Protein AF-A0A932D4S7-F1 (afdb_monomer)

pLDDT: mean 74.41, std 21.92, range [25.03, 98.81]

Structure (mmCIF, N/CA/C/O backbone):
data_AF-A0A932D4S7-F1
#
_entry.id   AF-A0A932D4S7-F1
#
loop_
_atom_site.group_PDB
_atom_site.id
_atom_site.type_symbol
_atom_site.label_atom_id
_atom_site.label_alt_id
_atom_site.label_comp_id
_atom_site.label_asym_id
_atom_site.label_entity_id
_atom_site.label_seq_id
_atom_site.pdbx_PDB_ins_code
_atom_site.Cartn_x
_atom_site.Cartn_y
_atom_site.Cartn_z
_atom_site.occupancy
_atom_site.B_iso_or_equiv
_atom_site.auth_seq_id
_atom_site.auth_comp_id
_atom_site.auth_asym_id
_atom_site.auth_atom_id
_atom_site.pdbx_PDB_model_num
ATOM 1 N N . MET A 1 1 ? 63.034 -17.482 -55.186 1.00 31.41 1 MET A N 1
ATOM 2 C CA . MET A 1 1 ? 62.840 -16.724 -53.932 1.00 31.41 1 MET A CA 1
ATOM 3 C C . MET A 1 1 ? 61.401 -16.245 -53.966 1.00 31.41 1 MET A C 1
ATOM 5 O O . MET A 1 1 ? 61.007 -15.674 -54.972 1.00 31.41 1 MET A O 1
ATOM 9 N N . LEU A 1 2 ? 60.611 -16.732 -53.014 1.00 25.03 2 LEU A N 1
ATOM 10 C CA . LEU A 1 2 ? 59.185 -17.045 -53.155 1.00 25.03 2 LEU A CA 1
ATOM 11 C C . LEU A 1 2 ? 58.248 -15.819 -53.177 1.00 25.03 2 LEU A C 1
ATOM 13 O O . LEU A 1 2 ? 58.635 -14.766 -52.670 1.00 25.03 2 LEU A O 1
ATOM 17 N N . PRO A 1 3 ? 57.036 -15.971 -53.749 1.00 30.98 3 PRO A N 1
ATOM 18 C CA . PRO A 1 3 ? 56.127 -14.896 -54.118 1.00 30.98 3 PRO A CA 1
ATOM 19 C C . PRO A 1 3 ? 54.985 -14.673 -53.111 1.00 30.98 3 PRO A C 1
ATOM 21 O O . PRO A 1 3 ? 54.693 -15.506 -52.255 1.00 30.98 3 PRO A O 1
ATOM 24 N N . HIS A 1 4 ? 54.346 -13.516 -53.276 1.00 30.75 4 HIS A N 1
ATOM 25 C CA . HIS A 1 4 ? 52.975 -13.208 -52.873 1.00 30.75 4 HIS A CA 1
ATOM 26 C C . HIS A 1 4 ? 51.987 -14.185 -53.531 1.00 30.75 4 HIS A C 1
ATOM 28 O O . HIS A 1 4 ? 52.100 -14.370 -54.736 1.00 30.75 4 HIS A O 1
ATOM 34 N N . ASP A 1 5 ? 51.032 -14.736 -52.768 1.00 28.41 5 ASP A N 1
ATOM 35 C CA . ASP A 1 5 ? 49.674 -15.072 -53.234 1.00 28.41 5 ASP A CA 1
ATOM 36 C C . ASP A 1 5 ? 48.697 -15.343 -52.060 1.00 28.41 5 ASP A C 1
ATOM 38 O O . ASP A 1 5 ? 49.091 -15.668 -50.939 1.00 28.41 5 ASP A O 1
ATOM 42 N N . ASP A 1 6 ? 47.419 -15.128 -52.374 1.00 30.75 6 ASP A N 1
ATOM 43 C CA . ASP A 1 6 ? 46.173 -14.987 -51.600 1.00 30.75 6 ASP A CA 1
ATOM 44 C C . ASP A 1 6 ? 45.775 -16.028 -50.527 1.00 30.75 6 ASP A C 1
ATOM 46 O O . ASP A 1 6 ? 45.873 -17.234 -50.745 1.00 30.75 6 ASP A O 1
ATOM 50 N N . ILE A 1 7 ? 45.106 -15.559 -49.448 1.00 27.53 7 ILE A N 1
ATOM 51 C CA . ILE A 1 7 ? 44.083 -16.315 -48.675 1.00 27.53 7 ILE A CA 1
ATOM 52 C C . ILE A 1 7 ? 42.921 -15.361 -48.235 1.00 27.53 7 ILE A C 1
ATOM 54 O O . ILE A 1 7 ? 43.198 -14.289 -47.694 1.00 27.53 7 ILE A O 1
ATOM 58 N N . PRO A 1 8 ? 41.627 -15.720 -48.439 1.00 27.33 8 PRO A N 1
ATOM 59 C CA . PRO A 1 8 ? 40.438 -14.835 -48.387 1.00 27.33 8 PRO A CA 1
ATOM 60 C C . PRO A 1 8 ? 39.823 -14.629 -46.974 1.00 27.33 8 PRO A C 1
ATOM 62 O O . PRO A 1 8 ? 40.238 -15.291 -46.019 1.00 27.33 8 PRO A O 1
ATOM 65 N N . PRO A 1 9 ? 38.808 -13.741 -46.793 1.00 27.47 9 PRO A N 1
ATOM 66 C CA . PRO A 1 9 ? 38.241 -13.442 -45.475 1.00 27.47 9 PRO A CA 1
ATOM 67 C C . PRO A 1 9 ? 37.443 -14.628 -44.921 1.00 27.47 9 PRO A C 1
ATOM 69 O O . PRO A 1 9 ? 36.394 -14.995 -45.449 1.00 27.47 9 PRO A O 1
ATOM 72 N N . GLN A 1 10 ? 37.905 -15.208 -43.811 1.00 27.94 10 GLN A N 1
ATOM 73 C CA . GLN A 1 10 ? 37.139 -16.225 -43.095 1.00 27.94 10 GLN A CA 1
ATOM 74 C C . GLN A 1 10 ? 35.879 -15.614 -42.466 1.00 27.94 10 GLN A C 1
ATOM 76 O O . GLN A 1 10 ? 35.918 -14.832 -41.513 1.00 27.94 10 GLN A O 1
ATOM 81 N N . SER A 1 11 ? 34.738 -16.030 -43.009 1.00 27.39 11 SER A N 1
ATOM 82 C CA . SER A 1 11 ? 33.407 -15.911 -42.435 1.00 27.39 11 SER A CA 1
ATOM 83 C C . SER A 1 11 ? 33.340 -16.597 -41.068 1.00 27.39 11 SER A C 1
ATOM 85 O O . SER A 1 11 ? 33.401 -17.823 -40.970 1.00 27.39 11 SER A O 1
ATOM 87 N N . TRP A 1 12 ? 33.139 -15.821 -40.004 1.00 25.47 12 TRP A N 1
ATOM 88 C CA . TRP A 1 12 ? 32.785 -16.358 -38.691 1.00 25.47 12 TRP A CA 1
ATOM 89 C C . TRP A 1 12 ? 31.295 -16.717 -38.654 1.00 25.47 12 TRP A C 1
ATOM 91 O O . TRP A 1 12 ? 30.460 -15.957 -38.167 1.00 25.47 12 TRP A O 1
ATOM 101 N N . THR A 1 13 ? 30.949 -17.894 -39.172 1.00 32.94 13 THR A N 1
ATOM 102 C CA . THR A 1 13 ? 29.676 -18.565 -38.884 1.00 32.94 13 THR A CA 1
ATOM 103 C C . THR A 1 13 ? 29.869 -19.512 -37.701 1.00 32.94 13 THR A C 1
ATOM 105 O O . THR A 1 13 ? 30.415 -20.601 -37.850 1.00 32.94 13 THR A O 1
ATOM 108 N N . GLY A 1 14 ? 29.414 -19.100 -36.516 1.00 27.66 14 GLY A N 1
ATOM 109 C CA . GLY A 1 14 ? 29.343 -19.945 -35.323 1.00 27.66 14 GLY A CA 1
ATOM 110 C C . GLY A 1 14 ? 28.314 -19.401 -34.319 1.00 27.66 14 GLY A C 1
ATOM 111 O O . GLY A 1 14 ? 28.209 -18.181 -34.163 1.00 27.66 14 GLY A O 1
ATOM 112 N N . PRO A 1 15 ? 27.511 -20.258 -33.659 1.00 29.50 15 PRO A N 1
ATOM 113 C CA . PRO A 1 15 ? 26.421 -19.830 -32.788 1.00 29.50 15 PRO A CA 1
ATOM 114 C C . PRO A 1 15 ? 26.952 -19.093 -31.552 1.00 29.50 15 PRO A C 1
ATOM 116 O O . PRO A 1 15 ? 27.860 -19.548 -30.861 1.00 29.50 15 PRO A O 1
ATOM 119 N N . GLY A 1 16 ? 26.358 -17.931 -31.274 1.00 41.12 16 GLY A N 1
ATOM 120 C CA . GLY A 1 16 ? 26.782 -17.019 -30.219 1.00 41.12 16 GLY A CA 1
ATOM 121 C C . GLY A 1 16 ? 26.744 -17.629 -28.818 1.00 41.12 16 GLY A C 1
ATOM 122 O O . GLY A 1 16 ? 25.694 -17.711 -28.183 1.00 41.12 16 GLY A O 1
ATOM 123 N N . THR A 1 17 ? 27.920 -17.934 -28.279 1.00 27.91 17 THR A N 1
ATOM 124 C CA . THR A 1 17 ? 28.137 -18.169 -26.848 1.00 27.91 17 THR A CA 1
ATOM 125 C C . THR A 1 17 ? 28.702 -16.907 -26.199 1.00 27.91 17 THR A C 1
ATOM 127 O O . THR A 1 17 ? 29.906 -16.654 -26.202 1.00 27.91 17 THR A O 1
ATOM 130 N N . PHE A 1 18 ? 27.812 -16.090 -25.633 1.00 26.22 18 PHE A N 1
ATOM 131 C CA . PHE A 1 18 ? 28.165 -14.953 -24.778 1.00 26.22 18 PHE A CA 1
ATOM 132 C C . PHE A 1 18 ? 28.485 -15.443 -23.358 1.00 26.22 18 PHE A C 1
ATOM 134 O O . PHE A 1 18 ? 27.638 -16.054 -22.704 1.00 26.22 18 PHE A O 1
ATOM 141 N N . HIS A 1 19 ? 29.686 -15.151 -22.854 1.00 30.36 19 HIS A N 1
ATOM 142 C CA . HIS A 1 19 ? 30.109 -15.552 -21.509 1.00 30.36 19 HIS A CA 1
ATOM 143 C C . HIS A 1 19 ? 29.770 -14.467 -20.478 1.00 30.36 19 HIS A C 1
ATOM 145 O O . HIS A 1 19 ? 30.194 -13.322 -20.589 1.00 30.36 19 HIS A O 1
ATOM 151 N N . THR A 1 20 ? 29.038 -14.855 -19.431 1.00 44.84 20 THR A N 1
ATOM 152 C CA . THR A 1 20 ? 28.629 -14.085 -18.234 1.00 44.84 20 THR A CA 1
ATOM 153 C C . THR A 1 20 ? 29.792 -13.764 -17.286 1.00 44.84 20 THR A C 1
ATOM 155 O O . THR A 1 20 ? 29.670 -13.736 -16.065 1.00 44.84 20 THR A O 1
ATOM 158 N N . THR A 1 21 ? 30.980 -13.593 -17.834 1.00 52.31 21 THR A N 1
ATOM 159 C CA . THR A 1 21 ? 32.222 -13.359 -17.116 1.00 52.31 21 THR A CA 1
ATOM 160 C C . THR A 1 21 ? 33.041 -12.468 -18.024 1.00 52.31 21 THR A C 1
ATOM 162 O O . THR A 1 21 ? 33.204 -12.800 -19.197 1.00 52.31 21 THR A O 1
ATOM 165 N N . HIS A 1 22 ? 33.540 -11.344 -17.508 1.00 55.19 22 HIS A N 1
ATOM 166 C CA . HIS A 1 22 ? 34.449 -10.467 -18.244 1.00 55.19 22 HIS A CA 1
ATOM 167 C C . HIS A 1 22 ? 35.819 -11.146 -18.402 1.00 55.19 22 HIS A C 1
ATOM 169 O O . HIS A 1 22 ? 36.820 -10.664 -17.888 1.00 55.19 22 HIS A O 1
ATOM 175 N N . TRP A 1 23 ? 35.868 -12.283 -19.102 1.00 59.84 23 TRP A N 1
ATOM 176 C CA . TRP A 1 23 ? 37.103 -12.992 -19.423 1.00 59.84 23 TRP A CA 1
ATOM 177 C C . TRP A 1 23 ? 38.057 -12.087 -20.190 1.00 59.84 23 TRP A C 1
ATOM 179 O O . TRP A 1 23 ? 39.246 -12.192 -19.983 1.00 59.84 23 TRP A O 1
ATOM 189 N N . SER A 1 24 ? 37.556 -11.130 -20.974 1.00 56.16 24 SER A N 1
ATOM 190 C CA . SER A 1 24 ? 38.393 -10.098 -21.591 1.00 56.16 24 SER A CA 1
ATOM 191 C C . SER A 1 24 ? 39.151 -9.243 -20.567 1.00 56.16 24 SER A C 1
ATOM 193 O O . SER A 1 24 ? 40.283 -8.871 -20.824 1.00 56.16 24 SER A O 1
ATOM 195 N N . VAL A 1 25 ? 38.564 -8.958 -19.396 1.00 59.91 25 VAL A N 1
ATOM 196 C CA . VAL A 1 25 ? 39.231 -8.238 -18.294 1.00 59.91 25 VAL A CA 1
ATOM 197 C C . VAL A 1 25 ? 40.209 -9.165 -17.567 1.00 59.91 25 VAL A C 1
ATOM 199 O O . VAL A 1 25 ? 41.312 -8.746 -17.261 1.00 59.91 25 VAL A O 1
ATOM 202 N N . VAL A 1 26 ? 39.844 -10.436 -17.358 1.00 61.62 26 VAL A N 1
ATOM 203 C CA . VAL A 1 26 ? 40.710 -11.464 -16.738 1.00 61.62 26 VAL A CA 1
ATOM 204 C C . VAL A 1 26 ? 41.902 -11.849 -17.628 1.00 61.62 26 VAL A C 1
ATOM 206 O O . VAL A 1 26 ? 42.968 -12.195 -17.135 1.00 61.62 26 VAL A O 1
ATOM 209 N N . LEU A 1 27 ? 41.736 -11.811 -18.948 1.00 63.97 27 LEU A N 1
ATOM 210 C CA . LEU A 1 27 ? 42.799 -12.063 -19.919 1.00 63.97 27 LEU A CA 1
ATOM 211 C C . LEU A 1 27 ? 43.685 -10.821 -20.069 1.00 63.97 27 LEU A C 1
ATOM 213 O O . LEU A 1 27 ? 44.900 -10.956 -20.067 1.00 63.97 27 LEU A O 1
ATOM 217 N N . ALA A 1 28 ? 43.100 -9.616 -20.060 1.00 61.81 28 ALA A N 1
ATOM 218 C CA . ALA A 1 28 ? 43.853 -8.359 -20.049 1.00 61.81 28 ALA A CA 1
ATOM 219 C C . ALA A 1 28 ? 44.699 -8.158 -18.776 1.00 61.81 28 ALA A C 1
ATOM 221 O O . ALA A 1 28 ? 45.647 -7.385 -18.804 1.00 61.81 28 ALA A O 1
ATOM 222 N N . THR A 1 29 ? 44.395 -8.846 -17.666 1.00 58.59 29 THR A N 1
ATOM 223 C CA . THR A 1 29 ? 45.276 -8.870 -16.481 1.00 58.59 29 THR A CA 1
ATOM 224 C C . THR A 1 29 ? 46.514 -9.764 -16.644 1.00 58.59 29 THR A C 1
ATOM 226 O O . THR A 1 29 ? 47.378 -9.721 -15.777 1.00 58.59 29 THR A O 1
ATOM 229 N N . ARG A 1 30 ? 46.609 -10.572 -17.716 1.00 62.47 30 ARG A N 1
ATOM 230 C CA . ARG A 1 30 ? 47.747 -11.481 -17.994 1.00 62.47 30 ARG A CA 1
ATOM 231 C C . ARG A 1 30 ? 48.775 -10.913 -18.961 1.00 62.47 30 ARG A C 1
ATOM 233 O O . ARG A 1 30 ? 49.903 -11.390 -19.012 1.00 62.47 30 ARG A O 1
ATOM 240 N N . GLU A 1 31 ? 48.380 -9.922 -19.749 1.00 57.47 31 GLU A N 1
ATOM 241 C CA . GLU A 1 31 ? 49.269 -9.205 -20.658 1.00 57.47 31 GLU A CA 1
ATOM 242 C C . GLU A 1 31 ? 50.105 -8.236 -19.809 1.00 57.47 31 GLU A C 1
ATOM 244 O O . GLU A 1 31 ? 49.689 -7.120 -19.502 1.00 57.47 31 GLU A O 1
ATOM 249 N N . GLY A 1 32 ? 51.232 -8.733 -19.293 1.00 50.78 32 GLY A N 1
ATOM 250 C CA . GLY A 1 32 ? 52.077 -8.015 -18.344 1.00 50.78 32 GLY A CA 1
ATOM 251 C C . GLY A 1 32 ? 52.624 -6.691 -18.888 1.00 50.78 32 GLY A C 1
ATOM 252 O O . GLY A 1 32 ? 52.994 -6.591 -20.054 1.00 50.78 32 GLY A O 1
ATOM 253 N N . GLY A 1 33 ? 52.722 -5.694 -18.002 1.00 53.34 33 GLY A N 1
ATOM 254 C CA . GLY A 1 33 ? 53.578 -4.517 -18.195 1.00 53.34 33 GLY A CA 1
ATOM 255 C C . GLY A 1 33 ? 52.922 -3.215 -18.660 1.00 53.34 33 GLY A C 1
ATOM 256 O O . GLY A 1 33 ? 53.657 -2.274 -18.933 1.00 53.34 33 GLY A O 1
ATOM 257 N N . ASP A 1 34 ? 51.590 -3.108 -18.727 1.00 57.66 34 ASP A N 1
ATOM 258 C CA . ASP A 1 34 ? 50.945 -1.897 -19.262 1.00 57.66 34 ASP A CA 1
ATOM 259 C C . ASP A 1 34 ? 49.805 -1.348 -18.380 1.00 57.66 34 ASP A C 1
ATOM 261 O O . ASP A 1 34 ? 49.125 -2.080 -17.653 1.00 57.66 34 ASP A O 1
ATOM 265 N N . VAL A 1 35 ? 49.540 -0.039 -18.483 1.00 54.50 35 VAL A N 1
ATOM 266 C CA . VAL A 1 35 ? 48.491 0.719 -17.755 1.00 54.50 35 VAL A CA 1
ATOM 267 C C . VAL A 1 35 ? 47.107 0.059 -17.887 1.00 54.50 35 VAL A C 1
ATOM 269 O O . VAL A 1 35 ? 46.236 0.179 -17.018 1.00 54.50 35 VAL A O 1
ATOM 272 N N . ARG A 1 36 ? 46.897 -0.682 -18.979 1.00 54.00 36 ARG A N 1
ATOM 273 C CA . ARG A 1 36 ? 45.682 -1.447 -19.268 1.00 54.00 36 ARG A CA 1
ATOM 274 C C . ARG A 1 36 ? 45.486 -2.645 -18.324 1.00 54.00 36 ARG A C 1
ATOM 276 O O . ARG A 1 36 ? 44.351 -2.867 -17.896 1.00 54.00 36 ARG A O 1
ATOM 283 N N . ALA A 1 37 ? 46.551 -3.354 -17.947 1.00 57.28 37 ALA A N 1
ATOM 284 C CA . ALA A 1 37 ? 46.490 -4.474 -17.007 1.00 57.28 37 ALA A CA 1
ATOM 285 C C . ALA A 1 37 ? 46.152 -3.989 -15.588 1.00 57.28 37 ALA A C 1
ATOM 287 O O . ALA A 1 37 ? 45.266 -4.548 -14.942 1.00 57.28 37 ALA A O 1
ATOM 288 N N . ALA A 1 38 ? 46.750 -2.876 -15.147 1.00 55.00 38 ALA A N 1
ATOM 289 C CA . ALA A 1 38 ? 46.461 -2.259 -13.848 1.00 55.00 38 ALA A CA 1
ATOM 290 C C . ALA A 1 38 ? 44.996 -1.787 -13.724 1.00 55.00 38 ALA A C 1
ATOM 292 O O . ALA A 1 38 ? 44.334 -2.036 -12.716 1.00 55.00 38 ALA A O 1
ATOM 293 N N . ARG A 1 39 ? 44.433 -1.180 -14.779 1.00 58.72 39 ARG A N 1
ATOM 294 C CA . ARG A 1 39 ? 43.009 -0.781 -14.815 1.00 58.72 39 ARG A CA 1
ATOM 295 C C . ARG A 1 39 ? 42.054 -1.977 -14.847 1.00 58.72 39 ARG A C 1
ATOM 297 O O . ARG A 1 39 ? 40.985 -1.942 -14.228 1.00 58.72 39 ARG A O 1
ATOM 304 N N . ALA A 1 40 ? 42.415 -3.035 -15.574 1.00 60.16 40 ALA A N 1
ATOM 305 C CA . ALA A 1 40 ? 41.655 -4.283 -15.590 1.00 60.16 40 ALA A CA 1
ATOM 306 C C . ALA A 1 40 ? 41.641 -4.943 -14.198 1.00 60.16 40 ALA A C 1
ATOM 308 O O . ALA A 1 40 ? 40.597 -5.431 -13.755 1.00 60.16 40 ALA A O 1
ATOM 309 N N . LEU A 1 41 ? 42.763 -4.856 -13.480 1.00 62.75 41 LEU A N 1
ATOM 310 C CA . LEU A 1 41 ? 42.941 -5.349 -12.118 1.00 62.75 41 LEU A CA 1
ATOM 311 C C . LEU A 1 41 ? 42.076 -4.600 -11.106 1.00 62.75 41 LEU A C 1
ATOM 313 O O . LEU A 1 41 ? 41.302 -5.211 -10.372 1.00 62.75 41 LEU A O 1
ATOM 317 N N . GLU A 1 42 ? 42.140 -3.269 -11.118 1.00 63.41 42 GLU A N 1
ATOM 318 C CA . GLU A 1 42 ? 41.335 -2.420 -10.240 1.00 63.41 42 GLU A CA 1
ATOM 319 C C . GLU A 1 42 ? 39.834 -2.682 -10.446 1.00 63.41 42 GLU A C 1
ATOM 321 O O . GLU A 1 42 ? 39.058 -2.811 -9.495 1.00 63.41 42 GLU A O 1
ATOM 326 N N . THR A 1 43 ? 39.427 -2.852 -11.706 1.00 62.25 43 THR A N 1
ATOM 327 C CA . THR A 1 43 ? 38.049 -3.197 -12.070 1.00 62.25 43 THR A CA 1
ATOM 328 C C . THR A 1 43 ? 37.625 -4.547 -11.485 1.00 62.25 43 THR A C 1
ATOM 330 O O . THR A 1 43 ? 36.467 -4.708 -11.086 1.00 62.25 43 THR A O 1
ATOM 333 N N . LEU A 1 44 ? 38.539 -5.518 -11.426 1.00 67.75 44 LEU A N 1
ATOM 334 C CA . LEU A 1 44 ? 38.300 -6.843 -10.862 1.00 67.75 44 LEU A CA 1
ATOM 335 C C . LEU A 1 44 ? 38.194 -6.773 -9.332 1.00 67.75 44 LEU A C 1
ATOM 337 O O . LEU A 1 44 ? 37.193 -7.233 -8.781 1.00 67.75 44 LEU A O 1
ATOM 341 N N . CYS A 1 45 ? 39.132 -6.106 -8.657 1.00 67.75 45 CYS A N 1
ATOM 342 C CA . CYS A 1 45 ? 39.092 -5.898 -7.207 1.00 67.75 45 CYS A CA 1
ATOM 343 C C . CYS A 1 45 ? 37.792 -5.209 -6.778 1.00 67.75 45 CYS A C 1
ATOM 345 O O . CYS A 1 45 ? 37.050 -5.738 -5.953 1.00 67.75 45 CYS A O 1
ATOM 347 N N . ARG A 1 46 ? 37.428 -4.086 -7.413 1.00 66.44 46 ARG A N 1
ATOM 348 C CA . ARG A 1 46 ? 36.186 -3.355 -7.097 1.00 66.44 46 ARG A CA 1
ATOM 349 C C . ARG A 1 46 ? 34.924 -4.175 -7.370 1.00 66.44 46 ARG A C 1
ATOM 351 O O . ARG A 1 46 ? 33.924 -4.031 -6.670 1.00 66.44 46 ARG A O 1
ATOM 358 N N . ALA A 1 47 ? 34.944 -5.024 -8.397 1.00 65.38 47 ALA A N 1
ATOM 359 C CA . ALA A 1 47 ? 33.804 -5.862 -8.753 1.00 65.38 47 ALA A CA 1
ATOM 360 C C . ALA A 1 47 ? 33.547 -6.991 -7.749 1.00 65.38 47 ALA A C 1
ATOM 362 O O . ALA A 1 47 ? 32.385 -7.346 -7.541 1.00 65.38 47 ALA A O 1
ATOM 363 N N . TYR A 1 48 ? 34.608 -7.566 -7.177 1.00 72.94 48 TYR 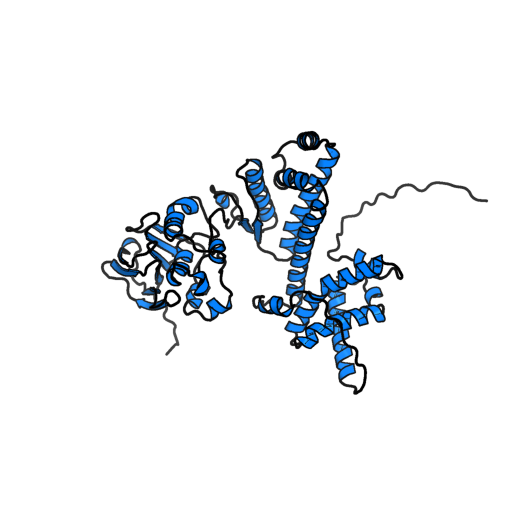A N 1
ATOM 364 C CA . TYR A 1 48 ? 34.526 -8.791 -6.383 1.00 72.94 48 TYR A CA 1
ATOM 365 C C . TYR A 1 48 ? 34.790 -8.591 -4.889 1.00 72.94 48 TYR A C 1
ATOM 367 O O . TYR A 1 48 ? 34.421 -9.469 -4.118 1.00 72.94 48 TYR A O 1
ATOM 375 N N . TRP A 1 49 ? 35.311 -7.441 -4.453 1.00 80.38 49 TRP A N 1
ATOM 376 C CA . TRP A 1 49 ? 35.588 -7.179 -3.038 1.00 80.38 49 TRP A CA 1
ATOM 377 C C . TRP A 1 49 ? 34.351 -7.340 -2.142 1.00 80.38 49 TRP A C 1
ATOM 379 O O . TRP A 1 49 ? 34.356 -8.182 -1.250 1.00 80.38 49 TRP A O 1
ATOM 389 N N . TYR A 1 50 ? 33.251 -6.627 -2.420 1.00 73.12 50 TYR A N 1
ATOM 390 C CA . TYR A 1 50 ? 32.047 -6.712 -1.577 1.00 73.12 50 TYR A CA 1
ATOM 391 C C . TYR A 1 50 ? 31.386 -8.106 -1.584 1.00 73.12 50 TYR A C 1
ATOM 393 O O . TYR A 1 50 ? 31.019 -8.599 -0.517 1.00 73.12 50 TYR A O 1
ATOM 401 N N . PRO A 1 51 ? 31.246 -8.794 -2.738 1.00 75.56 51 PRO A N 1
ATOM 402 C CA . PRO A 1 51 ? 30.793 -10.182 -2.751 1.00 75.56 51 PRO A CA 1
ATOM 403 C C . PRO A 1 51 ? 31.632 -11.138 -1.887 1.00 75.56 51 PRO A C 1
ATOM 405 O O . PRO A 1 51 ? 31.048 -12.001 -1.235 1.00 75.56 51 PRO A O 1
ATOM 408 N N . LEU A 1 52 ? 32.963 -10.984 -1.855 1.00 77.62 52 LEU A N 1
ATOM 409 C CA . LEU A 1 52 ? 33.852 -11.801 -1.017 1.00 77.62 52 LEU A CA 1
ATOM 410 C C . LEU A 1 52 ? 33.762 -11.401 0.467 1.00 77.62 52 LEU A C 1
ATOM 412 O O . LEU A 1 52 ? 33.623 -12.278 1.315 1.00 77.62 52 LEU A O 1
ATOM 416 N N . TYR A 1 53 ? 33.731 -10.100 0.776 1.00 78.88 53 TYR A N 1
ATOM 417 C CA . TYR A 1 53 ? 33.485 -9.567 2.126 1.00 78.88 53 TYR A CA 1
ATOM 418 C C . TYR A 1 53 ? 32.199 -10.148 2.730 1.00 78.88 53 TYR A C 1
ATOM 420 O O . TYR A 1 53 ? 32.184 -10.701 3.828 1.00 78.88 53 TYR A O 1
ATOM 428 N N . ALA A 1 54 ? 31.101 -10.093 1.978 1.00 68.12 54 ALA A N 1
ATOM 429 C CA . ALA A 1 54 ? 29.807 -10.548 2.460 1.00 68.12 54 ALA A CA 1
ATOM 430 C C . ALA A 1 54 ? 29.673 -12.085 2.498 1.00 68.12 54 ALA A C 1
ATOM 432 O O . ALA A 1 54 ? 28.807 -12.595 3.209 1.00 68.12 54 ALA A O 1
ATOM 433 N N . TYR A 1 55 ? 30.502 -12.820 1.745 1.00 78.06 55 TYR A N 1
ATOM 434 C CA . TYR A 1 55 ? 30.671 -14.268 1.904 1.00 78.06 55 TYR A CA 1
ATOM 435 C C . TYR A 1 55 ? 31.364 -14.577 3.240 1.00 78.06 55 TYR A C 1
ATOM 437 O O . TYR A 1 55 ? 30.827 -15.334 4.043 1.00 78.06 55 TYR A O 1
ATOM 445 N N . LEU A 1 56 ? 32.487 -13.913 3.531 1.00 78.19 56 LEU A N 1
ATOM 446 C CA . LEU A 1 56 ? 33.243 -14.086 4.776 1.00 78.19 56 LEU A CA 1
ATOM 447 C C . LEU A 1 56 ? 32.406 -13.767 6.022 1.00 78.19 56 LEU A C 1
ATOM 449 O O . LEU A 1 56 ? 32.378 -14.559 6.961 1.00 78.19 56 LEU A O 1
ATOM 453 N N . ARG A 1 57 ? 31.638 -12.670 6.011 1.00 80.12 57 ARG A N 1
ATOM 454 C CA . ARG A 1 57 ? 30.732 -12.327 7.124 1.00 80.12 57 ARG A CA 1
ATOM 455 C C . ARG A 1 57 ? 29.673 -13.391 7.406 1.00 80.12 57 ARG A C 1
ATOM 457 O O . ARG A 1 57 ? 29.266 -13.548 8.552 1.00 80.12 57 ARG A O 1
ATOM 464 N N . ARG A 1 58 ? 29.239 -14.131 6.383 1.00 70.12 58 ARG A N 1
ATOM 465 C CA . ARG A 1 58 ? 28.278 -15.236 6.530 1.00 70.12 58 ARG A CA 1
ATOM 466 C C . ARG A 1 58 ? 28.924 -16.550 6.959 1.00 70.12 58 ARG A C 1
ATOM 468 O O . ARG A 1 58 ? 28.269 -17.334 7.628 1.00 70.12 58 ARG A O 1
ATOM 475 N N . GLU A 1 59 ? 30.196 -16.755 6.637 1.00 72.56 59 GLU A N 1
ATOM 476 C CA . GLU A 1 59 ? 31.003 -17.891 7.110 1.00 72.56 59 GLU A CA 1
ATOM 477 C C . GLU A 1 59 ? 31.495 -17.712 8.562 1.00 72.56 59 GLU A C 1
ATOM 479 O O . GLU A 1 59 ? 32.280 -18.520 9.054 1.00 72.56 59 GLU A O 1
ATOM 484 N N . GLY A 1 60 ? 31.047 -16.653 9.248 1.00 71.44 60 GLY A N 1
ATOM 485 C CA . GLY A 1 60 ? 31.330 -16.401 10.663 1.00 71.44 60 GLY A CA 1
ATOM 486 C C . GLY A 1 60 ? 32.597 -15.591 10.939 1.00 71.44 60 GLY A C 1
ATOM 487 O O . GLY A 1 60 ? 33.019 -15.520 12.089 1.00 71.44 60 GLY A O 1
ATOM 488 N N . TRP A 1 61 ? 33.209 -14.976 9.923 1.00 74.44 61 TRP A N 1
ATOM 489 C CA . TRP A 1 61 ? 34.391 -14.135 10.123 1.00 74.44 61 TRP A CA 1
ATOM 490 C C . TRP A 1 61 ? 34.040 -12.799 10.780 1.00 74.44 61 TRP A C 1
ATOM 492 O O . TRP A 1 61 ? 32.980 -12.216 10.515 1.00 74.44 61 TRP A O 1
ATOM 502 N N . SER A 1 62 ? 34.957 -12.316 11.624 1.00 69.19 62 SER A N 1
ATOM 503 C CA . SER A 1 62 ? 34.837 -11.017 12.280 1.00 69.19 62 SER A CA 1
ATOM 504 C C . SER A 1 62 ? 34.850 -9.884 11.247 1.00 69.19 62 SER A C 1
ATOM 506 O O . SER A 1 62 ? 35.265 -10.062 10.101 1.00 69.19 62 SER A O 1
ATOM 508 N N . GLU A 1 63 ? 34.349 -8.710 11.624 1.00 63.22 63 GLU A N 1
ATOM 509 C CA . GLU A 1 63 ? 34.345 -7.554 10.728 1.00 63.22 63 GLU A CA 1
ATOM 510 C C . GLU A 1 63 ? 35.747 -7.152 10.250 1.00 63.22 63 GLU A C 1
ATOM 512 O O . GLU A 1 63 ? 35.898 -7.022 9.032 1.00 63.22 63 GLU A O 1
ATOM 517 N N . PRO A 1 64 ? 36.757 -7.010 11.133 1.00 64.00 64 PRO A N 1
ATOM 518 C CA . PRO A 1 64 ? 38.112 -6.684 10.698 1.00 64.00 64 PRO A CA 1
ATOM 519 C C . PRO A 1 64 ? 38.682 -7.740 9.746 1.00 64.00 64 PRO A C 1
ATOM 521 O O . PRO A 1 64 ? 39.173 -7.392 8.675 1.00 64.00 64 PRO A O 1
ATOM 524 N N . ASP A 1 65 ? 38.511 -9.029 10.057 1.00 70.44 65 ASP A N 1
ATOM 525 C CA . ASP A 1 65 ? 39.041 -10.110 9.215 1.00 70.44 65 ASP A CA 1
ATOM 526 C C . ASP A 1 65 ? 38.346 -10.165 7.852 1.00 70.44 65 ASP A C 1
ATOM 528 O O . ASP A 1 65 ? 38.971 -10.404 6.822 1.00 70.44 65 ASP A O 1
ATOM 532 N N . ALA A 1 66 ? 37.030 -9.943 7.815 1.00 75.56 66 ALA A N 1
ATOM 533 C CA . ALA A 1 66 ? 36.273 -9.948 6.571 1.00 75.56 66 ALA A CA 1
ATOM 534 C C . ALA A 1 66 ? 36.608 -8.747 5.678 1.00 75.56 66 ALA A C 1
ATOM 536 O O . ALA A 1 66 ? 36.432 -8.851 4.462 1.00 75.56 66 ALA A O 1
ATOM 537 N N . GLN A 1 67 ? 37.067 -7.630 6.256 1.00 73.31 67 GLN A N 1
ATOM 538 C CA . GLN A 1 67 ? 37.627 -6.514 5.497 1.00 73.31 67 GLN A CA 1
ATOM 539 C C . GLN A 1 67 ? 39.007 -6.882 4.948 1.00 73.31 67 GLN A C 1
ATOM 541 O O . GLN A 1 67 ? 39.181 -6.750 3.740 1.00 73.31 67 GLN A O 1
ATOM 546 N N . ASP A 1 68 ? 39.901 -7.408 5.792 1.00 71.06 68 ASP A N 1
ATOM 547 C CA . ASP A 1 68 ? 41.321 -7.655 5.493 1.00 71.06 68 ASP A CA 1
ATOM 548 C C . ASP A 1 68 ? 41.567 -8.829 4.525 1.00 71.06 68 ASP A C 1
ATOM 550 O O . ASP A 1 68 ? 42.282 -8.729 3.521 1.00 71.06 68 ASP A O 1
ATOM 554 N N . LEU A 1 69 ? 40.895 -9.959 4.756 1.00 75.62 69 LEU A N 1
ATOM 555 C CA . LEU A 1 69 ? 41.118 -11.197 4.005 1.00 75.62 69 LEU A CA 1
ATOM 556 C C . LEU A 1 69 ? 40.909 -11.060 2.490 1.00 75.62 69 LEU A C 1
ATOM 558 O O . LEU A 1 69 ? 41.721 -11.615 1.749 1.00 75.62 69 LEU A O 1
ATOM 562 N N . PRO A 1 70 ? 39.883 -10.351 1.972 1.00 77.88 70 PRO A N 1
ATOM 563 C CA . PRO A 1 70 ? 39.771 -10.077 0.546 1.00 77.88 70 PRO A CA 1
ATOM 564 C C . PRO A 1 70 ? 40.954 -9.285 -0.014 1.00 77.88 70 PRO A C 1
ATOM 566 O O . PRO A 1 70 ? 41.366 -9.563 -1.137 1.00 77.88 70 PRO A O 1
ATOM 569 N N . GLN A 1 71 ? 41.510 -8.320 0.728 1.00 71.75 71 GLN A N 1
ATOM 570 C CA . GLN A 1 71 ? 42.659 -7.539 0.256 1.00 71.75 71 GLN A CA 1
ATOM 571 C C . GLN A 1 71 ? 43.920 -8.401 0.192 1.00 71.75 71 GLN A C 1
ATOM 573 O O . GLN A 1 71 ? 44.560 -8.453 -0.861 1.00 71.75 71 GLN A O 1
ATOM 578 N N . GLY A 1 72 ? 44.211 -9.158 1.254 1.00 70.12 72 GLY A N 1
ATOM 579 C CA . GLY A 1 72 ? 45.314 -10.122 1.260 1.00 70.12 72 GLY A CA 1
ATOM 580 C C . GLY A 1 72 ? 45.142 -11.219 0.203 1.00 70.12 72 GLY A C 1
ATOM 581 O O . GLY A 1 72 ? 46.097 -11.594 -0.475 1.00 70.12 72 GLY A O 1
ATOM 582 N N . PHE A 1 73 ? 43.910 -11.685 -0.015 1.00 79.88 73 PHE A N 1
ATOM 583 C CA . PHE A 1 73 ? 43.588 -12.645 -1.069 1.00 79.88 73 PHE A CA 1
ATOM 584 C C . PHE A 1 73 ? 43.900 -12.090 -2.458 1.00 79.88 73 PHE A C 1
ATOM 586 O O . PHE A 1 73 ? 44.526 -12.786 -3.254 1.00 79.88 73 PHE A O 1
ATOM 593 N N . PHE A 1 74 ? 43.490 -10.853 -2.759 1.00 73.38 74 PHE A N 1
ATOM 594 C CA . PHE A 1 74 ? 43.810 -10.231 -4.043 1.00 73.38 74 PHE A CA 1
ATOM 595 C C . PHE A 1 74 ? 45.320 -10.054 -4.213 1.00 73.38 74 PHE A C 1
ATOM 597 O O . PHE A 1 74 ? 45.838 -10.430 -5.259 1.00 73.38 74 PHE A O 1
ATOM 604 N N . ALA A 1 75 ? 46.036 -9.593 -3.183 1.00 68.06 75 ALA A N 1
ATOM 605 C CA . ALA A 1 75 ? 47.495 -9.484 -3.219 1.00 68.06 75 ALA A CA 1
ATOM 606 C C . ALA A 1 75 ? 48.170 -10.837 -3.517 1.00 68.06 75 ALA A C 1
ATOM 608 O O . ALA A 1 75 ? 48.973 -10.934 -4.443 1.00 68.06 75 ALA A O 1
ATOM 609 N N . HIS A 1 76 ? 47.764 -11.905 -2.825 1.00 68.94 76 HIS A N 1
ATOM 610 C CA . HIS A 1 76 ? 48.270 -13.265 -3.042 1.00 68.94 76 HIS A CA 1
ATOM 611 C C . HIS A 1 76 ? 47.938 -13.814 -4.438 1.00 68.94 76 HIS A C 1
ATOM 613 O O . HIS A 1 76 ? 48.750 -14.489 -5.076 1.00 68.94 76 HIS A O 1
ATOM 619 N N . LEU A 1 77 ? 46.737 -13.517 -4.941 1.00 70.44 77 LEU A N 1
ATOM 620 C CA . LEU A 1 77 ? 46.311 -13.890 -6.287 1.00 70.44 77 LEU A CA 1
ATOM 621 C C . LEU A 1 77 ? 47.242 -13.284 -7.353 1.00 70.44 77 LEU A C 1
ATOM 623 O O . LEU A 1 77 ? 47.480 -13.929 -8.380 1.00 70.44 77 LEU A O 1
ATOM 627 N N . PHE A 1 78 ? 47.754 -12.074 -7.097 1.00 67.12 78 PHE A N 1
ATOM 628 C CA . PHE A 1 78 ? 48.666 -11.340 -7.976 1.00 67.12 78 PHE A CA 1
ATOM 629 C C . PHE A 1 78 ? 50.107 -11.813 -7.839 1.00 67.12 78 PHE A C 1
ATOM 631 O O . PHE A 1 78 ? 50.714 -12.164 -8.844 1.00 67.12 78 PHE A O 1
ATOM 638 N N . GLU A 1 79 ? 50.620 -11.887 -6.612 1.00 65.75 79 GLU A N 1
ATOM 639 C CA . GLU A 1 79 ? 52.005 -12.270 -6.321 1.00 65.75 79 GLU A CA 1
ATOM 640 C C . GLU A 1 79 ? 52.354 -13.655 -6.881 1.00 65.75 79 GLU A C 1
ATOM 642 O O . GLU A 1 79 ? 53.444 -13.873 -7.401 1.00 65.75 79 GLU A O 1
ATOM 647 N N . HIS A 1 80 ? 51.404 -14.592 -6.845 1.00 68.50 80 HIS A N 1
ATOM 648 C CA . HIS A 1 80 ? 51.621 -15.953 -7.337 1.00 68.50 80 HIS A CA 1
ATOM 649 C C . HIS A 1 80 ? 51.077 -16.210 -8.743 1.00 68.50 80 HIS A C 1
ATOM 651 O O . HIS A 1 80 ? 50.951 -17.374 -9.131 1.00 68.50 80 HIS A O 1
ATOM 657 N N . HIS A 1 81 ? 50.703 -15.163 -9.490 1.00 67.25 81 HIS A N 1
ATOM 658 C CA . HIS A 1 81 ? 50.151 -15.292 -10.844 1.00 67.25 81 HIS A CA 1
ATOM 659 C C . HIS A 1 81 ? 49.005 -16.319 -10.927 1.00 67.25 81 HIS A C 1
ATOM 661 O O . HIS A 1 81 ? 48.805 -17.021 -11.919 1.00 67.25 81 HIS A O 1
ATOM 667 N N . THR A 1 82 ? 48.214 -16.436 -9.854 1.00 66.31 82 THR A N 1
ATOM 668 C CA . THR A 1 82 ? 47.188 -17.484 -9.729 1.00 66.31 82 THR A CA 1
ATOM 669 C C . THR A 1 82 ? 46.109 -17.312 -10.800 1.00 66.31 82 THR A C 1
ATOM 671 O O . THR A 1 82 ? 45.524 -18.291 -11.268 1.00 66.31 82 THR A O 1
ATOM 674 N N . LEU A 1 83 ? 45.901 -16.071 -11.253 1.00 67.00 83 LEU A N 1
ATOM 675 C CA . LEU A 1 83 ? 45.027 -15.723 -12.370 1.00 67.00 83 LEU A CA 1
ATOM 676 C C . LEU A 1 83 ? 45.385 -16.431 -13.678 1.00 67.00 83 LEU A C 1
ATOM 678 O O . LEU A 1 83 ? 44.468 -16.671 -14.461 1.00 67.00 83 LEU A O 1
ATOM 682 N N . ASP A 1 84 ? 46.639 -16.821 -13.908 1.00 66.62 84 ASP A N 1
ATOM 683 C CA . ASP A 1 84 ? 47.064 -17.502 -15.141 1.00 66.62 84 ASP A CA 1
ATOM 684 C C . ASP A 1 84 ? 46.490 -18.917 -15.239 1.00 66.62 84 ASP A C 1
ATOM 686 O O . ASP A 1 84 ? 46.227 -19.428 -16.327 1.00 66.62 84 ASP A O 1
ATOM 690 N N . ARG A 1 85 ? 46.173 -19.521 -14.088 1.00 64.12 85 ARG A N 1
ATOM 691 C CA . ARG A 1 85 ? 45.564 -20.855 -13.990 1.00 64.12 85 ARG A CA 1
ATOM 692 C C . ARG A 1 85 ? 44.057 -20.856 -14.263 1.00 64.12 85 ARG A C 1
ATOM 694 O O . ARG A 1 85 ? 43.468 -21.930 -14.413 1.00 64.12 85 ARG A O 1
ATOM 701 N N . ALA A 1 86 ? 43.414 -19.686 -14.317 1.00 63.12 86 ALA A N 1
ATOM 702 C CA . ALA A 1 86 ? 41.977 -19.576 -14.553 1.00 63.12 86 ALA A CA 1
ATOM 703 C C . ALA A 1 86 ? 41.645 -19.847 -16.030 1.00 63.12 86 ALA A C 1
ATOM 705 O O . ALA A 1 86 ? 41.821 -18.992 -16.884 1.00 63.12 86 ALA A O 1
ATOM 706 N N . ALA A 1 87 ? 41.136 -21.018 -16.380 1.00 62.16 87 ALA A N 1
ATOM 707 C CA . ALA A 1 87 ? 40.847 -21.331 -17.781 1.00 62.16 87 ALA A CA 1
ATOM 708 C C . ALA A 1 87 ? 39.344 -21.216 -18.071 1.00 62.16 87 ALA A C 1
ATOM 710 O O . ALA A 1 87 ? 38.524 -21.634 -17.249 1.00 62.16 87 ALA A O 1
ATOM 711 N N . ARG A 1 88 ? 38.964 -20.654 -19.226 1.00 54.88 88 ARG A N 1
ATOM 712 C CA . ARG A 1 88 ? 37.547 -20.457 -19.602 1.00 54.88 88 ARG A CA 1
ATOM 713 C C . ARG A 1 88 ? 36.826 -21.792 -19.784 1.00 54.88 88 ARG A C 1
ATOM 715 O O . ARG A 1 88 ? 35.636 -21.892 -19.496 1.00 54.88 88 ARG A O 1
ATOM 722 N N . GLU A 1 89 ? 37.568 -22.808 -20.195 1.00 56.84 89 GLU A N 1
ATOM 723 C CA . GLU A 1 89 ? 37.176 -24.206 -20.335 1.00 56.84 89 GLU A CA 1
ATOM 724 C C . GLU A 1 89 ? 37.026 -24.943 -18.991 1.00 56.84 89 GLU A C 1
ATOM 726 O O . GLU A 1 89 ? 36.314 -25.939 -18.924 1.00 56.84 89 GLU A O 1
ATOM 731 N N . LYS A 1 90 ? 37.617 -24.434 -17.897 1.00 54.28 90 LYS A N 1
ATOM 732 C CA . LYS A 1 90 ? 37.545 -25.043 -16.551 1.00 54.28 90 LYS A CA 1
ATOM 733 C C . LYS A 1 90 ? 36.364 -24.548 -15.704 1.00 54.28 90 LYS A C 1
ATOM 735 O O . LYS A 1 90 ? 36.202 -24.980 -14.566 1.00 54.28 90 LYS A O 1
ATOM 740 N N . GLY A 1 91 ? 35.528 -23.650 -16.235 1.00 61.47 91 GLY A N 1
ATOM 741 C CA . GLY A 1 91 ? 34.297 -23.189 -15.585 1.00 61.47 91 GLY A CA 1
ATOM 742 C C . GLY A 1 91 ? 34.160 -21.667 -15.500 1.00 61.47 91 GLY A C 1
ATOM 743 O O . GLY A 1 91 ? 34.805 -20.905 -16.215 1.00 61.47 91 GLY A O 1
ATOM 744 N N . ARG A 1 92 ? 33.257 -21.187 -14.634 1.00 66.88 92 ARG A N 1
ATOM 745 C CA . ARG A 1 92 ? 33.007 -19.744 -14.455 1.00 66.88 92 ARG A CA 1
ATOM 746 C C . ARG A 1 92 ? 34.115 -19.132 -13.587 1.00 66.88 92 ARG A C 1
ATOM 748 O O . ARG A 1 92 ? 34.393 -19.649 -12.511 1.00 66.88 92 ARG A O 1
ATOM 755 N N . PHE A 1 93 ? 34.678 -17.985 -13.980 1.00 70.88 93 PHE A N 1
ATOM 756 C CA . PHE A 1 93 ? 35.764 -17.320 -13.230 1.00 70.88 93 PHE A CA 1
ATOM 757 C C . PHE A 1 93 ? 35.413 -17.022 -11.766 1.00 70.88 93 PHE A C 1
ATOM 759 O O . PHE A 1 93 ? 36.264 -17.070 -10.895 1.00 70.88 93 PHE A O 1
ATOM 766 N N . ARG A 1 94 ? 34.143 -16.758 -11.469 1.00 64.88 94 ARG A N 1
ATOM 767 C CA . ARG A 1 94 ? 33.663 -16.584 -10.091 1.00 64.88 94 ARG A CA 1
ATOM 768 C C . ARG A 1 94 ? 33.751 -17.850 -9.236 1.00 64.88 94 ARG A C 1
ATOM 770 O O . ARG A 1 94 ? 34.041 -17.755 -8.053 1.00 64.88 94 ARG A O 1
ATOM 777 N N . SER A 1 95 ? 33.522 -19.020 -9.833 1.00 66.25 95 SER A N 1
ATOM 778 C CA . SER A 1 95 ? 33.683 -20.309 -9.159 1.00 66.25 95 SER A CA 1
ATOM 779 C C . SER A 1 95 ? 35.160 -20.562 -8.883 1.00 66.25 95 SER A C 1
ATOM 781 O O . SER A 1 95 ? 35.506 -21.005 -7.796 1.00 66.25 95 SER A O 1
ATOM 783 N N . PHE A 1 96 ? 36.024 -20.184 -9.830 1.00 75.25 96 PHE A N 1
ATOM 784 C CA . PHE A 1 96 ? 37.468 -20.151 -9.626 1.00 75.25 96 PHE A CA 1
ATOM 785 C C . PHE A 1 96 ? 37.852 -19.196 -8.486 1.00 75.25 96 PHE A C 1
ATOM 787 O O . PHE A 1 96 ? 38.516 -19.623 -7.558 1.00 75.25 96 PHE A O 1
ATOM 794 N N . LEU A 1 97 ? 37.365 -17.951 -8.487 1.00 75.69 97 LEU A N 1
ATOM 795 C CA . LEU A 1 97 ? 37.693 -16.948 -7.471 1.00 75.69 97 LEU A CA 1
ATOM 796 C C . LEU A 1 97 ? 37.257 -17.382 -6.065 1.00 75.69 97 LEU A C 1
ATOM 798 O O . LEU A 1 97 ? 38.020 -17.237 -5.117 1.00 75.69 97 LEU A O 1
ATOM 802 N N . LEU A 1 98 ? 36.052 -17.945 -5.929 1.00 73.94 98 LEU A N 1
ATOM 803 C CA . LEU A 1 98 ? 35.551 -18.436 -4.647 1.00 73.94 98 LEU A CA 1
ATOM 804 C C . LEU A 1 98 ? 36.306 -19.686 -4.178 1.00 73.94 98 LEU A C 1
ATOM 806 O O . LEU A 1 98 ? 36.626 -19.795 -2.997 1.00 73.94 98 LEU A O 1
ATOM 810 N N . ALA A 1 99 ? 36.627 -20.613 -5.086 1.00 74.94 99 ALA A N 1
ATOM 811 C CA . ALA A 1 99 ? 37.469 -21.761 -4.765 1.00 74.94 99 ALA A CA 1
ATOM 812 C C . ALA A 1 99 ? 38.871 -21.305 -4.333 1.00 74.94 99 ALA A C 1
ATOM 814 O O . ALA A 1 99 ? 39.351 -21.723 -3.285 1.00 74.94 99 ALA A O 1
ATOM 815 N N . SER A 1 100 ? 39.494 -20.391 -5.078 1.00 78.44 100 SER A N 1
ATOM 816 C CA . SER A 1 100 ? 40.787 -19.792 -4.745 1.00 78.44 100 SER A CA 1
ATOM 817 C C . SER A 1 100 ? 40.755 -19.056 -3.408 1.00 78.44 100 SER A C 1
ATOM 819 O O . SER A 1 100 ? 41.703 -19.193 -2.645 1.00 78.44 100 SER A O 1
ATOM 821 N N . LEU A 1 101 ? 39.672 -18.340 -3.082 1.00 79.94 101 LEU A N 1
ATOM 822 C CA . LEU A 1 101 ? 39.507 -17.706 -1.773 1.00 79.94 101 LEU A CA 1
ATOM 823 C C . LEU A 1 101 ? 39.430 -18.761 -0.659 1.00 79.94 101 LEU A C 1
ATOM 825 O O . LEU A 1 101 ? 40.117 -18.631 0.348 1.00 79.94 101 LEU A O 1
ATOM 829 N N . LYS A 1 102 ? 38.646 -19.832 -0.841 1.00 77.81 102 LYS A N 1
ATOM 830 C CA . LYS A 1 102 ? 38.569 -20.945 0.124 1.00 77.81 102 LYS A CA 1
ATOM 831 C C . LYS A 1 102 ? 39.937 -21.598 0.346 1.00 77.81 102 LYS A C 1
ATOM 833 O O . LYS A 1 102 ? 40.315 -21.840 1.490 1.00 77.81 102 LYS A O 1
ATOM 838 N N . TYR A 1 103 ? 40.698 -21.824 -0.726 1.00 77.25 103 TYR A N 1
ATOM 839 C CA . TYR A 1 103 ? 42.069 -22.337 -0.645 1.00 77.25 103 TYR A CA 1
ATOM 840 C C . TYR A 1 103 ? 43.019 -21.363 0.055 1.00 77.25 103 TYR A C 1
ATOM 842 O O . TYR A 1 103 ? 43.798 -21.779 0.908 1.00 77.25 103 TYR A O 1
ATOM 850 N N . TYR A 1 104 ? 42.934 -20.072 -0.262 1.00 79.44 104 TYR A N 1
ATOM 851 C CA . TYR A 1 104 ? 43.735 -19.028 0.370 1.00 79.44 104 TYR A CA 1
ATOM 852 C C . TYR A 1 104 ? 43.477 -18.956 1.878 1.00 79.44 104 TYR A C 1
ATOM 854 O O . TYR A 1 104 ? 44.415 -19.000 2.667 1.00 79.44 104 TYR A O 1
ATOM 862 N N . ILE A 1 105 ? 42.208 -18.950 2.289 1.00 77.38 105 ILE A N 1
ATOM 863 C CA . ILE A 1 105 ? 41.800 -18.957 3.698 1.00 77.38 105 ILE A CA 1
ATOM 864 C C . ILE A 1 105 ? 42.305 -20.213 4.417 1.00 77.38 105 ILE A C 1
ATOM 866 O O . ILE A 1 105 ? 42.826 -20.123 5.528 1.00 77.38 105 ILE A O 1
ATOM 870 N N . ALA A 1 106 ? 42.178 -21.386 3.791 1.00 70.25 106 ALA A N 1
ATOM 871 C CA . ALA A 1 106 ? 42.700 -22.632 4.348 1.00 70.25 106 ALA A CA 1
ATOM 872 C C . ALA A 1 106 ? 44.232 -22.586 4.510 1.00 70.25 106 ALA A C 1
ATOM 874 O O . ALA A 1 106 ? 44.760 -23.042 5.524 1.00 70.25 106 ALA A O 1
ATOM 875 N N . SER A 1 107 ? 44.941 -21.977 3.553 1.00 65.44 107 SER A N 1
ATOM 876 C CA . SER A 1 107 ? 46.391 -21.772 3.619 1.00 65.44 107 SER A CA 1
ATOM 877 C C . SER A 1 107 ? 46.806 -20.747 4.678 1.00 65.44 107 SER A C 1
ATOM 879 O O . SER A 1 107 ? 47.865 -20.927 5.275 1.00 65.44 107 SER A O 1
ATOM 881 N N . GLN A 1 108 ? 46.021 -19.691 4.915 1.00 65.00 108 GLN A N 1
ATOM 882 C CA . GLN A 1 108 ? 46.309 -18.698 5.957 1.00 65.00 108 GLN A CA 1
ATOM 883 C C . GLN A 1 108 ? 46.087 -19.278 7.357 1.00 65.00 108 GLN A C 1
ATOM 885 O O . GLN A 1 108 ? 46.975 -19.189 8.197 1.00 65.00 108 GLN A O 1
ATOM 890 N N . ARG A 1 109 ? 45.006 -20.044 7.571 1.00 59.75 109 ARG A N 1
ATOM 891 C CA . ARG A 1 109 ? 44.776 -20.781 8.832 1.00 59.75 109 ARG A CA 1
ATOM 892 C C . ARG A 1 109 ? 45.915 -21.754 9.175 1.00 59.75 109 ARG A C 1
ATOM 894 O O . ARG A 1 109 ? 46.253 -21.917 10.343 1.00 59.75 109 ARG A O 1
ATOM 901 N N . ALA A 1 110 ? 46.537 -22.371 8.168 1.00 52.09 110 ALA A N 1
ATOM 902 C CA . ALA A 1 110 ? 47.700 -23.249 8.340 1.00 52.09 110 ALA A CA 1
ATOM 903 C C . ALA A 1 110 ? 49.034 -22.499 8.580 1.00 52.09 110 ALA A C 1
ATOM 905 O O . ALA A 1 110 ? 50.017 -23.117 9.007 1.00 52.09 110 ALA A O 1
ATOM 906 N N . ARG A 1 111 ? 49.087 -21.191 8.281 1.00 51.31 111 ARG A N 1
ATOM 907 C CA . ARG A 1 111 ? 50.224 -20.291 8.549 1.00 51.31 111 ARG A CA 1
ATOM 908 C C . ARG A 1 111 ? 50.094 -19.619 9.917 1.00 51.31 111 ARG A C 1
ATOM 910 O O . ARG A 1 111 ? 51.071 -19.624 10.654 1.00 51.31 111 ARG A O 1
ATOM 917 N N . ASP A 1 112 ? 48.896 -19.188 10.311 1.00 46.94 112 ASP A N 1
ATOM 918 C CA . ASP A 1 112 ? 48.621 -18.588 11.629 1.00 46.94 112 ASP A CA 1
ATOM 919 C C . ASP A 1 112 ? 48.837 -19.570 12.795 1.00 46.94 112 ASP A C 1
ATOM 921 O O . ASP A 1 112 ? 49.200 -19.175 13.902 1.00 46.94 112 ASP A O 1
ATOM 925 N N . GLN A 1 113 ? 48.694 -20.878 12.546 1.00 44.81 113 GLN A N 1
ATOM 926 C CA . GLN A 1 113 ? 49.016 -21.934 13.515 1.00 44.81 113 GLN A CA 1
ATOM 927 C C . GLN A 1 113 ? 50.530 -22.217 13.655 1.00 44.81 113 GLN A C 1
ATOM 929 O O . GLN A 1 113 ? 50.927 -23.025 14.495 1.00 44.81 113 GLN A O 1
ATOM 934 N N . ARG A 1 114 ? 51.401 -21.534 12.893 1.00 34.88 114 ARG A N 1
ATOM 935 C CA . ARG A 1 114 ? 52.870 -21.557 13.035 1.00 34.88 114 ARG A CA 1
ATOM 936 C C . ARG A 1 114 ? 53.381 -20.154 13.427 1.00 34.88 114 ARG A C 1
ATOM 938 O O . ARG A 1 114 ? 53.544 -19.290 12.580 1.00 34.88 114 ARG A O 1
ATOM 945 N N . GLN A 1 115 ? 53.635 -19.922 14.723 1.00 31.27 115 GLN A N 1
ATOM 946 C CA . GLN A 1 115 ? 54.251 -18.690 15.289 1.00 31.27 115 GLN A CA 1
ATOM 947 C C . GLN A 1 115 ? 55.563 -18.288 14.544 1.00 31.27 115 GLN A C 1
ATOM 949 O O . GLN A 1 115 ? 56.282 -19.192 14.136 1.00 31.27 115 GLN A O 1
ATOM 954 N N . LYS A 1 116 ? 56.040 -17.026 14.391 1.00 36.81 116 LYS A N 1
ATOM 955 C CA . LYS A 1 116 ? 55.792 -15.698 15.025 1.00 36.81 116 LYS A CA 1
ATOM 956 C C . LYS A 1 116 ? 56.592 -14.556 14.303 1.00 36.81 116 LYS A C 1
ATOM 958 O O . LYS A 1 116 ? 57.638 -14.850 13.741 1.00 36.81 116 LYS A O 1
ATOM 963 N N . ARG A 1 117 ? 56.206 -13.280 14.568 1.00 35.59 117 ARG A N 1
ATOM 964 C CA . ARG A 1 117 ? 56.959 -11.973 14.603 1.00 35.59 117 ARG A CA 1
ATOM 965 C C . ARG A 1 117 ? 57.193 -11.124 13.324 1.00 35.59 117 ARG A C 1
ATOM 967 O O . ARG A 1 117 ? 58.015 -11.465 12.491 1.00 35.59 117 ARG A O 1
ATOM 974 N N . GLY A 1 118 ? 56.661 -9.889 13.370 1.00 36.84 118 GLY A N 1
ATOM 975 C CA . GLY A 1 118 ? 57.277 -8.665 12.819 1.00 36.84 118 GLY A CA 1
ATOM 976 C C . GLY A 1 118 ? 56.765 -8.194 11.452 1.00 36.84 118 GLY A C 1
ATOM 977 O O . GLY A 1 118 ? 56.948 -8.884 10.461 1.00 36.84 118 GLY A O 1
ATOM 978 N N . GLY A 1 119 ? 56.192 -6.985 11.386 1.00 29.70 119 GLY A N 1
ATOM 979 C CA . GLY A 1 119 ? 55.890 -6.327 10.109 1.00 29.70 119 GLY A CA 1
ATOM 980 C C . GLY A 1 119 ? 54.838 -5.231 10.216 1.00 29.70 119 GLY A C 1
ATOM 981 O O . GLY A 1 119 ? 53.742 -5.380 9.694 1.00 29.70 119 GLY A O 1
ATOM 982 N N . GLY A 1 120 ? 55.153 -4.147 10.929 1.00 41.44 120 GLY A N 1
ATOM 983 C CA . GLY A 1 120 ? 54.309 -2.957 10.948 1.00 41.44 120 GLY A CA 1
ATOM 984 C C . GLY A 1 120 ? 54.326 -2.258 9.591 1.00 41.44 120 GLY A C 1
ATOM 985 O O . GLY A 1 120 ? 55.390 -1.856 9.129 1.00 41.44 120 GLY A O 1
ATOM 986 N N . GLN A 1 121 ? 53.151 -2.077 8.993 1.00 27.70 121 GLN A N 1
ATOM 987 C CA . GLN A 1 121 ? 52.886 -1.011 8.033 1.00 27.70 121 GLN A CA 1
ATOM 988 C C . GLN A 1 121 ? 51.501 -0.425 8.295 1.00 27.70 121 GLN A C 1
ATOM 990 O O . GLN A 1 121 ? 50.517 -1.145 8.446 1.00 27.70 121 GLN A O 1
ATOM 995 N N . THR A 1 122 ? 51.450 0.902 8.364 1.00 30.11 122 THR A N 1
ATOM 996 C CA . THR A 1 122 ? 50.221 1.684 8.472 1.00 30.11 122 THR A CA 1
ATOM 997 C C . THR A 1 122 ? 49.547 1.725 7.106 1.00 30.11 122 THR A C 1
ATOM 999 O O . THR A 1 122 ? 50.142 2.208 6.142 1.00 30.11 122 THR A O 1
ATOM 1002 N N . LEU A 1 123 ? 48.314 1.227 7.013 1.00 30.02 123 LEU A N 1
ATOM 1003 C CA . LEU A 1 123 ? 47.545 1.251 5.772 1.00 30.02 123 LEU A CA 1
ATOM 1004 C C . LEU A 1 123 ? 46.788 2.581 5.625 1.00 30.02 123 LEU A C 1
ATOM 1006 O O . LEU A 1 123 ? 46.107 3.028 6.547 1.00 30.02 123 LEU A O 1
ATOM 1010 N N . LEU A 1 124 ? 46.882 3.190 4.443 1.00 27.62 124 LEU A N 1
ATOM 1011 C CA . LEU A 1 124 ? 46.066 4.334 4.037 1.00 27.62 124 LEU A CA 1
ATOM 1012 C C . LEU A 1 124 ? 44.633 3.871 3.726 1.00 27.62 124 LEU A C 1
ATOM 1014 O O . LEU A 1 124 ? 44.417 3.047 2.836 1.00 27.62 124 LEU A O 1
ATOM 1018 N N . SER A 1 125 ? 43.668 4.425 4.462 1.00 34.09 125 SER A N 1
ATOM 1019 C CA . SER A 1 125 ? 42.229 4.249 4.243 1.00 34.09 125 SER A CA 1
ATOM 1020 C C . SER A 1 125 ? 41.798 4.930 2.941 1.00 34.09 125 SER A C 1
ATOM 1022 O O . SER A 1 125 ? 42.044 6.120 2.752 1.00 34.09 125 SER A O 1
ATOM 1024 N N . LEU A 1 126 ? 41.143 4.187 2.047 1.00 27.94 126 LEU A N 1
ATOM 1025 C CA . LEU A 1 126 ? 40.427 4.748 0.903 1.00 27.94 126 LEU A CA 1
ATOM 1026 C C . LEU A 1 126 ? 38.929 4.664 1.186 1.00 27.94 126 LEU A C 1
ATOM 1028 O O . LEU A 1 126 ? 38.346 3.578 1.164 1.00 27.94 126 LEU A O 1
ATOM 1032 N N . ASP A 1 127 ? 38.326 5.823 1.435 1.00 32.59 127 ASP A N 1
ATOM 1033 C CA . ASP A 1 127 ? 36.901 5.973 1.705 1.00 32.59 127 ASP A CA 1
ATOM 1034 C C . ASP A 1 127 ? 36.019 5.399 0.587 1.00 32.59 127 ASP A C 1
ATOM 1036 O O . ASP A 1 127 ? 36.075 5.788 -0.584 1.00 32.59 127 ASP A O 1
ATOM 1040 N N . ALA A 1 128 ? 35.129 4.502 1.000 1.00 33.72 128 ALA A N 1
ATOM 1041 C CA . ALA A 1 128 ? 33.831 4.233 0.403 1.00 33.72 128 ALA A CA 1
ATOM 1042 C C . ALA A 1 128 ? 32.922 3.730 1.536 1.00 33.72 128 ALA A C 1
ATOM 1044 O O . ALA A 1 128 ? 33.381 2.934 2.352 1.00 33.72 128 ALA A O 1
ATOM 1045 N N . MET A 1 129 ? 31.666 4.195 1.580 1.00 37.88 129 MET A N 1
ATOM 1046 C CA . MET A 1 129 ? 30.623 3.813 2.553 1.00 37.88 129 MET A CA 1
ATOM 1047 C C . MET A 1 129 ? 30.821 2.404 3.128 1.00 37.88 129 MET A C 1
ATOM 1049 O O . MET A 1 129 ? 30.929 1.436 2.362 1.00 37.88 129 MET A O 1
ATOM 1053 N N . SER A 1 130 ? 30.874 2.298 4.459 1.00 51.50 130 SER A N 1
ATOM 1054 C CA . SER A 1 130 ? 31.324 1.090 5.146 1.00 51.50 130 SER A CA 1
ATOM 1055 C C . SER A 1 130 ? 30.519 -0.130 4.673 1.00 51.50 130 SER A C 1
ATOM 1057 O O . SER A 1 130 ? 29.286 -0.149 4.680 1.00 51.50 130 SER A O 1
ATOM 1059 N N . GLY A 1 131 ? 31.202 -1.192 4.225 1.00 45.75 131 GLY A N 1
ATOM 1060 C CA . GLY A 1 131 ? 30.545 -2.445 3.813 1.00 45.75 131 GLY A CA 1
ATOM 1061 C C . GLY A 1 131 ? 29.613 -3.024 4.894 1.00 45.75 131 GLY A C 1
ATOM 1062 O O . GLY A 1 131 ? 28.694 -3.780 4.577 1.00 45.75 131 GLY A O 1
ATOM 1063 N N . GLN A 1 132 ? 29.830 -2.593 6.137 1.00 45.94 132 GLN A N 1
ATOM 1064 C CA . GLN A 1 132 ? 29.060 -2.834 7.346 1.00 45.94 132 GLN A CA 1
ATOM 1065 C C . GLN A 1 132 ? 27.648 -2.225 7.306 1.00 45.94 132 GLN A C 1
ATOM 1067 O O . GLN A 1 132 ? 26.679 -2.958 7.495 1.00 45.94 132 GLN A O 1
ATOM 1072 N N . GLU A 1 133 ? 27.493 -0.935 6.989 1.00 44.38 133 GLU A N 1
ATOM 1073 C CA . GLU A 1 133 ? 26.176 -0.279 6.851 1.00 44.38 133 GLU A CA 1
ATOM 1074 C C . GLU A 1 133 ? 25.308 -0.979 5.799 1.00 44.38 133 GLU A C 1
ATOM 1076 O O . GLU A 1 133 ? 24.110 -1.212 5.988 1.00 44.38 133 GLU A O 1
ATOM 1081 N N . ARG A 1 134 ? 25.943 -1.388 4.695 1.00 46.12 134 ARG A N 1
ATOM 1082 C CA . ARG A 1 134 ? 25.280 -2.122 3.616 1.00 46.12 134 ARG A CA 1
ATOM 1083 C C . ARG A 1 134 ? 24.923 -3.553 4.017 1.00 46.12 134 ARG A C 1
ATOM 1085 O O . ARG A 1 134 ? 23.891 -4.042 3.582 1.00 46.12 134 ARG A O 1
ATOM 1092 N N . TYR A 1 135 ? 25.754 -4.224 4.818 1.00 46.12 135 TYR A N 1
ATOM 1093 C CA . TYR A 1 135 ? 25.486 -5.580 5.309 1.00 46.12 135 TYR A CA 1
ATOM 1094 C C . TYR A 1 135 ? 24.346 -5.612 6.337 1.00 46.12 135 TYR A C 1
ATOM 1096 O O . TYR A 1 135 ? 23.476 -6.472 6.241 1.00 46.12 135 TYR A O 1
ATOM 1104 N N . HIS A 1 136 ? 24.311 -4.658 7.274 1.00 41.50 136 HIS A N 1
ATOM 1105 C CA . HIS A 1 136 ? 23.248 -4.557 8.289 1.00 41.50 136 HIS A CA 1
ATOM 1106 C C . HIS A 1 136 ? 21.886 -4.176 7.708 1.00 41.50 136 HIS A C 1
ATOM 1108 O O . HIS A 1 136 ? 20.858 -4.562 8.250 1.00 41.50 136 HIS A O 1
ATOM 1114 N N . SER A 1 137 ? 21.867 -3.473 6.575 1.00 36.09 137 SER A N 1
ATOM 1115 C CA . SER A 1 137 ? 20.627 -3.090 5.886 1.00 36.09 137 SER A CA 1
ATOM 1116 C C . SER A 1 137 ? 20.014 -4.218 5.040 1.00 36.09 137 SER A C 1
ATOM 1118 O O . SER A 1 137 ? 18.943 -4.038 4.458 1.00 36.09 137 SER A O 1
ATOM 1120 N N . GLU A 1 138 ? 20.683 -5.370 4.910 1.00 41.41 138 GLU A N 1
ATOM 1121 C CA . GLU A 1 138 ? 20.196 -6.478 4.087 1.00 41.41 138 GLU A CA 1
ATOM 1122 C C . GLU A 1 138 ? 19.314 -7.451 4.897 1.00 41.41 138 GLU A C 1
ATOM 1124 O O . GLU A 1 138 ? 19.731 -7.951 5.944 1.00 41.41 138 GLU A O 1
ATOM 1129 N N . PRO A 1 139 ? 18.109 -7.798 4.407 1.00 37.84 139 PRO A N 1
ATOM 1130 C CA . PRO A 1 139 ? 17.244 -8.758 5.085 1.00 37.84 139 PRO A CA 1
ATOM 1131 C C . PRO A 1 139 ? 17.887 -10.153 5.148 1.00 37.84 139 PRO A C 1
ATOM 1133 O O . PRO A 1 139 ? 18.596 -10.576 4.227 1.00 37.84 139 PRO A O 1
ATOM 1136 N N . ARG A 1 140 ? 17.608 -10.900 6.229 1.00 38.44 140 ARG A N 1
ATOM 1137 C CA . ARG A 1 140 ? 18.012 -12.311 6.356 1.00 38.44 140 ARG A CA 1
ATOM 1138 C C . ARG A 1 140 ? 17.465 -13.111 5.175 1.00 38.44 140 ARG A C 1
ATOM 1140 O O . ARG A 1 140 ? 16.294 -13.003 4.826 1.00 38.44 140 ARG A O 1
ATOM 1147 N N . ASP A 1 141 ? 18.334 -13.907 4.562 1.00 45.56 141 ASP A N 1
ATOM 1148 C CA . ASP A 1 141 ? 18.047 -14.589 3.304 1.00 45.56 141 ASP A CA 1
ATOM 1149 C C . ASP A 1 141 ? 18.500 -16.047 3.385 1.00 45.56 141 ASP A C 1
ATOM 1151 O O . ASP A 1 141 ? 19.688 -16.302 3.605 1.00 45.56 141 ASP A O 1
ATOM 1155 N N . GLU A 1 142 ? 17.546 -16.966 3.219 1.00 41.41 142 GLU A N 1
ATOM 1156 C CA . GLU A 1 142 ? 17.690 -18.424 3.381 1.00 41.41 142 GLU A CA 1
ATOM 1157 C C . GLU A 1 142 ? 18.437 -19.106 2.225 1.00 41.41 142 GLU A C 1
ATOM 1159 O O . GLU A 1 142 ? 18.706 -20.306 2.263 1.00 41.41 142 GLU A O 1
ATOM 1164 N N . ARG A 1 143 ? 18.777 -18.362 1.168 1.00 49.25 143 ARG A N 1
ATOM 1165 C CA . ARG A 1 143 ? 19.505 -18.913 0.022 1.00 49.25 143 ARG A CA 1
ATOM 1166 C C . ARG A 1 143 ? 20.962 -19.183 0.357 1.00 49.25 143 ARG A C 1
ATOM 1168 O O . ARG A 1 143 ? 21.575 -18.513 1.190 1.00 49.25 143 ARG A O 1
ATOM 1175 N N . THR A 1 144 ? 21.538 -20.142 -0.364 1.00 48.25 144 THR A N 1
ATOM 1176 C CA . THR A 1 144 ? 22.942 -20.508 -0.181 1.00 48.25 144 THR A CA 1
ATOM 1177 C C . THR A 1 144 ? 23.859 -19.314 -0.487 1.00 48.25 144 THR A C 1
ATOM 1179 O O . THR A 1 144 ? 23.516 -18.464 -1.322 1.00 48.25 144 THR A O 1
ATOM 1182 N N . PRO A 1 145 ? 25.044 -19.232 0.147 1.00 40.69 145 PRO A N 1
ATOM 1183 C CA . PRO A 1 145 ? 26.016 -18.169 -0.120 1.00 40.69 145 PRO A CA 1
ATOM 1184 C C . PRO A 1 145 ? 26.318 -17.982 -1.616 1.00 40.69 145 PRO A C 1
ATOM 1186 O O . PRO A 1 145 ? 26.414 -16.850 -2.093 1.00 40.69 145 PRO A O 1
ATOM 1189 N N . ASP A 1 146 ? 26.350 -19.079 -2.376 1.00 44.00 146 ASP A N 1
ATOM 1190 C CA . ASP A 1 146 ? 26.559 -19.069 -3.824 1.00 44.00 146 ASP A CA 1
ATOM 1191 C C . ASP A 1 146 ? 25.399 -18.395 -4.577 1.00 44.00 146 ASP A C 1
ATOM 1193 O O . ASP A 1 146 ? 25.621 -17.533 -5.422 1.00 44.00 146 ASP A O 1
ATOM 1197 N N . GLN A 1 147 ? 24.142 -18.703 -4.245 1.00 45.69 147 GLN A N 1
ATOM 1198 C CA . GLN A 1 147 ? 22.968 -18.074 -4.870 1.00 45.69 147 GLN A CA 1
ATOM 1199 C C . GLN A 1 147 ? 22.867 -16.572 -4.561 1.00 45.69 147 GLN A C 1
ATOM 1201 O O . GLN A 1 147 ? 22.369 -15.783 -5.370 1.00 45.69 147 GLN A O 1
ATOM 1206 N N . LEU A 1 148 ? 23.359 -16.152 -3.400 1.00 49.97 148 LEU A N 1
ATOM 1207 C CA . LEU A 1 148 ? 23.408 -14.745 -3.016 1.00 49.97 148 LEU A CA 1
ATOM 1208 C C . LEU A 1 148 ? 24.535 -13.991 -3.700 1.00 49.97 148 LEU A C 1
ATOM 1210 O O . LEU A 1 148 ? 24.340 -12.846 -4.113 1.00 49.97 148 LEU A O 1
ATOM 1214 N N . PHE A 1 149 ? 25.676 -14.646 -3.887 1.00 48.38 149 PHE A N 1
ATOM 1215 C CA . PHE A 1 149 ? 26.749 -14.147 -4.732 1.00 48.38 149 PHE A CA 1
ATOM 1216 C C . PHE A 1 149 ? 26.250 -13.916 -6.171 1.00 48.38 149 PHE A C 1
ATOM 1218 O O . PHE A 1 149 ? 26.474 -12.845 -6.736 1.00 48.38 149 PHE A O 1
ATOM 1225 N N . GLU A 1 150 ? 25.488 -14.857 -6.738 1.00 47.34 150 GLU A N 1
ATOM 1226 C CA . GLU A 1 150 ? 24.855 -14.725 -8.060 1.00 47.34 150 GLU A CA 1
ATOM 1227 C C . GLU A 1 150 ? 23.881 -13.546 -8.154 1.00 47.34 150 GLU A C 1
ATOM 1229 O O . GLU A 1 150 ? 23.952 -12.747 -9.094 1.00 47.34 150 GLU A O 1
ATOM 1234 N N . ARG A 1 151 ? 22.991 -13.402 -7.164 1.00 47.72 151 ARG A N 1
ATOM 1235 C CA . ARG A 1 151 ? 22.036 -12.287 -7.094 1.00 47.72 151 ARG A CA 1
ATOM 1236 C C . ARG A 1 151 ? 22.760 -10.946 -7.000 1.00 47.72 151 ARG A C 1
ATOM 1238 O O . ARG A 1 151 ? 22.445 -10.027 -7.754 1.00 47.72 151 ARG A O 1
ATOM 1245 N N . ARG A 1 152 ? 23.736 -10.821 -6.095 1.00 55.12 152 ARG A N 1
ATOM 1246 C CA . ARG A 1 152 ? 24.510 -9.584 -5.900 1.00 55.12 152 ARG A CA 1
ATOM 1247 C C . ARG A 1 152 ? 25.341 -9.241 -7.140 1.00 55.12 152 ARG A C 1
ATOM 1249 O O . ARG A 1 152 ? 25.428 -8.071 -7.508 1.00 55.12 152 ARG A O 1
ATOM 1256 N N . TRP A 1 153 ? 25.878 -10.244 -7.836 1.00 51.28 153 TRP A N 1
ATOM 1257 C CA . TRP A 1 153 ? 26.544 -10.066 -9.127 1.00 51.28 153 TRP A CA 1
ATOM 1258 C C . TRP A 1 153 ? 25.592 -9.521 -10.198 1.00 51.28 153 TRP A C 1
ATOM 1260 O O . TRP A 1 153 ? 25.935 -8.563 -10.890 1.00 51.28 153 TRP A O 1
ATOM 1270 N N . ALA A 1 154 ? 24.383 -10.074 -10.308 1.00 45.78 154 ALA A N 1
ATOM 1271 C CA . ALA A 1 154 ? 23.391 -9.600 -11.265 1.00 45.78 154 ALA A CA 1
ATOM 1272 C C . ALA A 1 154 ? 22.912 -8.173 -10.965 1.00 45.78 154 ALA A C 1
ATOM 1274 O O . ALA A 1 154 ? 22.767 -7.379 -11.891 1.00 45.78 154 ALA A O 1
ATOM 1275 N N . MET A 1 155 ? 22.751 -7.819 -9.686 1.00 45.06 155 MET A N 1
ATOM 1276 C CA . MET A 1 155 ? 22.460 -6.443 -9.266 1.00 45.06 155 MET A CA 1
ATOM 1277 C C . MET A 1 155 ? 23.612 -5.494 -9.615 1.00 45.06 155 MET A C 1
ATOM 1279 O O . MET A 1 155 ? 23.381 -4.428 -10.166 1.00 45.06 155 MET A O 1
ATOM 1283 N N . LYS A 1 156 ? 24.874 -5.900 -9.420 1.00 48.56 156 LYS A N 1
ATOM 1284 C CA . LYS A 1 156 ? 26.030 -5.098 -9.858 1.00 48.56 156 LYS A CA 1
ATOM 1285 C C . LYS A 1 156 ? 26.169 -4.993 -11.377 1.00 48.56 156 LYS A C 1
ATOM 1287 O O . LYS A 1 156 ? 26.731 -4.012 -11.864 1.00 48.56 156 LYS A O 1
ATOM 1292 N N . LEU A 1 157 ? 25.714 -5.992 -12.132 1.00 48.75 157 LEU A N 1
ATOM 1293 C CA . LEU A 1 157 ? 25.658 -5.943 -13.594 1.00 48.75 157 LEU A CA 1
ATOM 1294 C C . LEU A 1 157 ? 24.542 -5.003 -14.067 1.00 48.75 157 LEU A C 1
ATOM 1296 O O . LEU A 1 157 ? 24.751 -4.254 -15.020 1.00 48.75 157 LEU A O 1
ATOM 1300 N N . LEU A 1 158 ? 23.399 -5.012 -13.381 1.00 44.41 158 LEU A N 1
ATOM 1301 C CA . LEU A 1 158 ? 22.297 -4.074 -13.572 1.00 44.41 158 LEU A CA 1
ATOM 1302 C C . LEU A 1 158 ? 22.761 -2.635 -13.290 1.00 44.41 158 LEU A C 1
ATOM 1304 O O . LEU A 1 158 ? 22.701 -1.807 -14.196 1.00 44.41 158 LEU A O 1
ATOM 1308 N N . ASP A 1 159 ? 23.362 -2.384 -12.122 1.00 44.81 159 ASP A N 1
ATOM 1309 C CA . ASP A 1 159 ? 23.960 -1.094 -11.744 1.00 44.81 159 ASP A CA 1
ATOM 1310 C C . ASP A 1 159 ? 24.983 -0.624 -12.781 1.00 44.81 159 ASP A C 1
ATOM 1312 O O . ASP A 1 159 ? 24.964 0.525 -13.208 1.00 44.81 159 ASP A O 1
ATOM 1316 N N . ARG A 1 160 ? 25.879 -1.510 -13.241 1.00 49.78 160 ARG A N 1
ATOM 1317 C CA . ARG A 1 160 ? 26.871 -1.161 -14.269 1.00 49.78 160 ARG A CA 1
ATOM 1318 C C . ARG A 1 160 ? 26.246 -0.900 -15.628 1.00 49.78 160 ARG A C 1
ATOM 1320 O O . ARG A 1 160 ? 26.758 -0.055 -16.353 1.00 49.78 160 ARG A O 1
ATOM 1327 N N . THR A 1 161 ? 25.179 -1.606 -15.987 1.00 46.78 161 THR A N 1
ATOM 1328 C CA . THR A 1 161 ? 24.466 -1.386 -17.250 1.00 46.78 161 THR A CA 1
ATOM 1329 C C . THR A 1 161 ? 23.774 -0.028 -17.231 1.00 46.78 161 THR A C 1
ATOM 1331 O O . THR A 1 161 ? 23.914 0.718 -18.198 1.00 46.78 161 THR A O 1
ATOM 1334 N N . LEU A 1 162 ? 23.129 0.323 -16.115 1.00 43.94 162 LEU A N 1
ATOM 1335 C CA . LEU A 1 162 ? 22.466 1.610 -15.898 1.00 43.94 162 LEU A CA 1
ATOM 1336 C C . LEU A 1 162 ? 23.473 2.767 -15.768 1.00 43.94 162 LEU A C 1
ATOM 1338 O O . LEU A 1 162 ? 23.345 3.767 -16.462 1.00 43.94 162 LEU A O 1
ATOM 1342 N N . ALA A 1 163 ? 24.549 2.611 -14.993 1.00 45.56 163 ALA A N 1
ATOM 1343 C CA . ALA A 1 163 ? 25.603 3.622 -14.851 1.00 45.56 163 ALA A CA 1
ATOM 1344 C C . ALA A 1 163 ? 26.436 3.808 -16.130 1.00 45.56 163 ALA A C 1
ATOM 1346 O O . ALA A 1 163 ? 26.975 4.881 -16.395 1.00 45.56 163 ALA A O 1
ATOM 1347 N N . ARG A 1 164 ? 26.585 2.759 -16.947 1.00 50.38 164 ARG A N 1
ATOM 1348 C CA . ARG A 1 164 ? 27.204 2.866 -18.274 1.00 50.38 164 ARG A CA 1
ATOM 1349 C C . ARG A 1 164 ? 26.275 3.562 -19.264 1.00 50.38 164 ARG A C 1
ATOM 1351 O O . ARG A 1 164 ? 26.776 4.336 -20.064 1.00 50.38 164 ARG A O 1
ATOM 1358 N N . LEU A 1 165 ? 24.963 3.337 -19.173 1.00 48.56 165 LEU A N 1
ATOM 1359 C CA . LEU A 1 165 ? 23.968 4.109 -19.919 1.00 48.56 165 LEU A CA 1
ATOM 1360 C C . LEU A 1 165 ? 24.067 5.596 -19.542 1.00 48.56 165 LEU A C 1
ATOM 1362 O O . LEU A 1 165 ? 24.252 6.429 -20.416 1.00 48.56 165 LEU A O 1
ATOM 1366 N N . ALA A 1 166 ? 24.064 5.913 -18.245 1.00 42.16 166 ALA A N 1
ATOM 1367 C CA . ALA A 1 166 ? 24.174 7.286 -17.755 1.00 42.16 166 ALA A CA 1
ATOM 1368 C C . ALA A 1 166 ? 25.463 7.988 -18.226 1.00 42.16 166 ALA A C 1
ATOM 1370 O O . ALA A 1 166 ? 25.411 9.132 -18.659 1.00 42.16 166 ALA A O 1
ATOM 1371 N N . ARG A 1 167 ? 26.614 7.300 -18.215 1.00 51.03 167 ARG A N 1
ATOM 1372 C CA . ARG A 1 167 ? 27.893 7.867 -18.691 1.00 51.03 167 ARG A CA 1
ATOM 1373 C C . ARG A 1 167 ? 27.988 8.004 -20.210 1.00 51.03 167 ARG A C 1
ATOM 1375 O O . ARG A 1 167 ? 28.490 9.009 -20.688 1.00 51.03 167 ARG A O 1
ATOM 1382 N N . GLU A 1 168 ? 27.484 7.033 -20.976 1.00 51.09 168 GLU A N 1
ATOM 1383 C CA . GLU A 1 168 ? 27.500 7.086 -22.451 1.00 51.09 168 GLU A CA 1
ATOM 1384 C C . GLU A 1 168 ? 26.657 8.253 -23.007 1.00 51.09 168 GLU A C 1
ATOM 1386 O O . GLU A 1 168 ? 26.933 8.731 -24.109 1.00 51.09 168 GLU A O 1
ATOM 1391 N N . TYR A 1 169 ? 25.668 8.728 -22.243 1.00 48.50 169 TYR A N 1
ATOM 1392 C CA . TYR A 1 169 ? 24.804 9.853 -22.612 1.00 48.50 169 TYR A CA 1
ATOM 1393 C C . TYR A 1 169 ? 25.054 11.145 -21.816 1.00 48.50 169 TYR A C 1
ATOM 1395 O O . TYR A 1 169 ? 24.502 12.175 -22.190 1.00 48.50 169 TYR A O 1
ATOM 1403 N N . GLY A 1 170 ? 25.881 11.110 -20.766 1.00 43.91 170 GLY A N 1
ATOM 1404 C CA . GLY A 1 170 ? 26.213 12.267 -19.923 1.00 43.91 170 GLY A CA 1
ATOM 1405 C C . GLY A 1 170 ? 27.397 13.112 -20.411 1.00 43.91 170 GLY A C 1
ATOM 1406 O O . GLY A 1 170 ? 27.601 14.210 -19.903 1.00 43.91 170 GLY A O 1
ATOM 1407 N N . GLU A 1 171 ? 28.175 12.639 -21.390 1.00 42.25 171 GLU A N 1
ATOM 1408 C CA . GLU A 1 171 ? 29.291 13.397 -21.975 1.00 42.25 171 GLU A CA 1
ATOM 1409 C C . GLU A 1 171 ? 28.865 14.100 -23.285 1.00 42.25 171 GLU A C 1
ATOM 1411 O O . GLU A 1 171 ? 28.698 13.465 -24.334 1.00 42.25 171 GLU A O 1
ATOM 1416 N N . GLY A 1 172 ? 28.713 15.431 -23.218 1.00 52.72 172 GLY A N 1
ATOM 1417 C CA . GLY A 1 172 ? 28.450 16.333 -24.353 1.00 52.72 172 GLY A CA 1
ATOM 1418 C C . GLY A 1 172 ? 26.966 16.572 -24.684 1.00 52.72 172 GLY A C 1
ATOM 1419 O O . GLY A 1 172 ? 26.082 16.228 -23.907 1.00 52.72 172 GLY A O 1
ATOM 1420 N N . ASP A 1 173 ? 26.691 17.132 -25.873 1.00 48.56 173 ASP A N 1
ATOM 1421 C CA . ASP A 1 173 ? 25.362 17.477 -26.449 1.00 48.56 173 ASP A CA 1
ATOM 1422 C C . ASP A 1 173 ? 24.456 16.247 -26.754 1.00 48.56 173 ASP A C 1
ATOM 1424 O O . ASP A 1 173 ? 23.679 16.188 -27.706 1.00 48.56 173 ASP A O 1
ATOM 1428 N N . ARG A 1 174 ? 24.610 15.171 -25.975 1.00 52.91 174 ARG A N 1
ATOM 1429 C CA . ARG A 1 174 ? 23.954 13.864 -26.144 1.00 52.91 174 ARG A CA 1
ATOM 1430 C C . ARG A 1 174 ? 22.812 13.633 -25.160 1.00 52.91 174 ARG A C 1
ATOM 1432 O O . ARG A 1 174 ? 22.015 12.723 -25.385 1.00 52.91 174 ARG A O 1
ATOM 1439 N N . THR A 1 175 ? 22.670 14.477 -24.143 1.00 54.19 175 THR A N 1
ATOM 1440 C CA . THR A 1 175 ? 21.549 14.453 -23.192 1.00 54.19 175 THR A CA 1
ATOM 1441 C C . THR A 1 175 ? 20.215 14.735 -23.892 1.00 54.19 175 THR A C 1
ATOM 1443 O O . THR A 1 175 ? 19.243 14.006 -23.691 1.00 54.19 175 THR A O 1
ATOM 1446 N N . GLY A 1 176 ? 20.183 15.721 -24.801 1.00 53.81 176 GLY A N 1
ATOM 1447 C CA . GLY A 1 176 ? 19.001 16.028 -25.620 1.00 53.81 176 GLY A CA 1
ATOM 1448 C C . GLY A 1 176 ? 18.647 14.906 -26.601 1.00 53.81 176 GLY A C 1
ATOM 1449 O O . GLY A 1 176 ? 17.473 14.600 -26.811 1.00 53.81 176 GLY A O 1
ATOM 1450 N N . LEU A 1 177 ? 19.664 14.223 -27.138 1.00 56.31 177 LEU A N 1
ATOM 1451 C CA . LEU A 1 177 ? 19.485 13.045 -27.983 1.00 56.31 177 LEU A CA 1
ATOM 1452 C C . LEU A 1 177 ? 18.956 11.849 -27.175 1.00 56.31 177 LEU A C 1
ATOM 1454 O O . LEU A 1 177 ? 18.062 11.159 -27.645 1.00 56.31 177 LEU A O 1
ATOM 1458 N N . PHE A 1 178 ? 19.439 11.603 -25.955 1.00 53.78 178 PHE A N 1
ATOM 1459 C CA . PHE A 1 178 ? 18.925 10.531 -25.094 1.00 53.78 178 PHE A 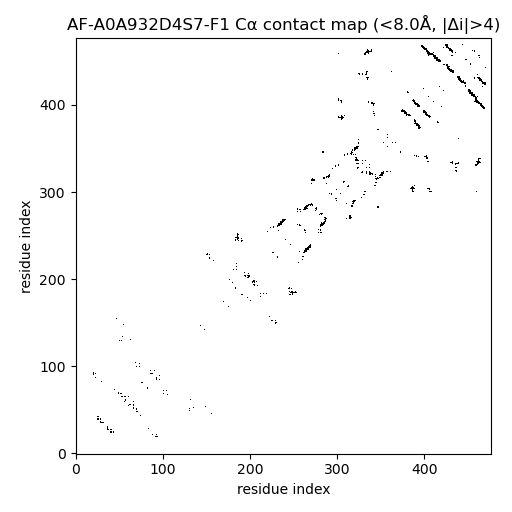CA 1
ATOM 1460 C C . PHE A 1 178 ? 17.447 10.732 -24.738 1.00 53.78 178 PHE A C 1
ATOM 1462 O O . PHE A 1 178 ? 16.652 9.811 -24.927 1.00 53.78 178 PHE A O 1
ATOM 1469 N N . ALA A 1 179 ? 17.071 11.945 -24.319 1.00 55.69 179 ALA A N 1
ATOM 1470 C CA . ALA A 1 179 ? 15.679 12.307 -24.050 1.00 55.69 179 ALA A CA 1
ATOM 1471 C C . ALA A 1 179 ? 14.789 12.121 -25.293 1.00 55.69 179 ALA A C 1
ATOM 1473 O O . ALA A 1 179 ? 13.671 11.621 -25.204 1.00 55.69 179 ALA A O 1
ATOM 1474 N N . ALA A 1 180 ? 15.310 12.442 -26.480 1.00 54.81 180 ALA A N 1
ATOM 1475 C CA . ALA A 1 180 ? 14.617 12.221 -27.745 1.00 54.81 180 ALA A CA 1
ATOM 1476 C C . ALA A 1 180 ? 14.546 10.745 -28.182 1.00 54.81 180 ALA A C 1
ATOM 1478 O O . ALA A 1 180 ? 13.601 10.348 -28.863 1.00 54.81 180 ALA A O 1
ATOM 1479 N N . LEU A 1 181 ? 15.528 9.927 -27.799 1.00 55.84 181 LEU A N 1
ATOM 1480 C CA . LEU A 1 181 ? 15.593 8.499 -28.109 1.00 55.84 181 LEU A CA 1
ATOM 1481 C C . LEU A 1 181 ? 14.770 7.640 -27.139 1.00 55.84 181 LEU A C 1
ATOM 1483 O O . LEU A 1 181 ? 14.389 6.528 -27.506 1.00 55.84 181 LEU A O 1
ATOM 1487 N N . GLN A 1 182 ? 14.488 8.136 -25.930 1.00 53.97 182 GLN A N 1
ATOM 1488 C CA . GLN A 1 182 ? 13.688 7.466 -24.900 1.00 53.97 182 GLN A CA 1
ATOM 1489 C C . GLN A 1 182 ? 12.307 6.993 -25.415 1.00 53.97 182 GLN A C 1
ATOM 1491 O O . GLN A 1 182 ? 12.007 5.810 -25.250 1.00 53.97 182 GLN A O 1
ATOM 1496 N N . PRO A 1 183 ? 11.535 7.812 -26.155 1.00 49.91 183 PRO A N 1
ATOM 1497 C CA . PRO A 1 183 ? 10.403 7.392 -26.990 1.00 49.91 183 PRO A CA 1
ATOM 1498 C C . PRO A 1 183 ? 10.564 6.092 -27.792 1.00 49.91 183 PRO A C 1
ATOM 1500 O O . PRO A 1 183 ? 9.700 5.219 -27.788 1.00 49.91 183 PRO A O 1
ATOM 1503 N N . PHE A 1 184 ? 11.697 5.928 -28.476 1.00 48.91 184 PHE A N 1
ATOM 1504 C CA . PHE A 1 184 ? 11.936 4.811 -29.394 1.00 48.91 184 PHE A CA 1
ATOM 1505 C C . PHE A 1 184 ? 12.279 3.518 -28.680 1.00 48.91 184 PHE A C 1
ATOM 1507 O O . PHE A 1 184 ? 12.231 2.449 -29.298 1.00 48.91 184 PHE A O 1
ATOM 1514 N N . LEU A 1 185 ? 12.659 3.596 -27.406 1.00 53.09 185 LEU A N 1
ATOM 1515 C CA . LEU A 1 185 ? 13.023 2.439 -26.591 1.00 53.09 185 LEU A CA 1
ATOM 1516 C C . LEU A 1 185 ? 11.875 1.473 -26.405 1.00 53.09 185 LEU A C 1
ATOM 1518 O O . LEU A 1 185 ? 12.105 0.274 -26.245 1.00 53.09 185 LEU A O 1
ATOM 1522 N N . ALA A 1 186 ? 10.673 2.018 -26.444 1.00 44.31 186 ALA A N 1
ATOM 1523 C CA . ALA A 1 186 ? 9.521 1.382 -25.878 1.00 44.31 186 ALA A CA 1
ATOM 1524 C C . ALA A 1 186 ? 8.383 1.268 -26.899 1.00 44.31 186 ALA A C 1
ATOM 1526 O O . ALA A 1 186 ? 7.274 0.929 -26.553 1.00 44.31 186 ALA A O 1
ATOM 1527 N N . VAL A 1 187 ? 8.640 1.477 -28.193 1.00 40.94 187 VAL A N 1
ATOM 1528 C CA . VAL A 1 187 ? 7.664 1.133 -29.234 1.00 40.94 187 VAL A CA 1
ATOM 1529 C C . VAL A 1 187 ? 8.366 0.598 -30.463 1.00 40.94 187 VAL A C 1
ATOM 1531 O O . VAL A 1 187 ? 9.347 1.170 -30.941 1.00 40.94 187 VAL A O 1
ATOM 1534 N N . LYS A 1 188 ? 7.833 -0.472 -31.054 1.00 42.97 188 LYS A N 1
ATOM 1535 C CA . LYS A 1 188 ? 8.125 -0.805 -32.450 1.00 42.97 188 LYS A CA 1
ATOM 1536 C C . LYS A 1 188 ? 7.155 0.001 -33.325 1.00 42.97 188 LYS A C 1
ATOM 1538 O O . LYS A 1 188 ? 6.084 -0.491 -33.642 1.00 42.97 188 LYS A O 1
ATOM 1543 N N . GLY A 1 189 ? 7.531 1.233 -33.679 1.00 47.97 189 GLY A N 1
ATOM 1544 C CA . GLY A 1 189 ? 6.762 2.078 -34.610 1.00 47.97 189 GLY A CA 1
ATOM 1545 C C . GLY A 1 189 ? 5.924 3.209 -33.995 1.00 47.97 189 GLY A C 1
ATOM 1546 O O . GLY A 1 189 ? 5.113 3.780 -34.710 1.00 47.97 189 GLY A O 1
ATOM 1547 N N . GLY A 1 190 ? 6.111 3.548 -32.716 1.00 39.31 190 GLY A N 1
ATOM 1548 C CA . GLY A 1 190 ? 5.535 4.747 -32.089 1.00 39.31 190 GLY A CA 1
ATOM 1549 C C . GLY A 1 190 ? 6.612 5.805 -31.863 1.00 39.31 190 GLY A C 1
ATOM 1550 O O . GLY A 1 190 ? 7.637 5.517 -31.243 1.00 39.31 190 GLY A O 1
ATOM 1551 N N . GLY A 1 191 ? 6.395 6.994 -32.426 1.00 51.00 191 GLY A N 1
ATOM 1552 C CA . GLY A 1 191 ? 7.325 8.129 -32.441 1.00 51.00 191 GLY A CA 1
ATOM 1553 C C . GLY A 1 191 ? 7.588 8.669 -33.857 1.00 51.00 191 GLY A C 1
ATOM 1554 O O . GLY A 1 191 ? 7.241 8.018 -34.842 1.00 51.00 191 GLY A O 1
ATOM 1555 N N . GLU A 1 192 ? 8.207 9.856 -33.949 1.00 55.88 192 GLU A N 1
ATOM 1556 C CA . GLU A 1 192 ? 8.834 10.394 -35.179 1.00 55.88 192 GLU A CA 1
ATOM 1557 C C . GLU A 1 192 ? 9.625 9.290 -35.914 1.00 55.88 192 GLU A C 1
ATOM 1559 O O . GLU A 1 192 ? 10.250 8.455 -35.279 1.00 55.88 192 GLU A O 1
ATOM 1564 N N . SER A 1 193 ? 9.670 9.233 -37.245 1.00 62.28 193 SER A N 1
ATOM 1565 C CA . SER A 1 193 ? 10.556 8.254 -37.901 1.00 62.28 193 SER A CA 1
ATOM 1566 C C . SER A 1 193 ? 12.029 8.506 -37.522 1.00 62.28 193 SER A C 1
ATOM 1568 O O . SER A 1 193 ? 12.401 9.617 -37.140 1.00 62.28 193 SER A O 1
ATOM 1570 N N . CYS A 1 194 ? 12.905 7.495 -37.634 1.00 61.84 194 CYS A N 1
ATOM 1571 C CA . CYS A 1 194 ? 14.348 7.725 -37.449 1.00 61.84 194 CYS A CA 1
ATOM 1572 C C . CYS A 1 194 ? 14.851 8.843 -38.383 1.00 61.84 194 CYS A C 1
ATOM 1574 O O . CYS A 1 194 ? 15.710 9.621 -37.971 1.00 61.84 194 CYS A O 1
ATOM 1576 N N . ALA A 1 195 ? 14.247 8.976 -39.571 1.00 62.47 195 ALA A N 1
ATOM 1577 C CA . ALA A 1 195 ? 14.412 10.099 -40.490 1.00 62.47 195 ALA A CA 1
ATOM 1578 C C . ALA A 1 195 ? 13.995 11.463 -39.901 1.00 62.47 195 ALA A C 1
ATOM 1580 O O . ALA A 1 195 ? 14.723 12.439 -40.059 1.00 62.47 195 ALA A O 1
ATOM 1581 N N . ALA A 1 196 ? 12.871 11.549 -39.187 1.00 64.50 196 ALA A N 1
ATOM 1582 C CA . ALA A 1 196 ? 12.406 12.799 -38.585 1.00 64.50 196 ALA A CA 1
ATOM 1583 C C . ALA A 1 196 ? 13.276 13.245 -37.389 1.00 64.50 196 ALA A C 1
ATOM 1585 O O . ALA A 1 196 ? 13.641 14.416 -37.301 1.00 64.50 196 ALA A O 1
ATOM 1586 N N . LEU A 1 197 ? 13.755 12.317 -36.545 1.00 66.81 197 LEU A N 1
ATOM 1587 C CA . LEU A 1 197 ? 14.771 12.664 -35.533 1.00 66.81 197 LEU A CA 1
ATOM 1588 C C . LEU A 1 197 ? 16.100 13.068 -36.151 1.00 66.81 197 LEU A C 1
ATOM 1590 O O . LEU A 1 197 ? 16.755 13.984 -35.661 1.00 66.81 197 LEU A O 1
ATOM 1594 N N . ALA A 1 198 ? 16.516 12.369 -37.202 1.00 68.62 198 ALA A N 1
ATOM 1595 C CA . ALA A 1 198 ? 17.704 12.728 -37.954 1.00 68.62 198 ALA A CA 1
ATOM 1596 C C . ALA A 1 198 ? 17.605 14.171 -38.466 1.00 68.62 198 ALA A C 1
ATOM 1598 O O . ALA A 1 198 ? 18.512 14.959 -38.206 1.00 68.62 198 ALA A O 1
ATOM 1599 N N . ALA A 1 199 ? 16.467 14.553 -39.052 1.00 72.69 199 ALA A N 1
ATOM 1600 C CA . ALA A 1 199 ? 16.206 15.923 -39.481 1.00 72.69 199 ALA A CA 1
ATOM 1601 C C . ALA A 1 199 ? 16.247 16.926 -38.313 1.00 72.69 199 ALA A C 1
ATOM 1603 O O . ALA A 1 199 ? 16.939 17.939 -38.399 1.00 72.69 199 ALA A O 1
ATOM 1604 N N . ARG A 1 200 ? 15.587 16.621 -37.188 1.00 71.56 200 ARG A N 1
ATOM 1605 C CA . ARG A 1 200 ? 15.523 17.509 -36.014 1.00 71.56 200 ARG A CA 1
ATOM 1606 C C . ARG A 1 200 ? 16.879 17.774 -35.360 1.00 71.56 200 ARG A C 1
ATOM 1608 O O . ARG A 1 200 ? 17.098 18.853 -34.822 1.00 71.56 200 ARG A O 1
ATOM 1615 N N . PHE A 1 201 ? 17.780 16.797 -35.396 1.00 69.50 201 PHE A N 1
ATOM 1616 C CA . PHE A 1 201 ? 19.124 16.921 -34.827 1.00 69.50 201 PHE A CA 1
ATOM 1617 C C . PHE A 1 201 ? 20.207 17.217 -35.873 1.00 69.50 201 PHE A C 1
ATOM 1619 O O . PHE A 1 201 ? 21.387 17.183 -35.527 1.00 69.50 201 PHE A O 1
ATOM 1626 N N . GLY A 1 202 ? 19.840 17.467 -37.138 1.00 72.00 202 GLY A N 1
ATOM 1627 C CA . GLY A 1 202 ? 20.798 17.712 -38.222 1.00 72.00 202 GLY A CA 1
ATOM 1628 C C . GLY A 1 202 ? 21.768 16.546 -38.457 1.00 72.00 202 GLY A C 1
ATOM 1629 O O . GLY A 1 202 ? 22.942 16.756 -38.750 1.00 72.00 202 GLY A O 1
ATOM 1630 N N . ARG A 1 203 ? 21.312 15.304 -38.262 1.00 73.50 203 ARG A N 1
ATOM 1631 C CA . ARG A 1 203 ? 22.109 14.068 -38.366 1.00 73.50 203 ARG A CA 1
ATOM 1632 C C . ARG A 1 203 ? 21.586 13.177 -39.487 1.00 73.50 203 ARG A C 1
ATOM 1634 O O . ARG A 1 203 ? 20.457 13.328 -39.928 1.00 73.50 203 ARG A O 1
ATOM 1641 N N . SER A 1 204 ? 22.385 12.203 -39.927 1.00 74.00 204 SER A N 1
ATOM 1642 C CA . SER A 1 204 ? 21.897 11.174 -40.852 1.00 74.00 204 SER A CA 1
ATOM 1643 C C . SER A 1 204 ? 21.024 10.141 -40.131 1.00 74.00 204 SER A C 1
ATOM 1645 O O . SER A 1 204 ? 21.261 9.808 -38.965 1.00 74.00 204 SER A O 1
ATOM 1647 N N . GLU A 1 205 ? 20.041 9.577 -40.834 1.00 68.44 205 GLU A N 1
ATOM 1648 C CA . GLU A 1 205 ? 19.140 8.545 -40.298 1.00 68.44 205 GLU A CA 1
ATOM 1649 C C . GLU A 1 205 ? 19.893 7.311 -39.776 1.00 68.44 205 GLU A C 1
ATOM 1651 O O . GLU A 1 205 ? 19.533 6.735 -38.745 1.00 68.44 205 GLU A O 1
ATOM 1656 N N . GLU A 1 206 ? 21.002 6.938 -40.416 1.00 65.44 206 GLU A N 1
ATOM 1657 C CA . GLU A 1 206 ? 21.852 5.831 -39.975 1.00 65.44 206 GLU A CA 1
ATOM 1658 C C . GLU A 1 206 ? 22.527 6.110 -38.616 1.00 65.44 206 GLU A C 1
ATOM 1660 O O . GLU A 1 206 ? 22.677 5.201 -37.788 1.00 65.44 206 GLU A O 1
ATOM 1665 N N . THR A 1 207 ? 22.849 7.382 -38.345 1.00 64.94 207 THR A N 1
ATOM 1666 C CA . THR A 1 207 ? 23.440 7.854 -37.080 1.00 64.94 207 THR A CA 1
ATOM 1667 C C . THR A 1 207 ? 22.448 7.773 -35.914 1.00 64.94 207 THR A C 1
ATOM 1669 O O . THR A 1 207 ? 22.868 7.675 -34.763 1.00 64.94 207 THR A O 1
ATOM 1672 N N . ILE A 1 208 ? 21.141 7.747 -36.193 1.00 62.91 208 ILE A N 1
ATOM 1673 C CA . ILE A 1 208 ? 20.063 7.606 -35.199 1.00 62.91 208 ILE A CA 1
ATOM 1674 C C . ILE A 1 208 ? 19.608 6.143 -35.072 1.00 62.91 208 ILE A C 1
ATOM 1676 O O . ILE A 1 208 ? 19.445 5.618 -33.967 1.00 62.91 208 ILE A O 1
ATOM 1680 N N . THR A 1 209 ? 19.483 5.436 -36.197 1.00 63.25 209 THR A N 1
ATOM 1681 C CA . THR A 1 209 ? 18.926 4.076 -36.267 1.00 63.25 209 THR A CA 1
ATOM 1682 C C . THR A 1 209 ? 19.779 3.046 -35.521 1.00 63.25 209 THR A C 1
ATOM 1684 O O . THR A 1 209 ? 19.251 2.222 -34.764 1.00 63.25 209 THR A O 1
ATOM 1687 N N . LYS A 1 210 ? 21.110 3.083 -35.682 1.00 64.44 210 LYS A N 1
ATOM 1688 C CA . LYS A 1 210 ? 22.020 2.128 -35.020 1.00 64.44 210 LYS A CA 1
ATOM 1689 C C . LYS A 1 210 ? 21.989 2.256 -33.483 1.00 64.44 210 LYS A C 1
ATOM 1691 O O . LYS A 1 210 ? 21.887 1.217 -32.818 1.00 64.44 210 LYS A O 1
ATOM 1696 N N . PRO A 1 211 ? 22.040 3.463 -32.882 1.00 57.19 211 PRO A N 1
ATOM 1697 C CA . PRO A 1 211 ? 21.812 3.651 -31.447 1.00 57.19 211 PRO A CA 1
ATOM 1698 C C . PRO A 1 211 ? 20.449 3.150 -30.956 1.00 57.19 211 PRO A C 1
ATOM 1700 O O . PRO A 1 211 ? 20.416 2.402 -29.977 1.00 57.19 211 PRO A O 1
ATOM 1703 N N . VAL A 1 212 ? 19.348 3.463 -31.655 1.00 57.78 212 VAL A N 1
ATOM 1704 C CA . VAL A 1 212 ? 17.994 2.986 -31.298 1.00 57.78 212 VAL A CA 1
ATOM 1705 C C . VAL A 1 212 ? 17.948 1.459 -31.238 1.00 57.78 212 VAL A C 1
ATOM 1707 O O . VAL A 1 212 ? 17.517 0.873 -30.242 1.00 57.78 212 VAL A O 1
ATOM 1710 N N . GLN A 1 213 ? 18.436 0.784 -32.283 1.00 61.59 213 GLN A N 1
ATOM 1711 C CA . GLN A 1 213 ? 18.458 -0.679 -32.340 1.00 61.59 213 GLN A CA 1
ATOM 1712 C C . GLN A 1 213 ? 19.341 -1.294 -31.247 1.00 61.59 213 GLN A C 1
ATOM 1714 O O . GLN A 1 213 ? 18.978 -2.311 -30.645 1.00 61.59 213 GLN A O 1
ATOM 1719 N N . ARG A 1 214 ? 20.499 -0.683 -30.965 1.00 62.56 214 ARG A N 1
ATOM 1720 C CA . ARG A 1 214 ? 21.409 -1.118 -29.898 1.00 62.56 214 ARG A CA 1
ATOM 1721 C C . ARG A 1 214 ? 20.759 -0.976 -28.525 1.00 62.56 214 ARG A C 1
ATOM 1723 O O . ARG A 1 214 ? 20.859 -1.892 -27.713 1.00 62.56 214 ARG A O 1
ATOM 1730 N N . MET A 1 215 ? 20.062 0.129 -28.276 1.00 55.16 215 MET A N 1
ATOM 1731 C CA . MET A 1 215 ? 19.421 0.385 -26.990 1.00 55.16 215 MET A CA 1
ATOM 1732 C C . MET A 1 215 ? 18.211 -0.537 -26.770 1.00 55.16 215 MET A C 1
ATOM 1734 O O . MET A 1 215 ? 18.127 -1.172 -25.720 1.00 55.16 215 MET A O 1
ATOM 1738 N N . ARG A 1 216 ? 17.372 -0.765 -27.794 1.00 61.03 216 ARG A N 1
ATOM 1739 C CA . ARG A 1 216 ? 16.289 -1.776 -27.763 1.00 61.03 216 ARG A CA 1
ATOM 1740 C C . ARG A 1 216 ? 16.800 -3.184 -27.442 1.00 61.03 216 ARG A C 1
ATOM 1742 O O . ARG A 1 216 ? 16.191 -3.904 -26.650 1.00 61.03 216 ARG A O 1
ATOM 1749 N N . ARG A 1 217 ? 17.924 -3.590 -28.043 1.00 65.12 217 ARG A N 1
ATOM 1750 C CA . ARG A 1 217 ? 18.560 -4.891 -27.775 1.00 65.12 217 ARG A CA 1
ATOM 1751 C C . ARG A 1 217 ? 19.025 -4.997 -26.322 1.00 65.12 217 ARG A C 1
ATOM 1753 O O . ARG A 1 217 ? 18.712 -5.983 -25.662 1.00 65.12 217 ARG A O 1
ATOM 1760 N N . ARG A 1 218 ? 19.677 -3.952 -25.804 1.00 63.59 218 ARG A N 1
ATOM 1761 C CA . ARG A 1 218 ? 20.149 -3.888 -24.410 1.00 63.59 218 ARG A CA 1
ATOM 1762 C C . ARG A 1 218 ? 18.999 -3.926 -23.397 1.00 63.59 218 ARG A C 1
ATOM 1764 O O . ARG A 1 218 ? 19.122 -4.601 -22.384 1.00 63.59 218 ARG A O 1
ATOM 1771 N N . TYR A 1 219 ? 17.859 -3.295 -23.683 1.00 65.06 219 TYR A N 1
ATOM 1772 C CA . TYR A 1 219 ? 16.657 -3.405 -22.840 1.00 65.06 219 TYR A CA 1
ATOM 1773 C C . TYR A 1 219 ? 16.085 -4.828 -22.819 1.00 65.06 219 TYR A C 1
ATOM 1775 O O . TYR A 1 219 ? 15.727 -5.347 -21.766 1.00 65.06 219 TYR A O 1
ATOM 1783 N N . GLN A 1 220 ? 16.042 -5.515 -23.963 1.00 68.69 220 GLN A N 1
ATOM 1784 C CA . GLN A 1 220 ? 15.642 -6.926 -23.985 1.00 68.69 220 GLN A CA 1
ATOM 1785 C C . GLN A 1 220 ? 16.619 -7.822 -23.215 1.00 68.69 220 GLN A C 1
ATOM 1787 O O . GLN A 1 220 ? 16.195 -8.775 -22.559 1.00 68.69 220 GLN A O 1
ATOM 1792 N N . GLU A 1 221 ? 17.916 -7.533 -23.304 1.00 70.62 221 GLU A N 1
ATOM 1793 C CA . GLU A 1 221 ? 18.947 -8.212 -22.522 1.00 70.62 221 GLU A CA 1
ATOM 1794 C C . GLU A 1 221 ? 18.782 -7.944 -21.025 1.00 70.62 221 GLU A C 1
ATOM 1796 O O . GLU A 1 221 ? 18.957 -8.871 -20.242 1.00 70.62 221 GLU A O 1
ATOM 1801 N N . LEU A 1 222 ? 18.368 -6.737 -20.628 1.00 74.88 222 LEU A N 1
ATOM 1802 C CA . LEU A 1 222 ? 18.088 -6.375 -19.239 1.00 74.88 222 LEU A CA 1
ATOM 1803 C C . LEU A 1 222 ? 17.050 -7.309 -18.612 1.00 74.88 222 LEU A C 1
ATOM 1805 O O . LEU A 1 222 ? 17.366 -8.023 -17.665 1.00 74.88 222 LEU A O 1
ATOM 1809 N N . PHE A 1 223 ? 15.844 -7.373 -19.184 1.00 79.44 223 PHE A N 1
ATOM 1810 C CA . PHE A 1 223 ? 14.771 -8.233 -18.675 1.00 79.44 223 PHE A CA 1
ATOM 1811 C C . PHE A 1 223 ? 15.174 -9.714 -18.688 1.00 79.44 223 PHE A C 1
ATOM 1813 O O . PHE A 1 223 ? 14.932 -10.447 -17.728 1.00 79.44 223 PHE A O 1
ATOM 1820 N N . ARG A 1 224 ? 15.870 -10.156 -19.743 1.00 81.06 224 ARG A N 1
ATOM 1821 C CA . ARG A 1 224 ? 16.418 -11.515 -19.813 1.00 81.06 224 ARG A CA 1
ATOM 1822 C C . ARG 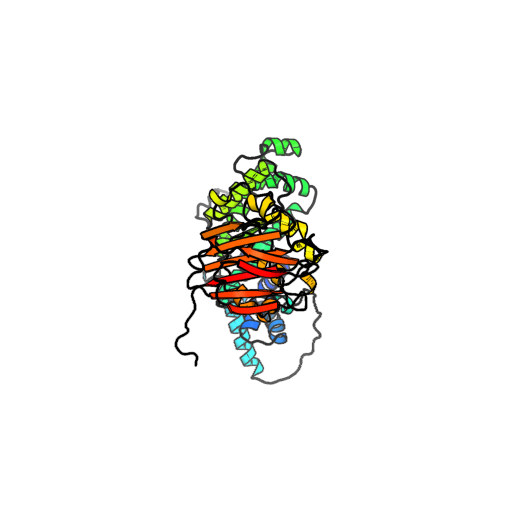A 1 224 ? 17.404 -11.789 -18.677 1.00 81.06 224 ARG A C 1
ATOM 1824 O O . ARG A 1 224 ? 17.357 -12.863 -18.081 1.00 81.06 224 ARG A O 1
ATOM 1831 N N . ASN A 1 225 ? 18.298 -10.849 -18.387 1.00 79.25 225 ASN A N 1
ATOM 1832 C CA . ASN A 1 225 ? 19.307 -10.977 -17.342 1.00 79.25 225 ASN A CA 1
ATOM 1833 C C . ASN A 1 225 ? 18.674 -10.931 -15.949 1.00 79.25 225 ASN A C 1
ATOM 1835 O O . ASN A 1 225 ? 19.024 -11.767 -15.121 1.00 79.25 225 ASN A O 1
ATOM 1839 N N . CYS A 1 226 ? 17.693 -10.054 -15.716 1.00 79.69 226 CYS A N 1
ATOM 1840 C CA . CYS A 1 226 ? 16.883 -10.042 -14.497 1.00 79.69 226 CYS A CA 1
ATOM 1841 C C . CYS A 1 226 ? 16.253 -11.418 -14.252 1.00 79.69 226 CYS A C 1
ATOM 1843 O O . CYS A 1 226 ? 16.446 -12.010 -13.188 1.00 79.69 226 CYS A O 1
ATOM 1845 N N . ARG A 1 227 ? 15.585 -11.986 -15.264 1.00 83.88 227 ARG A N 1
ATOM 1846 C CA . ARG A 1 227 ? 14.985 -13.321 -15.157 1.00 83.88 227 ARG A CA 1
ATOM 1847 C C . ARG A 1 227 ? 16.027 -14.406 -14.876 1.00 83.88 227 ARG A C 1
ATOM 1849 O O . ARG A 1 227 ? 15.816 -15.225 -13.985 1.00 83.88 227 ARG A O 1
ATOM 1856 N N . LYS A 1 228 ? 17.158 -14.405 -15.592 1.00 81.19 228 LYS A N 1
ATOM 1857 C CA . LYS A 1 228 ? 18.269 -15.353 -15.363 1.00 81.19 228 LYS A CA 1
ATOM 1858 C C . LYS A 1 228 ? 18.863 -15.243 -13.957 1.00 81.19 228 LYS A C 1
ATOM 1860 O O . LYS A 1 228 ? 19.314 -16.244 -13.417 1.00 81.19 228 LYS A O 1
ATOM 1865 N N . ALA A 1 229 ? 18.845 -14.050 -13.372 1.00 79.00 229 ALA A N 1
ATOM 1866 C CA . ALA A 1 229 ? 19.297 -13.786 -12.012 1.00 79.00 229 ALA A CA 1
ATOM 1867 C C . ALA A 1 229 ? 18.267 -14.143 -10.926 1.00 79.00 229 ALA A C 1
ATOM 1869 O O . ALA A 1 229 ? 18.533 -13.954 -9.741 1.00 79.00 229 ALA A O 1
ATOM 1870 N N . GLY A 1 230 ? 17.082 -14.626 -11.311 1.00 82.88 230 GLY A N 1
ATOM 1871 C CA . GLY A 1 230 ? 16.008 -14.970 -10.381 1.00 82.88 230 GLY A CA 1
ATOM 1872 C C . GLY A 1 230 ? 15.168 -13.781 -9.906 1.00 82.88 230 GLY A C 1
ATOM 1873 O O . GLY A 1 230 ? 14.327 -13.963 -9.026 1.00 82.88 230 GLY A O 1
ATOM 1874 N N . VAL A 1 231 ? 15.346 -12.587 -10.487 1.00 86.88 231 VAL A N 1
ATOM 1875 C CA . VAL A 1 231 ? 14.476 -11.426 -10.232 1.00 86.88 231 VAL A CA 1
ATOM 1876 C C . VAL A 1 231 ? 13.051 -11.754 -10.689 1.00 86.88 231 VAL A C 1
ATOM 1878 O O . VAL A 1 231 ? 12.854 -12.424 -11.705 1.00 86.88 231 VAL A O 1
ATOM 1881 N N . LYS A 1 232 ? 12.057 -11.306 -9.916 1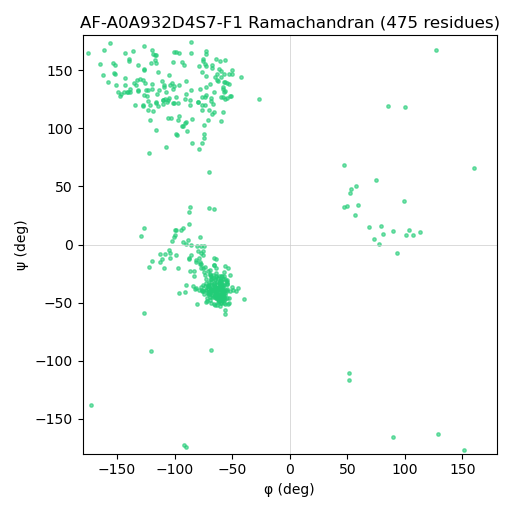.00 91.25 232 LYS A N 1
ATOM 1882 C CA . LYS A 1 232 ? 10.628 -11.582 -10.156 1.00 91.25 232 LYS A CA 1
ATOM 1883 C C . LYS A 1 232 ? 9.839 -10.370 -10.628 1.00 91.25 232 LYS A C 1
ATOM 1885 O O . LYS A 1 232 ? 8.795 -10.543 -11.245 1.00 91.25 232 LYS A O 1
ATOM 1890 N N . GLY A 1 233 ? 10.352 -9.170 -10.395 1.00 90.56 233 GLY A N 1
ATOM 1891 C CA . GLY A 1 233 ? 9.769 -7.952 -10.921 1.00 90.56 233 GLY A CA 1
ATOM 1892 C C . GLY A 1 233 ? 10.751 -6.796 -10.913 1.00 90.56 233 GLY A C 1
ATOM 1893 O O . GLY A 1 233 ? 11.830 -6.896 -10.325 1.00 90.56 233 GLY A O 1
ATOM 1894 N N . VAL A 1 234 ? 10.383 -5.726 -11.604 1.00 86.56 234 VAL A N 1
ATOM 1895 C CA . VAL A 1 234 ? 11.176 -4.502 -11.718 1.00 86.56 234 VAL A CA 1
ATOM 1896 C C . VAL A 1 234 ? 10.310 -3.289 -11.403 1.00 86.56 234 VAL A C 1
ATOM 1898 O O . VAL A 1 234 ? 9.139 -3.249 -11.773 1.00 86.56 234 VAL A O 1
ATOM 1901 N N . LYS A 1 235 ? 10.903 -2.304 -10.731 1.00 87.50 235 LYS A N 1
ATOM 1902 C CA . LYS A 1 235 ? 10.334 -0.968 -10.561 1.00 87.50 235 LYS A CA 1
ATOM 1903 C C . LYS A 1 235 ? 11.023 -0.046 -11.567 1.00 87.50 235 LYS A C 1
ATOM 1905 O O . LYS A 1 235 ? 12.253 -0.003 -11.581 1.00 87.50 235 LYS A O 1
ATOM 1910 N N . ILE A 1 236 ? 10.261 0.588 -12.454 1.00 80.75 236 ILE A N 1
ATOM 1911 C CA . ILE A 1 236 ? 10.778 1.474 -13.509 1.00 80.75 236 ILE A CA 1
ATOM 1912 C C . ILE A 1 236 ? 10.182 2.855 -13.300 1.00 80.75 236 ILE A C 1
ATOM 1914 O O . ILE A 1 236 ? 8.981 2.969 -13.091 1.00 80.75 236 ILE A O 1
ATOM 1918 N N . ASP A 1 237 ? 11.023 3.874 -13.373 1.00 72.06 237 ASP A N 1
ATOM 1919 C CA . ASP A 1 237 ? 10.710 5.232 -12.942 1.00 72.06 237 ASP A CA 1
ATOM 1920 C C . ASP A 1 237 ? 10.987 6.252 -14.064 1.00 72.06 237 ASP A C 1
ATOM 1922 O O . ASP A 1 237 ? 11.627 5.909 -15.065 1.00 72.06 237 ASP A O 1
ATOM 1926 N N . PHE A 1 238 ? 10.563 7.501 -13.858 1.00 62.34 238 PHE A N 1
ATOM 1927 C CA . PHE A 1 238 ? 10.794 8.687 -14.694 1.00 62.34 238 PHE A CA 1
ATOM 1928 C C . PHE A 1 238 ? 9.982 8.767 -16.000 1.00 62.34 238 PHE A C 1
ATOM 1930 O O . PHE A 1 238 ? 10.538 8.972 -17.084 1.00 62.34 238 PHE A O 1
ATOM 1937 N N . PHE A 1 239 ? 8.652 8.686 -15.908 1.00 66.62 239 PHE A N 1
ATOM 1938 C CA . PHE A 1 239 ? 7.734 8.935 -17.028 1.00 66.62 239 PHE A CA 1
ATOM 1939 C C . PHE A 1 239 ? 6.991 10.274 -16.871 1.00 66.62 239 PHE A C 1
ATOM 1941 O O . PHE A 1 239 ? 5.851 10.358 -16.436 1.00 66.62 239 PHE A O 1
ATOM 1948 N N . ASN A 1 240 ? 7.611 11.373 -17.281 1.00 62.97 240 ASN A N 1
ATOM 1949 C CA . ASN A 1 240 ? 7.076 12.719 -17.051 1.00 62.97 240 ASN A CA 1
ATOM 1950 C C . ASN A 1 240 ? 6.085 13.229 -18.126 1.00 62.97 240 ASN A C 1
ATOM 1952 O O . ASN A 1 240 ? 6.071 14.425 -18.421 1.00 62.97 240 ASN A O 1
ATOM 1956 N N . SER A 1 241 ? 5.280 12.360 -18.757 1.00 65.38 241 SER A N 1
ATOM 1957 C CA . SER A 1 241 ? 4.343 12.771 -19.819 1.00 65.38 241 SER A CA 1
ATOM 1958 C C . SER A 1 241 ? 3.229 11.750 -20.101 1.00 65.38 241 SER A C 1
ATOM 1960 O O . SER A 1 241 ? 3.460 10.544 -20.130 1.00 65.38 241 SER A O 1
ATOM 1962 N N . GLU A 1 242 ? 2.034 12.245 -20.446 1.00 78.94 242 GLU A N 1
ATOM 1963 C CA . GLU A 1 242 ? 0.904 11.444 -20.956 1.00 78.94 242 GLU A CA 1
ATOM 1964 C C . GLU A 1 242 ? 0.860 11.348 -22.492 1.00 78.94 242 GLU A C 1
ATOM 1966 O O . GLU A 1 242 ? -0.149 10.961 -23.080 1.00 78.94 242 GLU A O 1
ATOM 1971 N N . SER A 1 243 ? 1.946 11.710 -23.181 1.00 73.81 243 SER A N 1
ATOM 1972 C CA . SER A 1 243 ? 1.996 11.622 -24.642 1.00 73.81 243 SER A CA 1
ATOM 1973 C C . SER A 1 243 ? 1.788 10.185 -25.132 1.00 73.81 243 SER A C 1
ATOM 1975 O O . SER A 1 243 ? 2.226 9.224 -24.497 1.00 73.81 243 SER A O 1
ATOM 1977 N N . LYS A 1 244 ? 1.193 10.033 -26.324 1.00 74.06 244 LYS A N 1
ATOM 1978 C CA . LYS A 1 244 ? 1.006 8.736 -27.003 1.00 74.06 244 LYS A CA 1
ATOM 1979 C C . LYS A 1 244 ? 2.277 7.882 -26.998 1.00 74.06 244 LYS A C 1
ATOM 1981 O O . LYS A 1 244 ? 2.226 6.684 -26.761 1.00 74.06 244 LYS A O 1
ATOM 1986 N N . THR A 1 245 ? 3.413 8.530 -27.206 1.00 62.50 245 THR A N 1
ATOM 1987 C CA . THR A 1 245 ? 4.742 7.934 -27.166 1.00 62.50 245 THR A CA 1
ATOM 1988 C C . THR A 1 245 ? 5.075 7.273 -25.825 1.00 62.50 245 THR A C 1
ATOM 1990 O O . THR A 1 245 ? 5.632 6.179 -25.807 1.00 62.50 245 THR A O 1
ATOM 1993 N N . ILE A 1 246 ? 4.746 7.918 -24.702 1.00 69.38 246 ILE A N 1
ATOM 1994 C CA . ILE A 1 246 ? 4.951 7.350 -23.364 1.00 69.38 246 ILE A CA 1
ATOM 1995 C C . ILE A 1 246 ? 3.908 6.271 -23.053 1.00 69.38 246 ILE A C 1
ATOM 1997 O O . ILE A 1 246 ? 4.239 5.264 -22.436 1.00 69.38 246 ILE A O 1
ATOM 2001 N N . ILE A 1 247 ? 2.672 6.416 -23.532 1.00 78.75 247 ILE A N 1
ATOM 2002 C CA . ILE A 1 247 ? 1.657 5.361 -23.394 1.00 78.75 247 ILE A CA 1
ATOM 2003 C C . ILE A 1 247 ? 2.089 4.079 -24.110 1.00 78.75 247 ILE A C 1
ATOM 2005 O O . ILE A 1 247 ? 2.117 3.009 -23.502 1.00 78.75 247 ILE A O 1
ATOM 2009 N N . ASP A 1 248 ? 2.534 4.195 -25.359 1.00 74.06 248 ASP A N 1
ATOM 2010 C CA . ASP A 1 248 ? 3.082 3.060 -26.101 1.00 74.06 248 ASP A CA 1
ATOM 2011 C C . ASP A 1 248 ? 4.304 2.463 -25.383 1.00 74.06 248 ASP A C 1
ATOM 2013 O O . ASP A 1 248 ? 4.516 1.247 -25.409 1.00 74.06 248 ASP A O 1
ATOM 2017 N N . ALA A 1 249 ? 5.075 3.314 -24.692 1.00 71.25 249 ALA A N 1
ATOM 2018 C CA . ALA A 1 249 ? 6.223 2.884 -23.921 1.00 71.25 249 ALA A CA 1
ATOM 2019 C C . ALA A 1 249 ? 5.861 1.956 -22.759 1.00 71.25 249 ALA A C 1
ATOM 2021 O O . ALA A 1 249 ? 6.508 0.918 -22.569 1.00 71.25 249 ALA A O 1
ATOM 2022 N N . TYR A 1 250 ? 4.825 2.306 -21.996 1.00 78.69 250 TYR A N 1
ATOM 2023 C CA . TYR A 1 250 ? 4.312 1.445 -20.935 1.00 78.69 250 TYR A CA 1
ATOM 2024 C C . TYR A 1 250 ? 3.896 0.080 -21.477 1.00 78.69 250 TYR A C 1
ATOM 2026 O O . TYR A 1 250 ? 4.298 -0.944 -20.921 1.00 78.69 250 TYR A O 1
ATOM 2034 N N . GLU A 1 251 ? 3.159 0.049 -22.591 1.00 84.50 251 GLU A N 1
ATOM 2035 C CA . GLU A 1 251 ? 2.673 -1.201 -23.178 1.00 84.50 251 GLU A CA 1
ATOM 2036 C C . GLU A 1 251 ? 3.806 -2.133 -23.629 1.00 84.50 251 GLU A C 1
ATOM 2038 O O . GLU A 1 251 ? 3.759 -3.340 -23.374 1.00 84.50 251 GLU A O 1
ATOM 2043 N N . ASP A 1 252 ? 4.847 -1.619 -24.289 1.00 78.44 252 ASP A N 1
ATOM 2044 C CA . ASP A 1 252 ? 5.989 -2.448 -24.699 1.00 78.44 252 ASP A CA 1
ATOM 2045 C C . ASP A 1 252 ? 6.805 -2.922 -23.497 1.00 78.44 252 ASP A C 1
ATOM 2047 O O . ASP A 1 252 ? 7.234 -4.079 -23.476 1.00 78.44 252 ASP A O 1
ATOM 2051 N N . LEU A 1 253 ? 7.004 -2.077 -22.480 1.00 82.69 253 LEU A N 1
ATOM 2052 C CA . LEU A 1 253 ? 7.686 -2.474 -21.247 1.00 82.69 253 LEU A CA 1
ATOM 2053 C C . LEU A 1 253 ? 6.907 -3.573 -20.519 1.00 82.69 253 LEU A C 1
ATOM 2055 O O . LEU A 1 253 ? 7.500 -4.598 -20.171 1.00 82.69 253 LEU A O 1
ATOM 2059 N N . ALA A 1 254 ? 5.590 -3.418 -20.373 1.00 88.31 254 ALA A N 1
ATOM 2060 C CA . ALA A 1 254 ? 4.713 -4.427 -19.789 1.00 88.31 254 ALA A CA 1
ATOM 2061 C C . ALA A 1 254 ? 4.763 -5.739 -20.590 1.00 88.31 254 ALA A C 1
ATOM 2063 O O . ALA A 1 254 ? 5.026 -6.803 -20.020 1.00 88.31 254 ALA A O 1
ATOM 2064 N N . ARG A 1 255 ? 4.647 -5.671 -21.924 1.00 87.81 255 ARG A N 1
ATOM 2065 C CA . ARG A 1 255 ? 4.740 -6.827 -22.836 1.00 87.81 255 ARG A CA 1
ATOM 2066 C C . ARG A 1 255 ? 6.089 -7.540 -22.750 1.00 87.81 255 ARG A C 1
ATOM 2068 O O . ARG A 1 255 ? 6.154 -8.772 -22.743 1.00 87.81 255 ARG A O 1
ATOM 2075 N N . ARG A 1 256 ? 7.196 -6.794 -22.703 1.00 83.06 256 ARG A N 1
ATOM 2076 C CA . ARG A 1 256 ? 8.552 -7.356 -22.572 1.00 83.06 256 ARG A CA 1
ATOM 2077 C C . ARG A 1 256 ? 8.761 -7.996 -21.211 1.00 83.06 256 ARG A C 1
ATOM 2079 O O . ARG A 1 256 ? 9.294 -9.103 -21.158 1.00 83.06 256 ARG A O 1
ATOM 2086 N N . ALA A 1 257 ? 8.349 -7.327 -20.138 1.00 88.94 257 ALA A N 1
ATOM 2087 C CA . ALA A 1 257 ? 8.410 -7.879 -18.794 1.00 88.94 257 ALA A CA 1
ATOM 2088 C C . ALA A 1 257 ? 7.611 -9.193 -18.725 1.00 88.94 257 ALA A C 1
ATOM 2090 O O . ALA A 1 257 ? 8.153 -10.208 -18.283 1.00 88.94 257 ALA A O 1
ATOM 2091 N N . ALA A 1 258 ? 6.407 -9.229 -19.306 1.00 94.06 258 ALA A N 1
ATOM 2092 C CA . ALA A 1 258 ? 5.576 -10.429 -19.393 1.00 94.06 258 ALA A CA 1
ATOM 2093 C C . ALA A 1 258 ? 6.276 -11.568 -20.150 1.00 94.06 258 ALA A C 1
ATOM 2095 O O . ALA A 1 258 ? 6.329 -12.695 -19.656 1.00 94.06 258 ALA A O 1
ATOM 2096 N N . LYS A 1 259 ? 6.907 -11.274 -21.300 1.00 93.06 259 LYS A N 1
ATOM 2097 C CA . LYS A 1 259 ? 7.696 -12.252 -22.078 1.00 93.06 259 LYS A CA 1
ATOM 2098 C C . LYS A 1 259 ? 8.792 -12.926 -21.245 1.00 93.06 259 LYS A C 1
ATOM 2100 O O . LYS A 1 259 ? 9.109 -14.090 -21.476 1.00 93.06 259 LYS A O 1
ATOM 2105 N N . TYR A 1 260 ? 9.384 -12.204 -20.297 1.00 90.81 260 TYR A N 1
ATOM 2106 C CA . TYR A 1 260 ? 10.413 -12.732 -19.400 1.00 90.81 260 TYR A CA 1
ATOM 2107 C C . TYR A 1 260 ? 9.872 -13.131 -18.021 1.00 90.81 260 TYR A C 1
ATOM 2109 O O . TYR A 1 260 ? 10.663 -13.422 -17.124 1.00 90.81 260 TYR A O 1
ATOM 2117 N N . GLN A 1 261 ? 8.545 -13.207 -17.864 1.00 94.94 261 GLN A N 1
ATOM 2118 C CA . GLN A 1 261 ? 7.857 -13.559 -16.620 1.00 94.94 261 GLN A CA 1
ATOM 2119 C C . GLN A 1 261 ? 8.317 -12.690 -15.440 1.00 94.94 261 GLN A C 1
ATOM 2121 O O . GLN A 1 261 ? 8.684 -13.202 -14.376 1.00 94.94 261 GLN A O 1
ATOM 2126 N N . LEU A 1 262 ? 8.350 -11.379 -15.679 1.00 92.56 262 LEU A N 1
ATOM 2127 C CA . LEU A 1 262 ? 8.652 -10.340 -14.707 1.00 92.56 262 LEU A CA 1
ATOM 2128 C C . LEU A 1 262 ? 7.406 -9.488 -14.467 1.00 92.56 262 LEU A C 1
ATOM 2130 O O . LEU A 1 262 ? 6.751 -9.044 -15.412 1.00 92.56 262 LEU A O 1
ATOM 2134 N N . MET A 1 263 ? 7.118 -9.248 -13.193 1.00 96.19 263 MET A N 1
ATOM 2135 C CA . MET A 1 263 ? 6.167 -8.228 -12.763 1.00 96.19 263 MET A CA 1
ATOM 2136 C C . MET A 1 263 ? 6.771 -6.832 -12.949 1.00 96.19 263 MET A C 1
ATOM 2138 O O . MET A 1 263 ? 7.996 -6.675 -12.959 1.00 96.19 263 MET A O 1
ATOM 2142 N N . ILE A 1 264 ? 5.932 -5.816 -13.088 1.00 92.38 264 ILE A N 1
ATOM 2143 C CA . ILE A 1 264 ? 6.358 -4.435 -13.278 1.00 92.38 264 ILE A CA 1
ATOM 2144 C C . ILE A 1 264 ? 5.582 -3.490 -12.361 1.00 92.38 264 ILE A C 1
ATOM 2146 O O . ILE A 1 264 ? 4.377 -3.649 -12.169 1.00 92.38 264 ILE A O 1
ATOM 2150 N N . ASN A 1 265 ? 6.318 -2.551 -11.771 1.00 94.12 265 ASN A N 1
ATOM 2151 C CA . ASN A 1 265 ? 5.813 -1.427 -10.994 1.00 94.12 265 ASN A CA 1
ATOM 2152 C C . ASN A 1 265 ? 6.300 -0.127 -11.651 1.00 94.12 265 ASN A C 1
ATOM 2154 O O . ASN A 1 265 ? 7.512 0.053 -11.789 1.00 94.12 265 ASN A O 1
ATOM 2158 N N . PHE A 1 266 ? 5.395 0.750 -12.081 1.00 89.06 266 PHE A N 1
ATOM 2159 C CA . PHE A 1 266 ? 5.768 2.019 -12.716 1.00 89.06 266 PHE A CA 1
ATOM 2160 C C . PHE A 1 266 ? 5.721 3.190 -11.728 1.00 89.06 266 PHE A C 1
ATOM 2162 O O . PHE A 1 266 ? 4.699 3.421 -11.096 1.00 89.06 266 PHE A O 1
ATOM 2169 N N . HIS A 1 267 ? 6.802 3.955 -11.620 1.00 85.88 267 HIS A N 1
ATOM 2170 C CA . HIS A 1 267 ? 6.901 5.181 -10.815 1.00 85.88 267 HIS A CA 1
ATOM 2171 C C . HIS A 1 267 ? 7.148 6.407 -11.685 1.00 85.88 267 HIS A C 1
ATOM 2173 O O . HIS A 1 267 ? 7.439 6.260 -12.877 1.00 85.88 267 HIS A O 1
ATOM 2179 N N . GLY A 1 268 ? 6.918 7.596 -11.119 1.00 76.06 268 GLY A N 1
ATOM 2180 C CA . GLY A 1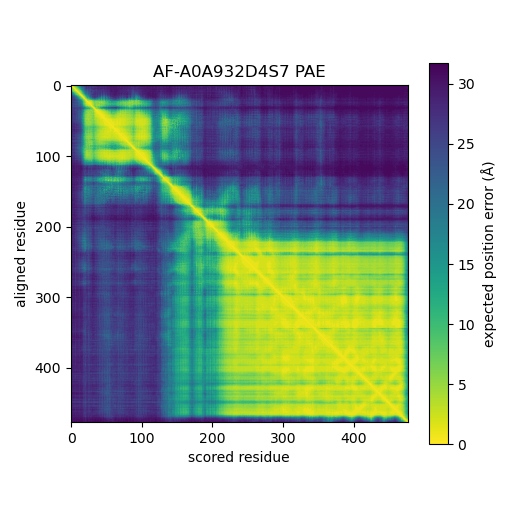 268 ? 6.893 8.844 -11.868 1.00 76.06 268 GLY A CA 1
ATOM 2181 C C . GLY A 1 268 ? 5.941 8.708 -13.045 1.00 76.06 268 GLY A C 1
ATOM 2182 O O . GLY A 1 268 ? 6.347 8.975 -14.165 1.00 76.06 268 GLY A O 1
ATOM 2183 N N . ALA A 1 269 ? 4.759 8.132 -12.807 1.00 84.62 269 ALA A N 1
ATOM 2184 C CA . ALA A 1 269 ? 3.904 7.549 -13.832 1.00 84.62 269 ALA A CA 1
ATOM 2185 C C . ALA A 1 269 ? 2.534 8.220 -13.936 1.00 84.62 269 ALA A C 1
ATOM 2187 O O . ALA A 1 269 ? 2.071 8.891 -13.018 1.00 84.62 269 ALA A O 1
ATOM 2188 N N . ASN A 1 270 ? 1.840 7.977 -15.043 1.00 87.62 270 ASN A N 1
ATOM 2189 C CA . ASN A 1 270 ? 0.480 8.476 -15.247 1.00 87.62 270 ASN A CA 1
ATOM 2190 C C . ASN A 1 270 ? -0.521 7.652 -14.422 1.00 87.62 270 ASN A C 1
ATOM 2192 O O . ASN A 1 270 ? -0.267 6.485 -14.087 1.00 87.62 270 ASN A O 1
ATOM 2196 N N . LYS A 1 271 ? -1.710 8.205 -14.156 1.00 90.00 271 LYS A N 1
ATOM 2197 C CA . LYS A 1 271 ? -2.796 7.432 -13.528 1.00 90.00 271 LYS A CA 1
ATOM 2198 C C . LYS A 1 271 ? -3.133 6.182 -14.370 1.00 90.00 271 LYS A C 1
ATOM 2200 O O . LYS A 1 271 ? -3.047 6.241 -15.597 1.00 90.00 271 LYS A O 1
ATOM 2205 N N . PRO A 1 272 ? -3.535 5.063 -13.749 1.00 91.38 272 PRO A N 1
ATOM 2206 C CA . PRO A 1 272 ? -3.966 3.880 -14.476 1.00 91.38 272 PRO A CA 1
ATOM 2207 C C . PRO A 1 272 ? -5.284 4.152 -15.203 1.00 91.38 272 PRO A C 1
ATOM 2209 O O . PRO A 1 272 ? -6.080 5.013 -14.814 1.00 91.38 272 PRO A O 1
ATOM 2212 N N . THR A 1 273 ? -5.501 3.399 -16.272 1.00 93.31 273 THR A N 1
ATOM 2213 C CA . THR A 1 273 ? -6.718 3.405 -17.092 1.00 93.31 273 THR A CA 1
ATOM 2214 C C . THR A 1 273 ? -7.290 2.000 -17.316 1.00 93.31 273 THR A C 1
ATOM 2216 O O . THR A 1 273 ? -8.263 1.836 -18.047 1.00 93.31 273 THR A O 1
ATOM 2219 N N . GLY A 1 274 ? -6.732 0.986 -16.643 1.00 91.94 274 GLY A N 1
ATOM 2220 C CA . GLY A 1 274 ? -7.194 -0.407 -16.687 1.00 91.94 274 GLY A CA 1
ATOM 2221 C C . GLY A 1 274 ? -6.207 -1.373 -17.344 1.00 91.94 274 GLY A C 1
ATOM 2222 O O . GLY A 1 274 ? -6.550 -2.530 -17.590 1.00 91.94 274 GLY A O 1
ATOM 2223 N N . GLU A 1 275 ? -4.976 -0.930 -17.598 1.00 90.00 275 GLU A N 1
ATOM 2224 C CA . GLU A 1 275 ? -3.903 -1.675 -18.259 1.00 90.00 275 GLU A CA 1
ATOM 2225 C C . GLU A 1 275 ? -3.629 -3.015 -17.573 1.00 90.00 275 GLU A C 1
ATOM 2227 O O . GLU A 1 275 ? -3.409 -4.006 -18.260 1.00 90.00 275 GLU A O 1
ATOM 2232 N N . ALA A 1 276 ? -3.767 -3.088 -16.245 1.00 92.00 276 ALA A N 1
ATOM 2233 C CA . ALA A 1 276 ? -3.620 -4.314 -15.457 1.00 92.00 276 ALA A CA 1
ATOM 2234 C C . ALA A 1 276 ? -4.562 -5.458 -15.887 1.00 92.00 276 ALA A C 1
ATOM 2236 O O . ALA A 1 276 ? -4.260 -6.629 -15.660 1.00 92.00 276 ALA A O 1
ATOM 2237 N N . ARG A 1 277 ? -5.701 -5.152 -16.529 1.00 95.12 277 ARG A N 1
ATOM 2238 C CA . ARG A 1 277 ? -6.590 -6.171 -17.116 1.00 95.12 277 ARG A CA 1
ATOM 2239 C C . ARG A 1 277 ? -5.947 -6.837 -18.335 1.00 95.12 277 ARG A C 1
ATOM 2241 O O . ARG A 1 277 ? -6.076 -8.046 -18.506 1.00 95.12 277 ARG A O 1
ATOM 2248 N N . THR A 1 278 ? -5.283 -6.052 -19.180 1.00 95.50 278 THR A N 1
ATOM 2249 C CA . THR A 1 278 ? -4.609 -6.517 -20.404 1.00 95.50 278 THR A CA 1
ATOM 2250 C C . THR A 1 278 ? -3.222 -7.081 -20.099 1.00 95.50 278 THR A C 1
ATOM 2252 O O . THR A 1 278 ? -2.817 -8.092 -20.671 1.00 95.50 278 THR A O 1
ATOM 2255 N N . TRP A 1 279 ? -2.513 -6.453 -19.160 1.00 95.62 279 TRP A N 1
ATOM 2256 C CA . TRP A 1 279 ? -1.167 -6.787 -18.710 1.00 95.62 279 TRP A CA 1
ATOM 2257 C C . TRP A 1 279 ? -1.160 -7.066 -17.199 1.00 95.62 279 TRP A C 1
ATOM 2259 O O . TRP A 1 279 ? -0.708 -6.228 -16.423 1.00 95.62 279 TRP A O 1
ATOM 2269 N N . PRO A 1 280 ? -1.596 -8.256 -16.743 1.00 96.06 280 PRO A N 1
ATOM 2270 C CA . PRO A 1 280 ? -1.662 -8.577 -15.310 1.00 96.06 280 PRO A CA 1
ATOM 2271 C C . PRO A 1 280 ? -0.305 -8.601 -14.597 1.00 96.06 280 PRO A C 1
ATOM 2273 O O . PRO A 1 280 ? -0.242 -8.677 -13.373 1.00 96.06 280 PRO A O 1
ATOM 2276 N N . ASN A 1 281 ? 0.797 -8.587 -15.353 1.00 96.44 281 ASN A N 1
ATOM 2277 C CA . ASN A 1 281 ? 2.133 -8.444 -14.794 1.00 96.44 281 ASN A CA 1
ATOM 2278 C C . ASN A 1 281 ? 2.459 -6.993 -14.404 1.00 96.44 281 ASN A C 1
ATOM 2280 O O . ASN A 1 281 ? 3.419 -6.801 -13.665 1.00 96.44 281 ASN A O 1
ATOM 2284 N N . GLU A 1 282 ? 1.693 -5.996 -14.857 1.00 95.31 282 GLU A N 1
ATOM 2285 C CA . GLU A 1 282 ? 1.673 -4.665 -14.251 1.00 95.31 282 GLU A CA 1
ATOM 2286 C C . GLU A 1 282 ? 0.903 -4.737 -12.935 1.00 95.31 282 GLU A C 1
ATOM 2288 O O . GLU A 1 282 ? -0.324 -4.665 -12.880 1.00 95.31 282 GLU A O 1
ATOM 2293 N N . ILE A 1 283 ? 1.657 -4.973 -11.868 1.00 94.62 283 ILE A N 1
ATOM 2294 C CA . ILE A 1 283 ? 1.095 -5.261 -10.552 1.00 94.62 283 ILE A CA 1
ATOM 2295 C C . ILE A 1 283 ? 0.701 -3.981 -9.835 1.00 94.62 283 ILE A C 1
ATOM 2297 O O . ILE A 1 283 ? -0.307 -3.960 -9.142 1.00 94.62 283 ILE A O 1
ATOM 2301 N N . THR A 1 284 ? 1.480 -2.917 -9.985 1.00 94.81 284 THR A N 1
ATOM 2302 C CA . THR A 1 284 ? 1.145 -1.634 -9.387 1.00 94.81 284 THR A CA 1
ATOM 2303 C C . THR A 1 284 ? 1.805 -0.482 -10.142 1.00 94.81 284 THR A C 1
ATOM 2305 O O . THR A 1 284 ? 2.619 -0.701 -11.041 1.00 94.81 284 THR A O 1
ATOM 2308 N N . ARG A 1 285 ? 1.459 0.749 -9.778 1.00 92.44 285 ARG A N 1
ATOM 2309 C CA . ARG A 1 285 ? 2.157 1.964 -10.198 1.00 92.44 285 ARG A CA 1
ATOM 2310 C C . ARG A 1 285 ? 1.960 3.055 -9.158 1.00 92.44 285 ARG A C 1
ATOM 2312 O O . ARG A 1 285 ? 0.957 3.025 -8.457 1.00 92.44 285 ARG A O 1
ATOM 2319 N N . GLU A 1 286 ? 2.849 4.029 -9.097 1.00 90.81 286 GLU A N 1
ATOM 2320 C CA . GLU A 1 286 ? 2.675 5.231 -8.281 1.00 90.81 286 GLU A CA 1
ATOM 2321 C C . GLU A 1 286 ? 1.541 6.085 -8.870 1.00 90.81 286 GLU A C 1
ATOM 2323 O O . GLU A 1 286 ? 0.365 5.884 -8.555 1.00 90.81 286 GLU A O 1
ATOM 2328 N N . GLY A 1 287 ? 1.856 7.022 -9.775 1.00 88.69 287 GLY A N 1
ATOM 2329 C CA . GLY A 1 287 ? 0.892 7.958 -10.363 1.00 88.69 287 GLY A CA 1
ATOM 2330 C C . GLY A 1 287 ? -0.016 8.620 -9.330 1.00 88.69 287 GLY A C 1
ATOM 2331 O O . GLY A 1 287 ? -1.201 8.841 -9.579 1.00 88.69 287 GLY A O 1
ATOM 2332 N N . ILE A 1 288 ? 0.520 8.834 -8.135 1.00 90.81 288 ILE A N 1
ATOM 2333 C CA . ILE A 1 288 ? -0.157 9.299 -6.937 1.00 90.81 288 ILE A CA 1
ATOM 2334 C C . ILE A 1 288 ? 0.880 10.047 -6.110 1.00 90.81 288 ILE A C 1
ATOM 2336 O O . ILE A 1 288 ? 2.050 9.686 -6.103 1.00 90.81 288 ILE A O 1
ATOM 2340 N N . ARG A 1 289 ? 0.463 11.081 -5.383 1.00 91.88 289 ARG A N 1
ATOM 2341 C CA . ARG A 1 289 ? 1.343 11.696 -4.390 1.00 91.88 289 ARG A CA 1
ATOM 2342 C C . ARG A 1 289 ? 1.424 10.762 -3.180 1.00 91.88 289 ARG A C 1
ATOM 2344 O O . ARG A 1 289 ? 0.507 10.770 -2.356 1.00 91.88 289 ARG A O 1
ATOM 2351 N N . GLU A 1 290 ? 2.451 9.921 -3.135 1.00 89.56 290 GLU A N 1
ATOM 2352 C CA . GLU A 1 290 ? 2.617 8.872 -2.125 1.00 89.56 290 GLU A CA 1
ATOM 2353 C C . GLU A 1 290 ? 3.391 9.333 -0.876 1.00 89.56 290 GLU A C 1
ATOM 2355 O O . GLU A 1 290 ? 3.706 10.514 -0.693 1.00 89.56 290 GLU A O 1
ATOM 2360 N N . GLN A 1 291 ? 3.669 8.380 0.016 1.00 90.44 291 GLN A N 1
ATOM 2361 C CA . GLN A 1 291 ? 4.300 8.602 1.318 1.00 90.44 291 GLN A CA 1
ATOM 2362 C C . GLN A 1 291 ? 5.746 9.102 1.255 1.00 90.44 291 GLN A C 1
ATOM 2364 O O . GLN A 1 291 ? 6.244 9.575 2.273 1.00 90.44 291 GLN A O 1
ATOM 2369 N N . GLU A 1 292 ? 6.419 9.096 0.101 1.00 83.44 292 GLU A N 1
ATOM 2370 C CA . GLU A 1 292 ? 7.759 9.691 -0.015 1.00 83.44 292 GLU A CA 1
ATOM 2371 C C . GLU A 1 292 ? 7.795 11.158 0.459 1.00 83.44 292 GLU A C 1
ATOM 2373 O O . GLU A 1 292 ? 8.775 11.608 1.053 1.00 83.44 292 GLU A O 1
ATOM 2378 N N . TYR A 1 293 ? 6.687 11.895 0.309 1.00 83.94 293 TYR A N 1
ATOM 2379 C CA . TYR A 1 293 ? 6.569 13.291 0.737 1.00 83.94 293 TYR A CA 1
ATOM 2380 C C . TYR A 1 293 ? 6.643 13.469 2.261 1.00 83.94 293 TYR A C 1
ATOM 2382 O O . TYR A 1 293 ? 6.912 14.571 2.743 1.00 83.94 293 TYR A O 1
ATOM 2390 N N . VAL A 1 294 ? 6.437 12.401 3.034 1.00 88.56 294 VAL A N 1
ATOM 2391 C CA . VAL A 1 294 ? 6.557 12.394 4.499 1.00 88.56 294 VAL A CA 1
ATOM 2392 C C . VAL A 1 294 ? 8.018 12.514 4.949 1.00 88.56 294 VAL A C 1
ATOM 2394 O O . VAL A 1 294 ? 8.286 13.011 6.049 1.00 88.56 294 VAL A O 1
ATOM 2397 N N . LEU A 1 295 ? 8.977 12.144 4.092 1.00 78.69 295 LEU A N 1
ATOM 2398 C CA . LEU A 1 295 ? 10.405 12.337 4.361 1.00 78.69 295 LEU A CA 1
ATOM 2399 C C . LEU A 1 295 ? 10.756 13.824 4.517 1.00 78.69 295 LEU A C 1
ATOM 2401 O O . LEU A 1 295 ? 11.605 14.173 5.336 1.00 78.69 295 LEU A O 1
ATOM 2405 N N . TRP A 1 296 ? 10.056 14.697 3.789 1.00 81.56 296 TRP A N 1
ATOM 2406 C CA . TRP A 1 296 ? 10.333 16.138 3.716 1.00 81.56 296 TRP A CA 1
ATOM 2407 C C . TRP A 1 296 ? 9.231 17.003 4.346 1.00 81.56 296 TRP A C 1
ATOM 2409 O O . TRP A 1 296 ? 9.398 18.212 4.480 1.00 81.56 296 TRP A O 1
ATOM 2419 N N . GLY A 1 297 ? 8.095 16.413 4.728 1.00 88.06 297 GLY A N 1
ATOM 2420 C CA . GLY A 1 297 ? 6.931 17.154 5.210 1.00 88.06 297 GLY A CA 1
ATOM 2421 C C . GLY A 1 297 ? 5.823 16.251 5.745 1.00 88.06 297 GLY A C 1
ATOM 2422 O O . GLY A 1 297 ? 6.083 15.300 6.482 1.00 88.06 297 GLY A O 1
ATOM 2423 N N . SER A 1 298 ? 4.579 16.575 5.405 1.00 90.12 298 SER A N 1
ATOM 2424 C CA . SER A 1 298 ? 3.395 15.768 5.696 1.00 90.12 298 SER A CA 1
ATOM 2425 C C . SER A 1 298 ? 2.437 15.778 4.506 1.00 90.12 298 SER A C 1
ATOM 2427 O O . SER A 1 298 ? 2.488 16.656 3.639 1.00 90.12 298 SER A O 1
ATOM 2429 N N . LEU A 1 299 ? 1.554 14.783 4.464 1.00 94.62 299 LEU A N 1
ATOM 2430 C CA . LEU A 1 299 ? 0.428 14.758 3.539 1.00 94.62 299 LEU A CA 1
ATOM 2431 C C . LEU A 1 299 ? -0.822 15.296 4.258 1.00 94.62 299 LEU A C 1
ATOM 2433 O O . LEU A 1 299 ? -1.052 14.938 5.419 1.00 94.62 299 LEU A O 1
ATOM 2437 N N . PRO A 1 300 ? -1.648 16.139 3.610 1.00 97.00 300 PRO A N 1
ATOM 2438 C CA . PRO A 1 300 ? -2.920 16.566 4.187 1.00 97.00 300 PRO A CA 1
ATOM 2439 C C . PRO A 1 300 ? -3.801 15.357 4.512 1.00 97.00 300 PRO A C 1
ATOM 2441 O O . PRO A 1 300 ? -3.874 14.428 3.713 1.00 97.00 300 PRO A O 1
ATOM 2444 N N . LEU A 1 301 ? -4.513 15.364 5.642 1.00 98.25 301 LEU A N 1
ATOM 2445 C CA . LEU A 1 301 ? -5.422 14.258 5.975 1.00 98.25 301 LEU A CA 1
ATOM 2446 C C . LEU A 1 301 ? -6.490 14.056 4.889 1.00 98.25 301 LEU A C 1
ATOM 2448 O O . LEU A 1 301 ? -6.761 12.926 4.485 1.00 98.25 301 LEU A O 1
ATOM 2452 N N . THR A 1 302 ? -6.991 15.155 4.323 1.00 98.12 302 THR A N 1
ATOM 2453 C CA . THR A 1 302 ? -7.938 15.150 3.202 1.00 98.12 302 THR A CA 1
ATOM 2454 C C . THR A 1 302 ? -7.408 14.444 1.955 1.00 98.12 302 THR A C 1
ATOM 2456 O O . THR A 1 302 ? -8.191 13.872 1.201 1.00 98.12 302 THR A O 1
ATOM 2459 N N . HIS A 1 303 ? -6.086 14.409 1.752 1.00 97.75 303 HIS A N 1
ATOM 2460 C CA . HIS A 1 303 ? -5.459 13.653 0.667 1.00 97.75 303 HIS A CA 1
ATOM 2461 C C . HIS A 1 303 ? -5.713 12.155 0.843 1.00 97.75 303 HIS A C 1
ATOM 2463 O O . HIS A 1 303 ? -6.276 11.520 -0.045 1.00 97.75 303 HIS A O 1
ATOM 2469 N N . TYR A 1 304 ? -5.419 11.606 2.026 1.00 98.00 304 TYR A N 1
ATOM 2470 C CA . TYR A 1 304 ? -5.708 10.202 2.339 1.00 98.00 304 TYR A CA 1
ATOM 2471 C C . TYR A 1 304 ? -7.196 9.867 2.174 1.00 98.00 304 TYR A C 1
ATOM 2473 O O . TYR A 1 304 ? -7.528 8.808 1.647 1.00 98.00 304 TYR A O 1
ATOM 2481 N N . GLY A 1 305 ? -8.085 10.778 2.581 1.00 97.88 305 GLY A N 1
ATOM 2482 C CA . GLY A 1 305 ? -9.533 10.584 2.497 1.00 97.88 305 GLY A CA 1
ATOM 2483 C C . GLY A 1 305 ? -10.109 10.706 1.086 1.00 97.88 305 GLY A C 1
ATOM 2484 O O . GLY A 1 305 ? -11.184 10.175 0.818 1.00 97.88 305 GLY A O 1
ATOM 2485 N N . ALA A 1 306 ? -9.436 11.411 0.175 1.00 98.25 306 ALA A N 1
ATOM 2486 C CA . ALA A 1 306 ? -9.914 11.622 -1.191 1.00 98.25 306 ALA A CA 1
ATOM 2487 C C . ALA A 1 306 ? -9.432 10.535 -2.161 1.00 98.25 306 ALA A C 1
ATOM 2489 O O . ALA A 1 306 ? -10.166 10.152 -3.077 1.00 98.25 306 ALA A O 1
ATOM 2490 N N . LEU A 1 307 ? -8.212 10.022 -1.969 1.00 97.25 307 LEU A N 1
ATOM 2491 C CA . LEU A 1 307 ? -7.571 9.071 -2.882 1.00 97.25 307 LEU A CA 1
ATOM 2492 C C . LEU A 1 307 ? -8.383 7.788 -3.159 1.00 97.25 307 LEU A C 1
ATOM 2494 O O . LEU A 1 307 ? -8.453 7.415 -4.335 1.00 97.25 307 LEU A O 1
ATOM 2498 N N . PRO A 1 308 ? -9.042 7.136 -2.174 1.00 96.50 308 PRO A N 1
ATOM 2499 C CA . PRO A 1 308 ? -9.835 5.922 -2.400 1.00 96.50 308 PRO A CA 1
ATOM 2500 C C . PRO A 1 308 ? -10.993 6.123 -3.377 1.00 96.50 308 PRO A C 1
ATOM 2502 O O . PRO A 1 308 ? -11.359 5.199 -4.097 1.00 96.50 308 PRO A O 1
ATOM 2505 N N . PHE A 1 309 ? -11.544 7.338 -3.420 1.00 96.19 309 PHE A N 1
ATOM 2506 C CA . PHE A 1 309 ? -12.717 7.685 -4.224 1.00 96.19 309 PHE A CA 1
ATOM 2507 C C . PHE A 1 309 ? -12.367 8.377 -5.544 1.00 96.19 309 PHE A C 1
ATOM 2509 O O . PHE A 1 309 ? -13.239 8.583 -6.381 1.00 96.19 309 PHE A O 1
ATOM 2516 N N . THR A 1 310 ? -11.100 8.751 -5.733 1.00 95.88 310 THR A N 1
ATOM 2517 C CA . THR A 1 310 ? -10.629 9.493 -6.909 1.00 95.88 310 THR A CA 1
ATOM 2518 C C . THR A 1 310 ? -9.557 8.693 -7.644 1.00 95.88 310 THR A C 1
ATOM 2520 O O . THR A 1 310 ? -9.869 7.843 -8.476 1.00 95.88 310 THR A O 1
ATOM 2523 N N . ARG A 1 311 ? -8.276 8.898 -7.324 1.00 95.06 311 ARG A N 1
ATOM 2524 C CA . ARG A 1 311 ? -7.147 8.241 -7.997 1.00 95.06 311 ARG A CA 1
ATOM 2525 C C . ARG A 1 311 ? -7.212 6.716 -7.911 1.00 95.06 311 ARG A C 1
ATOM 2527 O O . ARG A 1 311 ? -6.897 6.053 -8.898 1.00 95.06 311 ARG A O 1
ATOM 2534 N N . MET A 1 312 ? -7.604 6.143 -6.775 1.00 93.75 312 MET A N 1
ATOM 2535 C CA . MET A 1 312 ? -7.661 4.684 -6.625 1.00 93.75 312 MET A CA 1
ATOM 2536 C C . MET A 1 312 ? -8.931 4.055 -7.198 1.00 93.75 312 MET A C 1
ATOM 2538 O O . MET A 1 312 ? -8.946 2.851 -7.442 1.00 93.75 312 MET A O 1
ATOM 2542 N N . ALA A 1 313 ? -9.954 4.857 -7.511 1.00 92.88 313 ALA A N 1
ATOM 2543 C CA . ALA A 1 313 ? -11.085 4.388 -8.307 1.00 92.88 313 ALA A CA 1
ATOM 2544 C C . ALA A 1 313 ? -10.660 4.049 -9.750 1.00 92.88 313 ALA A C 1
ATOM 2546 O O . ALA A 1 313 ? -11.260 3.184 -10.381 1.00 92.88 313 ALA A O 1
ATOM 2547 N N . ALA A 1 314 ? -9.592 4.680 -10.260 1.00 93.81 314 ALA A N 1
ATOM 2548 C CA . ALA A 1 314 ? -9.030 4.381 -11.579 1.00 93.81 314 ALA A CA 1
ATOM 2549 C C . ALA A 1 314 ? -8.191 3.087 -11.617 1.00 93.81 314 ALA A C 1
ATOM 2551 O O . ALA A 1 314 ? -7.952 2.536 -12.690 1.00 93.81 314 ALA A O 1
ATOM 2552 N N . GLY A 1 315 ? -7.717 2.603 -10.466 1.00 93.00 315 GLY A N 1
ATOM 2553 C CA . GLY A 1 315 ? -6.887 1.405 -10.378 1.00 93.00 315 GLY A CA 1
ATOM 2554 C C . GLY A 1 315 ? -5.936 1.425 -9.188 1.00 93.00 315 GLY A C 1
ATOM 2555 O O . GLY A 1 315 ? -5.925 2.363 -8.389 1.00 93.00 315 GLY A O 1
ATOM 2556 N N . HIS A 1 316 ? -5.111 0.383 -9.089 1.00 92.88 316 HIS A N 1
ATOM 2557 C CA . HIS A 1 316 ? -4.142 0.226 -8.007 1.00 92.88 316 HIS A CA 1
ATOM 2558 C C . HIS A 1 316 ? -3.185 1.425 -7.887 1.00 92.88 316 HIS A C 1
ATOM 2560 O O . HIS A 1 316 ? -2.989 2.207 -8.831 1.00 92.88 316 HIS A O 1
ATOM 2566 N N . ALA A 1 317 ? -2.591 1.571 -6.710 1.00 93.69 317 ALA A N 1
ATOM 2567 C CA . ALA A 1 317 ? -1.540 2.544 -6.480 1.00 93.69 317 ALA A CA 1
ATOM 2568 C C . ALA A 1 317 ? -0.526 2.015 -5.464 1.00 93.69 317 ALA A C 1
ATOM 2570 O O . ALA A 1 317 ? -0.903 1.574 -4.378 1.00 93.69 317 ALA A O 1
ATOM 2571 N N . ASP A 1 318 ? 0.754 2.087 -5.810 1.00 94.81 318 ASP A N 1
ATOM 2572 C CA . ASP A 1 318 ? 1.843 1.987 -4.850 1.00 94.81 318 ASP A CA 1
ATOM 2573 C C . ASP A 1 318 ? 1.808 3.282 -4.042 1.00 94.81 318 ASP A C 1
ATOM 2575 O O . ASP A 1 318 ? 2.004 4.354 -4.598 1.00 94.81 318 ASP A O 1
ATOM 2579 N N . PHE A 1 319 ? 1.368 3.191 -2.789 1.00 95.06 319 PHE A N 1
ATOM 2580 C CA . PHE A 1 319 ? 1.275 4.341 -1.885 1.00 95.06 319 PHE A CA 1
ATOM 2581 C C . PHE A 1 319 ? 2.262 4.230 -0.721 1.00 95.06 319 PHE A C 1
ATOM 2583 O O . PHE A 1 319 ? 2.494 5.211 -0.023 1.00 95.06 319 PHE A O 1
ATOM 2590 N N . LEU A 1 320 ? 2.821 3.032 -0.500 1.00 91.94 320 LEU A N 1
ATOM 2591 C CA . LEU A 1 320 ? 3.723 2.703 0.607 1.00 91.94 320 LEU A CA 1
ATOM 2592 C C . LEU A 1 320 ? 3.124 2.968 2.013 1.00 91.94 320 LEU A C 1
ATOM 2594 O O . LEU A 1 320 ? 3.748 3.651 2.825 1.00 91.94 320 LEU A O 1
ATOM 2598 N N . PRO A 1 321 ? 1.904 2.483 2.337 1.00 94.62 321 PRO A N 1
ATOM 2599 C CA . PRO A 1 321 ? 1.303 2.702 3.653 1.00 94.62 321 PRO A CA 1
ATOM 2600 C C . PRO A 1 321 ? 1.968 1.870 4.760 1.00 94.62 321 PRO A C 1
ATOM 2602 O O . PRO A 1 321 ? 2.653 0.882 4.496 1.00 94.62 321 PRO A O 1
ATOM 2605 N N . GLY A 1 322 ? 1.678 2.218 6.017 1.00 96.06 322 GLY A N 1
ATOM 2606 C CA . GLY A 1 322 ? 2.016 1.372 7.164 1.00 96.06 322 GLY A CA 1
ATOM 2607 C C . GLY A 1 322 ? 3.280 1.788 7.912 1.00 96.06 322 GLY A C 1
ATOM 2608 O O . GLY A 1 322 ? 4.027 0.920 8.362 1.00 96.06 322 GLY A O 1
ATOM 2609 N N . TYR A 1 323 ? 3.534 3.089 8.062 1.00 96.88 323 TYR A N 1
ATOM 2610 C CA . TYR A 1 323 ? 4.520 3.566 9.034 1.00 96.88 323 TYR A CA 1
ATOM 2611 C C . TYR A 1 323 ? 4.109 3.206 10.470 1.00 96.88 323 TYR A C 1
ATOM 2613 O O . TYR A 1 323 ? 2.938 3.297 10.839 1.00 96.88 323 TYR A O 1
ATOM 2621 N N . VAL A 1 324 ? 5.092 2.830 11.286 1.00 96.50 324 VAL A N 1
ATOM 2622 C CA . VAL A 1 324 ? 4.967 2.610 12.738 1.00 96.50 324 VAL A CA 1
ATOM 2623 C C . VAL A 1 324 ? 5.922 3.499 13.533 1.00 96.50 324 VAL A C 1
ATOM 2625 O O . VAL A 1 324 ? 5.721 3.707 14.729 1.00 96.50 324 VAL A O 1
ATOM 2628 N N . GLN A 1 325 ? 6.971 4.033 12.897 1.00 94.06 325 GLN A N 1
ATOM 2629 C CA . GLN A 1 325 ? 7.925 4.909 13.570 1.00 94.06 325 GLN A CA 1
ATOM 2630 C C . GLN A 1 325 ? 7.342 6.317 13.784 1.00 94.06 325 GLN A C 1
ATOM 2632 O O . GLN A 1 325 ? 6.981 6.970 12.800 1.00 94.06 325 GLN A O 1
ATOM 2637 N N . PRO A 1 326 ? 7.359 6.859 15.023 1.00 93.81 326 PRO A N 1
ATOM 2638 C CA . PRO A 1 326 ? 6.762 8.158 15.351 1.00 93.81 326 PRO A CA 1
ATOM 2639 C C . PRO A 1 326 ? 7.153 9.303 14.405 1.00 93.81 326 PRO A C 1
ATOM 2641 O O . PRO A 1 326 ? 6.314 10.118 14.027 1.00 93.81 326 PRO A O 1
ATOM 2644 N N . ARG A 1 327 ? 8.420 9.338 13.964 1.00 92.88 327 ARG A N 1
ATOM 2645 C CA . ARG A 1 327 ? 8.954 10.386 13.076 1.00 92.88 327 ARG A CA 1
ATOM 2646 C C . ARG A 1 327 ? 8.238 10.492 11.722 1.00 92.88 327 ARG A C 1
ATOM 2648 O O . ARG A 1 327 ? 8.233 11.571 11.129 1.00 92.88 327 ARG A O 1
ATOM 2655 N N . PHE A 1 328 ? 7.653 9.397 11.236 1.00 95.00 328 PHE A N 1
ATOM 2656 C CA . PHE A 1 328 ? 6.970 9.333 9.941 1.00 95.00 328 PHE A CA 1
ATOM 2657 C C . PHE A 1 328 ? 5.443 9.343 10.065 1.00 95.00 328 PHE A C 1
ATOM 2659 O O . PHE A 1 328 ? 4.754 9.493 9.066 1.00 95.00 328 PHE A O 1
ATOM 2666 N N . LEU A 1 329 ? 4.892 9.262 11.278 1.00 95.81 329 LEU A N 1
ATOM 2667 C CA . LEU A 1 329 ? 3.441 9.335 11.472 1.00 95.81 329 LEU A CA 1
ATOM 2668 C C . LEU A 1 329 ? 2.889 10.742 11.206 1.00 95.81 329 LEU A C 1
ATOM 2670 O O . LEU A 1 329 ? 1.773 10.885 10.711 1.00 95.81 329 LEU A O 1
ATOM 2674 N N . LYS A 1 330 ? 3.681 11.787 11.484 1.00 95.19 330 LYS A N 1
ATOM 2675 C CA . LYS A 1 330 ? 3.317 13.202 11.282 1.00 95.19 330 LYS A CA 1
ATOM 2676 C C . LYS A 1 330 ? 1.963 13.537 11.925 1.00 95.19 330 LYS A C 1
ATOM 2678 O O . LYS A 1 330 ? 1.863 13.577 13.143 1.00 95.19 330 LYS A O 1
ATOM 2683 N N . ASN A 1 331 ? 0.946 13.796 11.108 1.00 96.06 331 ASN A N 1
ATOM 2684 C CA . ASN A 1 331 ? -0.423 14.138 11.485 1.00 96.06 331 ASN A CA 1
ATOM 2685 C C . ASN A 1 331 ? -1.366 12.921 11.537 1.00 96.06 331 ASN A C 1
ATOM 2687 O O . ASN A 1 331 ? -2.575 13.112 11.587 1.00 96.06 331 ASN A O 1
ATOM 2691 N N . THR A 1 332 ? -0.835 11.698 11.491 1.00 98.12 332 THR A N 1
ATOM 2692 C CA . THR A 1 332 ? -1.599 10.444 11.550 1.00 98.12 332 THR A CA 1
ATOM 2693 C C . THR A 1 332 ? -1.189 9.598 12.755 1.00 98.12 332 THR A C 1
ATOM 2695 O O . THR A 1 332 ? -0.166 9.860 13.391 1.00 98.12 332 THR A O 1
ATOM 2698 N N . THR A 1 333 ? -1.966 8.566 13.069 1.00 98.56 333 THR A N 1
ATOM 2699 C CA . THR A 1 333 ? -1.590 7.528 14.038 1.00 98.56 333 THR A CA 1
ATOM 2700 C C . THR A 1 333 ? -1.056 6.270 13.348 1.00 98.56 333 THR A C 1
ATOM 2702 O O . THR A 1 333 ? -1.265 6.046 12.154 1.00 98.56 333 THR A O 1
ATOM 2705 N N . THR A 1 334 ? -0.409 5.381 14.103 1.00 98.06 334 THR A N 1
ATOM 2706 C CA . THR A 1 334 ? 0.011 4.067 13.605 1.00 98.06 334 THR A CA 1
ATOM 2707 C C . THR A 1 334 ? -1.181 3.244 13.105 1.00 98.06 334 THR A C 1
ATOM 2709 O O . THR A 1 334 ? -1.068 2.571 12.080 1.00 98.06 334 THR A O 1
ATOM 2712 N N . ILE A 1 335 ? -2.343 3.290 13.772 1.00 98.69 335 ILE A N 1
ATOM 2713 C CA . ILE A 1 335 ? -3.519 2.544 13.295 1.00 98.69 335 ILE A CA 1
ATOM 2714 C C . ILE A 1 335 ? -4.129 3.188 12.052 1.00 98.69 335 ILE A C 1
ATOM 2716 O O . ILE A 1 335 ? -4.549 2.449 11.167 1.00 98.69 335 ILE A O 1
ATOM 2720 N N . PHE A 1 336 ? -4.089 4.514 11.898 1.00 98.81 336 PHE A N 1
ATOM 2721 C CA . PHE A 1 336 ? -4.426 5.156 10.623 1.00 98.81 336 PHE A CA 1
ATOM 2722 C C . PHE A 1 336 ? -3.539 4.630 9.486 1.00 98.81 336 PHE A C 1
ATOM 2724 O O . PHE A 1 336 ? -4.032 4.260 8.419 1.00 98.81 336 PHE A O 1
ATOM 2731 N N . GLN A 1 337 ? -2.230 4.528 9.727 1.00 98.38 337 GLN A N 1
ATOM 2732 C CA . GLN A 1 337 ? -1.269 4.007 8.755 1.00 98.38 337 GLN A CA 1
ATOM 2733 C C . GLN A 1 337 ? -1.509 2.530 8.413 1.00 98.38 337 GLN A C 1
ATOM 2735 O O . GLN A 1 337 ? -1.442 2.152 7.243 1.00 98.38 337 GLN A O 1
ATOM 2740 N N . MET A 1 338 ? -1.852 1.697 9.397 1.00 98.31 338 MET A N 1
ATOM 2741 C CA . MET A 1 338 ? -2.227 0.299 9.151 1.00 98.31 338 MET A CA 1
ATOM 2742 C C . MET A 1 338 ? -3.580 0.168 8.451 1.00 98.31 338 MET A C 1
ATOM 2744 O O . MET A 1 338 ? -3.744 -0.686 7.583 1.00 98.31 338 MET A O 1
ATOM 2748 N N . ALA A 1 339 ? -4.546 1.031 8.761 1.00 98.69 339 ALA A N 1
ATOM 2749 C CA . ALA A 1 339 ? -5.830 1.066 8.073 1.00 98.69 339 ALA A CA 1
ATOM 2750 C C . ALA A 1 339 ? -5.647 1.480 6.603 1.00 98.69 339 ALA A C 1
ATOM 2752 O O . ALA A 1 339 ? -6.307 0.923 5.725 1.00 98.69 339 ALA A O 1
ATOM 2753 N N . CYS A 1 340 ? -4.681 2.356 6.298 1.00 98.31 340 CYS A N 1
ATOM 2754 C CA . CYS A 1 340 ? -4.302 2.686 4.923 1.00 98.31 340 CYS A CA 1
ATOM 2755 C C . CYS A 1 340 ? -3.827 1.461 4.121 1.00 98.31 340 CYS A C 1
ATOM 2757 O O . CYS A 1 340 ? -4.091 1.405 2.925 1.00 98.31 340 CYS A O 1
ATOM 2759 N N . VAL A 1 341 ? -3.203 0.452 4.748 1.00 97.62 341 VAL A N 1
ATOM 2760 C CA . VAL A 1 341 ? -2.825 -0.814 4.075 1.00 97.62 341 VAL A CA 1
ATOM 2761 C C . VAL A 1 341 ? -4.054 -1.548 3.529 1.00 97.62 341 VAL A C 1
ATOM 2763 O O . VAL A 1 341 ? -3.998 -2.170 2.471 1.00 97.62 341 VAL A O 1
ATOM 2766 N N . LEU A 1 342 ? -5.180 -1.463 4.240 1.00 97.88 342 LEU A N 1
ATOM 2767 C CA . LEU A 1 342 ? -6.449 -2.059 3.829 1.00 97.88 342 LEU A CA 1
ATOM 2768 C C . LEU A 1 342 ? -7.216 -1.153 2.865 1.00 97.88 342 LEU A C 1
ATOM 2770 O O . LEU A 1 342 ? -7.884 -1.644 1.962 1.00 97.88 342 LEU A O 1
ATOM 2774 N N . VAL A 1 343 ? -7.148 0.165 3.046 1.00 97.81 343 VAL A N 1
ATOM 2775 C CA . VAL A 1 343 ? -7.885 1.126 2.217 1.00 97.81 343 VAL A CA 1
ATOM 2776 C C . VAL A 1 343 ? -7.251 1.288 0.835 1.00 97.81 343 VAL A C 1
ATOM 2778 O O . VAL A 1 343 ? -7.972 1.353 -0.164 1.00 97.81 343 VAL A O 1
ATOM 2781 N N . PHE A 1 344 ? -5.923 1.316 0.750 1.00 96.12 344 PHE A N 1
ATOM 2782 C CA . PHE A 1 344 ? -5.202 1.586 -0.485 1.00 96.12 344 PHE A CA 1
ATOM 2783 C C . PHE A 1 344 ? -4.897 0.308 -1.265 1.00 96.12 344 PHE A C 1
ATOM 2785 O O . PHE A 1 344 ? -4.030 -0.487 -0.913 1.00 96.12 344 PHE A O 1
ATOM 2792 N N . SER A 1 345 ? -5.641 0.107 -2.356 1.00 89.00 345 SER A N 1
ATOM 2793 C CA . SER A 1 345 ? -5.530 -1.083 -3.202 1.00 89.00 345 SER A CA 1
ATOM 2794 C C . SER A 1 345 ? -4.180 -1.166 -3.911 1.00 89.00 345 SER A C 1
ATOM 2796 O O . SER A 1 345 ? -3.927 -0.422 -4.857 1.00 89.00 345 SER A O 1
ATOM 2798 N N . SER A 1 346 ? -3.383 -2.170 -3.556 1.00 94.19 346 SER A N 1
ATOM 2799 C CA . SER A 1 346 ? -2.251 -2.625 -4.360 1.00 94.19 346 SER A CA 1
ATOM 2800 C C . SER A 1 346 ? -2.029 -4.127 -4.151 1.00 94.19 346 SER A C 1
ATOM 2802 O O . SER A 1 346 ? -1.965 -4.566 -3.004 1.00 94.19 346 SER A O 1
ATOM 2804 N N . PRO A 1 347 ? -1.873 -4.937 -5.217 1.00 92.75 347 PRO A N 1
ATOM 2805 C CA . PRO A 1 347 ? -1.503 -6.349 -5.093 1.00 92.75 347 PRO A CA 1
ATOM 2806 C C . PRO A 1 347 ? -0.021 -6.538 -4.728 1.00 92.75 347 PRO A C 1
ATOM 2808 O O . PRO A 1 347 ? 0.437 -7.668 -4.563 1.00 92.75 347 PRO A O 1
ATOM 2811 N N . PHE A 1 348 ? 0.729 -5.442 -4.600 1.00 92.69 348 PHE A N 1
ATOM 2812 C CA . PHE A 1 348 ? 2.087 -5.402 -4.085 1.00 92.69 348 PHE A CA 1
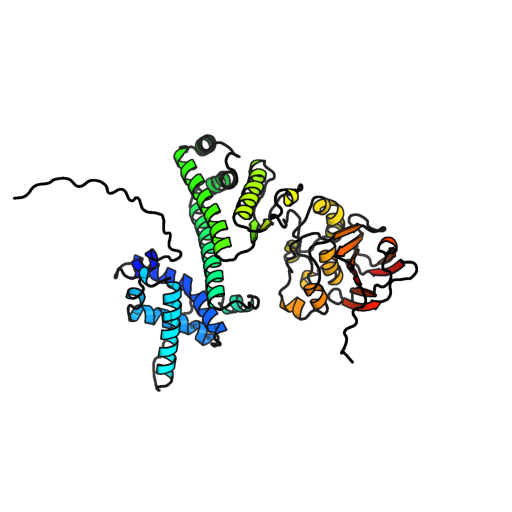ATOM 2813 C C . PHE A 1 348 ? 2.179 -4.373 -2.964 1.00 92.69 348 PHE A C 1
ATOM 2815 O O . PHE A 1 348 ? 1.921 -3.190 -3.180 1.00 92.69 348 PHE A O 1
ATOM 2822 N N . LEU A 1 349 ? 2.550 -4.831 -1.773 1.00 91.12 349 LEU A N 1
ATOM 2823 C CA . LEU A 1 349 ? 2.735 -3.985 -0.605 1.00 91.12 349 LEU A CA 1
ATOM 2824 C C . LEU A 1 349 ? 4.223 -3.911 -0.273 1.00 91.12 349 LEU A C 1
ATOM 2826 O O . LEU A 1 349 ? 4.870 -4.939 -0.066 1.00 91.12 349 LEU A O 1
ATOM 2830 N N . CYS A 1 350 ? 4.744 -2.692 -0.209 1.00 91.12 350 CYS A N 1
ATOM 2831 C CA . CYS A 1 350 ? 6.066 -2.408 0.321 1.00 91.12 350 CYS A CA 1
ATOM 2832 C C . CYS A 1 350 ? 5.902 -1.669 1.650 1.00 91.12 350 CYS A C 1
ATOM 2834 O O . CYS A 1 350 ? 5.217 -0.650 1.718 1.00 91.12 350 CYS A O 1
ATOM 2836 N N . TRP A 1 351 ? 6.508 -2.216 2.699 1.00 93.56 351 TRP A N 1
ATOM 2837 C CA . TRP A 1 351 ? 6.499 -1.628 4.032 1.00 93.56 351 TRP A CA 1
ATOM 2838 C C . TRP A 1 351 ? 7.548 -0.510 4.105 1.00 93.56 351 TRP A C 1
ATOM 2840 O O . TRP A 1 351 ? 8.716 -0.784 3.815 1.00 93.56 351 TRP A O 1
ATOM 2850 N N . PRO A 1 352 ? 7.169 0.733 4.447 1.00 92.75 352 PRO A N 1
ATOM 2851 C CA . PRO A 1 352 ? 8.055 1.886 4.284 1.00 92.75 352 PRO A CA 1
ATOM 2852 C C . PRO A 1 352 ? 9.083 2.077 5.414 1.00 92.75 352 PRO A C 1
ATOM 2854 O O . PRO A 1 352 ? 10.034 2.841 5.241 1.00 92.75 352 PRO A O 1
ATOM 2857 N N . ASP A 1 353 ? 8.919 1.421 6.568 1.00 93.19 353 ASP A N 1
ATOM 2858 C CA . ASP A 1 353 ? 9.885 1.496 7.669 1.00 93.19 353 ASP A CA 1
ATOM 2859 C C . ASP A 1 353 ? 11.033 0.482 7.551 1.00 93.19 353 ASP A C 1
ATOM 2861 O O . ASP A 1 353 ? 10.969 -0.515 6.829 1.00 93.19 353 ASP A O 1
ATOM 2865 N N . ASN A 1 354 ? 12.088 0.710 8.343 1.00 91.12 354 ASN A N 1
ATOM 2866 C CA . ASN A 1 354 ? 13.100 -0.314 8.591 1.00 91.12 354 ASN A CA 1
ATOM 2867 C C . ASN A 1 354 ? 12.424 -1.568 9.199 1.00 91.12 354 ASN A C 1
ATOM 2869 O O . ASN A 1 354 ? 11.630 -1.421 10.135 1.00 91.12 354 ASN A O 1
ATOM 2873 N N . PRO A 1 355 ? 12.755 -2.790 8.731 1.00 91.94 355 PRO A N 1
ATOM 2874 C CA . PRO A 1 355 ? 12.224 -4.043 9.271 1.00 91.94 355 PRO A CA 1
ATOM 2875 C C . PRO A 1 355 ? 12.201 -4.157 10.804 1.00 91.94 355 PRO A C 1
ATOM 2877 O O . PRO A 1 355 ? 11.245 -4.707 11.353 1.00 91.94 355 PRO A O 1
ATOM 2880 N N . GLU A 1 356 ? 13.209 -3.630 11.507 1.00 93.50 356 GLU A N 1
ATOM 2881 C CA . GLU A 1 356 ? 13.288 -3.669 12.977 1.00 93.50 356 GLU A CA 1
ATOM 2882 C C . GLU A 1 356 ? 12.097 -2.985 13.656 1.00 93.50 356 GLU A C 1
ATOM 2884 O O . GLU A 1 356 ? 11.617 -3.454 14.689 1.00 93.50 356 GLU A O 1
ATOM 2889 N N . ALA A 1 357 ? 11.568 -1.919 13.053 1.00 93.94 357 ALA A N 1
ATOM 2890 C CA . ALA A 1 357 ? 10.423 -1.201 13.596 1.00 93.94 357 ALA A CA 1
ATOM 2891 C C . ALA A 1 357 ? 9.171 -2.092 13.643 1.00 93.94 357 ALA A C 1
ATOM 2893 O O . ALA A 1 357 ? 8.414 -2.052 14.611 1.00 93.94 357 ALA A O 1
ATOM 2894 N N . TYR A 1 358 ? 8.982 -2.949 12.636 1.00 94.44 358 TYR A N 1
ATOM 2895 C CA . TYR A 1 358 ? 7.876 -3.905 12.598 1.00 94.44 358 TYR A CA 1
ATOM 2896 C C . TYR A 1 358 ? 8.106 -5.101 13.516 1.00 94.44 358 TYR A C 1
ATOM 2898 O O . TYR A 1 358 ? 7.167 -5.550 14.166 1.00 94.44 358 TYR A O 1
ATOM 2906 N N . LEU A 1 359 ? 9.341 -5.609 13.590 1.00 93.00 359 LEU A N 1
ATOM 2907 C CA . LEU A 1 359 ? 9.691 -6.733 14.467 1.00 93.00 359 LEU A CA 1
ATOM 2908 C C . LEU A 1 359 ? 9.444 -6.414 15.946 1.00 93.00 359 LEU A C 1
ATOM 2910 O O . LEU A 1 359 ? 9.039 -7.301 16.692 1.00 93.00 359 LEU A O 1
ATOM 2914 N N . ASN A 1 360 ? 9.631 -5.153 16.336 1.00 91.31 360 ASN A N 1
ATOM 2915 C CA . ASN A 1 360 ? 9.396 -4.665 17.695 1.00 91.31 360 ASN A CA 1
ATOM 2916 C C . ASN A 1 360 ? 7.977 -4.105 17.908 1.00 91.31 360 ASN A C 1
ATOM 2918 O O . ASN A 1 360 ? 7.666 -3.604 18.988 1.00 91.31 360 ASN A O 1
ATOM 2922 N N . SER A 1 361 ? 7.111 -4.157 16.891 1.00 93.50 361 SER A N 1
ATOM 2923 C CA . SER A 1 361 ? 5.756 -3.614 16.965 1.00 93.50 361 SER A CA 1
ATOM 2924 C C . SER A 1 361 ? 4.750 -4.665 17.456 1.00 93.50 361 SER A C 1
ATOM 2926 O O . SER A 1 361 ? 4.764 -5.798 16.963 1.00 93.50 361 SER A O 1
ATOM 2928 N N . PRO A 1 362 ? 3.771 -4.290 18.305 1.00 94.19 362 PRO A N 1
ATOM 2929 C CA . PRO A 1 362 ? 2.607 -5.134 18.604 1.00 94.19 362 PRO A CA 1
ATOM 2930 C C . PRO A 1 362 ? 1.813 -5.555 17.352 1.00 94.19 362 PRO A C 1
ATOM 2932 O O . PRO A 1 362 ? 1.052 -6.520 17.380 1.00 94.19 362 PRO A O 1
ATOM 2935 N N . LEU A 1 363 ? 2.000 -4.848 16.233 1.00 95.94 363 LEU A N 1
ATOM 2936 C CA . LEU A 1 363 ? 1.317 -5.079 14.961 1.00 95.94 363 LEU A CA 1
ATOM 2937 C C . LEU A 1 363 ? 2.037 -6.092 14.060 1.00 95.94 363 LEU A C 1
ATOM 2939 O O . LEU A 1 363 ? 1.577 -6.341 12.946 1.00 95.94 363 LEU A O 1
ATOM 2943 N N . LEU A 1 364 ? 3.129 -6.717 14.517 1.00 94.88 364 LEU A N 1
ATOM 2944 C CA . LEU A 1 364 ? 3.895 -7.688 13.728 1.00 94.88 364 LEU A CA 1
ATOM 2945 C C . LEU A 1 364 ? 3.015 -8.796 13.133 1.00 94.88 364 LEU A C 1
ATOM 2947 O O . LEU A 1 364 ? 3.201 -9.196 11.983 1.00 94.88 364 LEU A O 1
ATOM 2951 N N . GLN A 1 365 ? 2.034 -9.286 13.894 1.00 92.19 365 GLN A N 1
ATOM 2952 C CA . GLN A 1 365 ? 1.132 -10.321 13.399 1.00 92.19 365 GLN A CA 1
ATOM 2953 C C . GLN A 1 365 ? 0.240 -9.813 12.258 1.00 92.19 365 GLN A C 1
ATOM 2955 O O . GLN A 1 365 ? 0.036 -10.538 11.285 1.00 92.19 365 GLN A O 1
ATOM 2960 N N . PHE A 1 366 ? -0.245 -8.570 12.335 1.00 94.62 366 PHE A N 1
ATOM 2961 C CA . PHE A 1 366 ? -0.994 -7.938 11.246 1.00 94.62 366 PHE A CA 1
ATOM 2962 C C . PHE A 1 366 ? -0.113 -7.802 9.997 1.00 94.62 366 PHE A C 1
ATOM 2964 O O . PHE A 1 366 ? -0.485 -8.283 8.931 1.00 94.62 366 PHE A O 1
ATOM 2971 N N . VAL A 1 367 ? 1.105 -7.271 10.152 1.00 94.62 367 VAL A N 1
ATOM 2972 C CA . VAL A 1 367 ? 2.100 -7.114 9.071 1.00 94.62 367 VAL A CA 1
ATOM 2973 C C . VAL A 1 367 ? 2.393 -8.440 8.357 1.00 94.62 367 VAL A C 1
ATOM 2975 O O . VAL A 1 367 ? 2.521 -8.476 7.135 1.00 94.62 367 VAL A O 1
ATOM 2978 N N . ARG A 1 368 ? 2.476 -9.548 9.104 1.00 92.94 368 ARG A N 1
ATOM 2979 C CA . ARG A 1 368 ? 2.747 -10.889 8.557 1.00 92.94 368 ARG A CA 1
ATOM 2980 C C . ARG A 1 368 ? 1.574 -11.516 7.812 1.00 92.94 368 ARG A C 1
ATOM 2982 O O . ARG A 1 368 ? 1.801 -12.403 6.994 1.00 92.94 368 ARG A O 1
ATOM 2989 N N . THR A 1 369 ? 0.343 -11.139 8.148 1.00 91.50 369 THR A N 1
ATOM 2990 C CA . THR A 1 369 ? -0.854 -11.895 7.740 1.00 91.50 369 THR A CA 1
ATOM 2991 C C . THR A 1 369 ? -1.832 -11.113 6.881 1.00 91.50 369 THR A C 1
ATOM 2993 O O . THR A 1 369 ? -2.689 -11.732 6.250 1.00 91.50 369 THR A O 1
ATOM 2996 N N . VAL A 1 370 ? -1.708 -9.785 6.812 1.00 95.12 370 VAL A N 1
ATOM 2997 C CA . VAL A 1 370 ? -2.585 -8.954 5.987 1.00 95.12 370 VAL A CA 1
ATOM 2998 C C . VAL A 1 370 ? -2.482 -9.365 4.509 1.00 95.12 370 VAL A C 1
ATOM 3000 O O . VAL A 1 370 ? -1.379 -9.460 3.961 1.00 95.12 370 VAL A O 1
ATOM 3003 N N . PRO A 1 371 ? -3.609 -9.654 3.835 1.00 95.56 371 PRO A N 1
ATOM 3004 C CA . PRO A 1 371 ? -3.587 -10.006 2.427 1.00 95.56 371 PRO A CA 1
ATOM 3005 C C . PRO A 1 371 ? -3.455 -8.750 1.556 1.00 95.56 371 PRO A C 1
ATOM 3007 O O . PRO A 1 371 ? -3.894 -7.662 1.914 1.00 95.56 371 PRO A O 1
ATOM 3010 N N . VAL A 1 372 ? -2.897 -8.929 0.359 1.00 93.81 372 VAL A N 1
ATOM 3011 C CA . VAL A 1 372 ? -2.760 -7.865 -0.659 1.00 93.81 372 VAL A CA 1
ATOM 3012 C C . VAL A 1 372 ? -3.759 -8.011 -1.812 1.00 93.81 372 VAL A C 1
ATOM 3014 O O . VAL A 1 372 ? -3.854 -7.163 -2.690 1.00 93.81 372 VAL A O 1
ATOM 3017 N N . THR A 1 373 ? -4.536 -9.095 -1.820 1.00 94.75 373 THR A N 1
ATOM 3018 C CA . THR A 1 373 ? -5.609 -9.324 -2.796 1.00 94.75 373 THR A CA 1
ATOM 3019 C C . THR A 1 373 ? -6.908 -9.617 -2.078 1.00 94.75 373 THR A C 1
ATOM 3021 O O . THR A 1 373 ? -6.914 -10.212 -1.000 1.00 94.75 373 THR A O 1
ATOM 3024 N N . TRP A 1 374 ? -8.008 -9.242 -2.714 1.00 96.44 374 TRP A N 1
ATOM 3025 C CA . TRP A 1 374 ? -9.327 -9.220 -2.104 1.00 96.44 374 TRP A CA 1
ATOM 3026 C C . TRP A 1 374 ? -10.332 -9.837 -3.061 1.00 96.44 374 TRP A C 1
ATOM 3028 O O . TRP A 1 374 ? -10.263 -9.599 -4.264 1.00 96.44 374 TRP A O 1
ATOM 3038 N N . ASP A 1 375 ? -11.240 -10.638 -2.520 1.00 97.44 375 ASP A N 1
ATOM 3039 C CA . ASP A 1 375 ? -12.305 -11.271 -3.296 1.00 97.44 375 ASP A CA 1
ATOM 3040 C C . ASP A 1 375 ? -13.521 -10.335 -3.396 1.00 97.44 375 ASP A C 1
ATOM 3042 O O . ASP A 1 375 ? -14.333 -10.454 -4.308 1.00 97.44 375 ASP A O 1
ATOM 3046 N N . GLU A 1 376 ? -13.644 -9.395 -2.454 1.00 97.19 376 GLU A N 1
ATOM 3047 C CA . GLU A 1 376 ? -14.729 -8.422 -2.391 1.00 97.19 376 GLU A CA 1
ATOM 3048 C C . GLU A 1 376 ? -14.272 -7.142 -1.686 1.00 97.19 376 GLU A C 1
ATOM 3050 O O . GLU A 1 376 ? -13.441 -7.182 -0.777 1.00 97.19 376 GLU A O 1
ATOM 3055 N N . THR A 1 377 ? -14.813 -5.997 -2.097 1.00 96.25 377 THR A N 1
ATOM 3056 C CA . THR A 1 377 ? -14.590 -4.690 -1.466 1.00 96.25 377 THR A CA 1
ATOM 3057 C C . THR A 1 377 ? -15.914 -3.937 -1.413 1.00 96.25 377 THR A C 1
ATOM 3059 O O . THR A 1 377 ? -16.640 -3.901 -2.403 1.00 96.25 377 THR A O 1
ATOM 3062 N N . ARG A 1 378 ? -16.230 -3.341 -0.262 1.00 96.88 378 ARG A N 1
ATOM 3063 C CA . ARG A 1 378 ? -17.434 -2.539 -0.025 1.00 96.88 378 ARG A CA 1
ATOM 3064 C C . ARG A 1 378 ? -17.056 -1.228 0.650 1.00 96.88 378 ARG A C 1
ATOM 3066 O O . ARG A 1 378 ? -16.319 -1.232 1.633 1.00 96.88 378 ARG A O 1
ATOM 3073 N N . ILE A 1 379 ? -17.593 -0.124 0.145 1.00 96.50 379 ILE A N 1
ATOM 3074 C CA . ILE A 1 379 ? -17.602 1.152 0.862 1.00 96.50 379 ILE A CA 1
ATOM 3075 C C . ILE A 1 379 ? -18.843 1.157 1.747 1.00 96.50 379 ILE A C 1
ATOM 3077 O O . ILE A 1 379 ? -19.945 0.926 1.251 1.00 96.50 379 ILE A O 1
ATOM 3081 N N . LEU A 1 380 ? -18.663 1.368 3.047 1.00 96.50 380 LEU A N 1
ATOM 3082 C CA . LEU A 1 380 ? -19.767 1.354 4.000 1.00 96.50 380 LEU A CA 1
ATOM 3083 C C . LEU A 1 380 ? -20.346 2.769 4.202 1.00 96.50 380 LEU A C 1
ATOM 3085 O O . LEU A 1 380 ? -19.628 3.762 3.999 1.00 96.50 380 LEU A O 1
ATOM 3089 N N . PRO A 1 381 ? -21.632 2.871 4.603 1.00 95.06 381 PRO A N 1
ATOM 3090 C CA . PRO A 1 381 ? -22.272 4.141 4.939 1.00 95.06 381 PRO A CA 1
ATOM 3091 C C . PRO A 1 381 ? -21.472 4.947 5.966 1.00 95.06 381 PRO A C 1
ATOM 3093 O O . PRO A 1 381 ? -20.830 4.378 6.843 1.00 95.06 381 PRO A O 1
ATOM 3096 N N . GLY A 1 382 ? -21.516 6.277 5.851 1.00 94.19 382 GLY A N 1
ATOM 3097 C CA . GLY A 1 382 ? -20.717 7.197 6.673 1.00 94.19 382 GLY A CA 1
ATOM 3098 C C . GLY A 1 382 ? -19.375 7.598 6.049 1.00 94.19 382 GLY A C 1
ATOM 3099 O O . GLY A 1 382 ? -18.710 8.495 6.563 1.00 94.19 382 GLY A O 1
ATOM 3100 N N . SER A 1 383 ? -18.992 6.988 4.923 1.00 97.25 383 SER A N 1
ATOM 3101 C CA . SER A 1 383 ? -17.852 7.444 4.122 1.00 97.25 383 SER A CA 1
ATOM 3102 C C . SER A 1 383 ? -18.144 8.781 3.429 1.00 97.25 383 SER A C 1
ATOM 3104 O O . SER A 1 383 ? -19.217 8.965 2.855 1.00 97.25 383 SER A O 1
ATOM 3106 N N . ALA A 1 384 ? -17.168 9.687 3.427 1.00 97.56 384 ALA A N 1
ATOM 3107 C CA . ALA A 1 384 ? -17.227 10.993 2.781 1.00 97.56 384 ALA A CA 1
ATOM 3108 C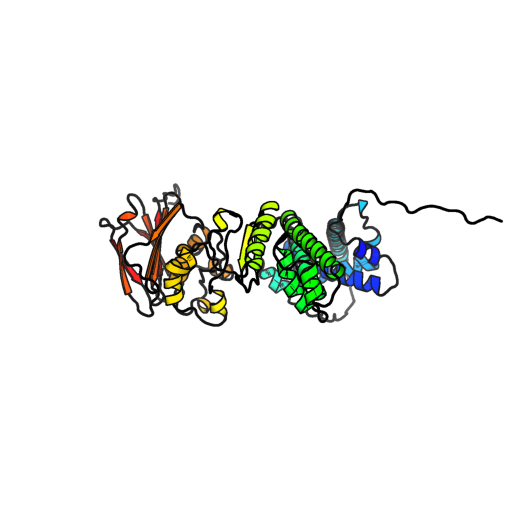 C . ALA A 1 384 ? -15.851 11.367 2.208 1.00 97.56 384 ALA A C 1
ATOM 3110 O O . ALA A 1 384 ? -14.830 11.268 2.894 1.00 97.56 384 ALA A O 1
ATOM 3111 N N . ILE A 1 385 ? -15.820 11.794 0.940 1.00 98.00 385 ILE A N 1
ATOM 3112 C CA . ILE A 1 385 ? -14.580 12.097 0.210 1.00 98.00 385 ILE A CA 1
ATOM 3113 C C . ILE A 1 385 ? -13.778 13.167 0.955 1.00 98.00 385 ILE A C 1
ATOM 3115 O O . ILE A 1 385 ? -14.287 14.244 1.249 1.00 98.00 385 ILE A O 1
ATOM 3119 N N . GLY A 1 386 ? -12.508 12.866 1.231 1.00 97.50 386 GLY A N 1
ATOM 3120 C CA . GLY A 1 386 ? -11.593 13.777 1.924 1.00 97.50 386 GLY A CA 1
ATOM 3121 C C . GLY A 1 386 ? -11.794 13.858 3.438 1.00 97.50 386 GLY A C 1
ATOM 3122 O O . GLY A 1 386 ? -11.059 14.577 4.099 1.00 97.50 386 GLY A O 1
ATOM 3123 N N . ASP A 1 387 ? -12.747 13.119 3.999 1.00 98.00 387 ASP A N 1
ATOM 3124 C CA . ASP A 1 387 ? -13.161 13.264 5.395 1.00 98.00 387 ASP A CA 1
ATOM 3125 C C . ASP A 1 387 ? -13.120 11.931 6.141 1.00 98.00 387 ASP A C 1
ATOM 3127 O O . ASP A 1 387 ? -12.428 11.790 7.147 1.00 98.00 387 ASP A O 1
ATOM 3131 N N . THR A 1 388 ? -13.866 10.940 5.665 1.00 98.25 388 THR A N 1
ATOM 3132 C CA . THR A 1 388 ? -13.984 9.648 6.339 1.00 98.25 388 THR A CA 1
ATOM 3133 C C . THR A 1 388 ? -13.992 8.544 5.308 1.00 98.25 388 THR A C 1
ATOM 3135 O O . THR A 1 388 ? -14.759 8.581 4.348 1.00 98.25 388 THR A O 1
ATOM 3138 N N . VAL A 1 389 ? -13.171 7.526 5.522 1.00 98.62 389 VAL A N 1
ATOM 3139 C CA . VAL A 1 389 ? -13.187 6.321 4.691 1.00 98.62 389 VAL A CA 1
ATOM 3140 C C . VAL A 1 389 ? -13.594 5.161 5.572 1.00 98.62 389 VAL A C 1
ATOM 3142 O O . VAL A 1 389 ? -12.905 4.896 6.548 1.00 98.62 389 VAL A O 1
ATOM 3145 N N . ILE A 1 390 ? -14.680 4.468 5.230 1.00 98.50 390 ILE A N 1
ATOM 3146 C CA . ILE A 1 390 ? -15.095 3.223 5.880 1.00 98.50 390 ILE A CA 1
ATOM 3147 C C . ILE A 1 390 ? -15.152 2.151 4.795 1.00 98.50 390 ILE A C 1
ATOM 3149 O O . ILE A 1 390 ? -16.033 2.160 3.932 1.00 98.50 390 ILE A O 1
ATOM 3153 N N . MET A 1 391 ? -14.186 1.237 4.809 1.00 98.38 391 MET A N 1
ATOM 3154 C CA . MET A 1 391 ? -14.027 0.224 3.769 1.00 98.38 391 MET A CA 1
ATOM 3155 C C . MET A 1 391 ? -13.974 -1.170 4.380 1.00 98.38 391 MET A C 1
ATOM 3157 O O . MET A 1 391 ? -13.164 -1.432 5.263 1.00 98.38 391 MET A O 1
ATOM 3161 N N . ALA A 1 392 ? -14.796 -2.080 3.865 1.00 98.25 392 ALA A N 1
ATOM 3162 C CA . ALA A 1 392 ? -14.748 -3.497 4.190 1.00 98.25 392 ALA A CA 1
ATOM 3163 C C . ALA A 1 392 ? -14.189 -4.293 3.010 1.00 98.25 392 ALA A C 1
ATOM 3165 O O . ALA A 1 392 ? -14.652 -4.148 1.878 1.00 98.25 392 ALA A O 1
ATOM 3166 N N . ARG A 1 393 ? -13.219 -5.169 3.261 1.00 97.88 393 ARG A N 1
ATOM 3167 C CA . ARG A 1 393 ? -12.666 -6.082 2.262 1.00 97.88 393 ARG A CA 1
ATOM 3168 C C . ARG A 1 393 ? -12.735 -7.519 2.731 1.00 97.88 393 ARG A C 1
ATOM 3170 O O . ARG A 1 393 ? -12.452 -7.807 3.892 1.00 97.88 393 ARG A O 1
ATOM 3177 N N . ARG A 1 394 ? -13.082 -8.426 1.821 1.00 97.88 394 ARG A N 1
ATOM 3178 C CA . ARG A 1 394 ? -13.153 -9.858 2.110 1.00 97.88 394 ARG A CA 1
ATOM 3179 C C . ARG A 1 394 ? -12.021 -10.597 1.428 1.00 97.88 394 ARG A C 1
ATOM 3181 O O . ARG A 1 394 ? -11.774 -10.404 0.236 1.00 97.88 394 ARG A O 1
ATOM 3188 N N . LYS A 1 395 ? -11.386 -11.501 2.165 1.00 97.00 395 LYS A N 1
ATOM 3189 C CA . LYS A 1 395 ? -10.531 -12.541 1.600 1.00 97.00 395 LYS A CA 1
ATOM 3190 C C . LYS A 1 395 ? -10.981 -13.890 2.134 1.00 97.00 395 LYS A C 1
ATOM 3192 O O . LYS A 1 395 ? -10.968 -14.127 3.338 1.00 97.00 395 LYS A O 1
ATOM 3197 N N . LYS A 1 396 ? -11.397 -14.785 1.240 1.00 94.81 396 LYS A N 1
ATOM 3198 C CA . LYS A 1 396 ? -12.046 -16.053 1.580 1.00 94.81 396 LYS A CA 1
ATOM 3199 C C . LYS A 1 396 ? -13.225 -15.804 2.532 1.00 94.81 396 LYS A C 1
ATOM 3201 O O . LYS A 1 396 ? -14.179 -15.124 2.157 1.00 94.81 396 LYS A O 1
ATOM 3206 N N . ALA A 1 397 ? -13.153 -16.336 3.749 1.00 94.19 397 ALA A N 1
ATOM 3207 C CA . ALA A 1 397 ? -14.185 -16.226 4.775 1.00 94.19 397 ALA A CA 1
ATOM 3208 C C . ALA A 1 397 ? -13.889 -15.142 5.832 1.00 94.19 397 ALA A C 1
ATOM 3210 O O . ALA A 1 397 ? -14.577 -15.103 6.854 1.00 94.19 397 ALA A O 1
ATOM 3211 N N . GLU A 1 398 ? -12.856 -14.321 5.630 1.00 96.06 398 GLU A N 1
ATOM 3212 C CA . GLU A 1 398 ? -12.415 -13.290 6.571 1.00 96.06 398 GLU A CA 1
ATOM 3213 C C . GLU A 1 398 ? -12.728 -11.896 6.030 1.00 96.06 398 GLU A C 1
ATOM 3215 O O . GLU A 1 398 ? -12.508 -11.618 4.847 1.00 96.06 398 GLU A O 1
ATOM 3220 N N . TRP A 1 399 ? -13.226 -11.026 6.905 1.00 97.88 399 TRP A N 1
ATOM 3221 C CA . TRP A 1 399 ? -13.516 -9.627 6.601 1.00 97.88 399 TRP A CA 1
ATOM 3222 C C . TRP A 1 399 ? -12.555 -8.708 7.342 1.00 97.88 399 TRP A C 1
ATOM 3224 O O . TRP A 1 399 ? -12.258 -8.918 8.512 1.00 97.88 399 TRP A O 1
ATOM 3234 N N . TYR A 1 400 ? -12.123 -7.655 6.668 1.00 98.44 400 TYR A N 1
ATOM 3235 C CA . TYR A 1 400 ? -11.294 -6.595 7.215 1.00 98.44 400 TYR A CA 1
ATOM 3236 C C . TYR A 1 400 ? -12.037 -5.287 7.002 1.00 98.44 400 TYR A C 1
ATOM 3238 O O . TYR A 1 400 ? -12.275 -4.897 5.863 1.00 98.44 400 TYR A O 1
ATOM 3246 N N . VAL A 1 401 ? -12.426 -4.629 8.084 1.00 98.56 401 VAL A N 1
ATOM 3247 C CA . VAL A 1 401 ? -13.067 -3.315 8.060 1.00 98.56 401 VAL A CA 1
ATOM 3248 C C . VAL A 1 401 ? -12.042 -2.300 8.521 1.00 98.56 401 VAL A C 1
ATOM 3250 O O . VAL A 1 401 ? -11.486 -2.455 9.601 1.00 98.56 401 VAL A O 1
ATOM 3253 N N . ALA A 1 402 ? -11.781 -1.285 7.710 1.00 98.69 402 ALA A N 1
ATOM 3254 C CA . ALA A 1 402 ? -10.843 -0.215 7.997 1.00 98.69 402 ALA A CA 1
ATOM 3255 C C . ALA A 1 402 ? -11.568 1.128 8.006 1.00 98.69 402 ALA A C 1
ATOM 3257 O O . ALA A 1 402 ? -12.401 1.393 7.133 1.00 98.69 402 ALA A O 1
ATOM 3258 N N . VAL A 1 403 ? -11.220 1.968 8.977 1.00 98.81 403 VAL A N 1
ATOM 3259 C CA . VAL A 1 403 ? -11.732 3.329 9.105 1.00 98.81 403 VAL A CA 1
ATOM 3260 C C . VAL A 1 403 ? -10.579 4.313 9.165 1.00 98.81 403 VAL A C 1
ATOM 3262 O O . VAL A 1 403 ? -9.632 4.105 9.923 1.00 98.81 403 VAL A O 1
ATOM 3265 N N . LEU A 1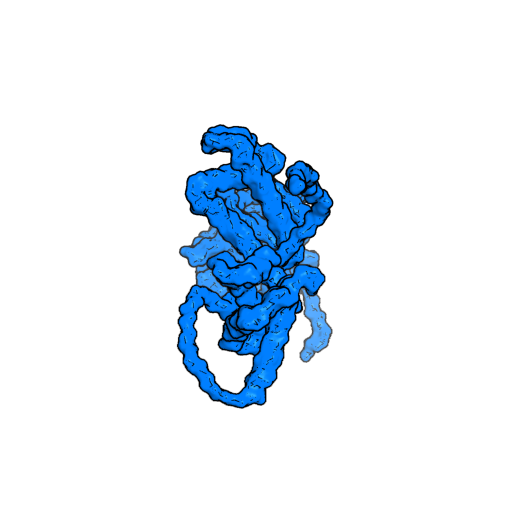 404 ? -10.683 5.388 8.388 1.00 98.81 404 LEU A N 1
ATOM 3266 C CA . LEU A 1 404 ? -9.774 6.530 8.431 1.00 98.81 404 LEU A CA 1
ATOM 3267 C C . LEU A 1 404 ? -10.546 7.773 8.873 1.00 98.81 404 LEU A C 1
ATOM 3269 O O . LEU A 1 404 ? -11.513 8.153 8.209 1.00 98.81 404 LEU A O 1
ATOM 3273 N N . ASN A 1 405 ? -10.104 8.417 9.955 1.00 98.56 405 ASN A N 1
ATOM 3274 C CA . ASN A 1 405 ? -10.525 9.770 10.301 1.00 98.56 405 ASN A CA 1
ATOM 3275 C C . ASN A 1 405 ? -9.583 10.772 9.628 1.00 98.56 405 ASN A C 1
ATOM 3277 O O . ASN A 1 405 ? -8.493 11.051 10.125 1.00 98.56 405 ASN A O 1
ATOM 3281 N N . CYS A 1 406 ? -9.989 11.320 8.489 1.00 98.44 406 CYS A N 1
ATOM 3282 C CA . CYS A 1 406 ? -9.183 12.262 7.715 1.00 98.44 406 CYS A CA 1
ATOM 3283 C C . CYS A 1 406 ? -9.384 13.722 8.163 1.00 98.44 406 CYS A C 1
ATOM 3285 O O . CYS A 1 406 ? -9.198 14.649 7.373 1.00 98.44 406 CYS A O 1
ATOM 3287 N N . ARG A 1 407 ? -9.732 13.924 9.438 1.00 97.50 407 ARG A N 1
ATOM 3288 C CA . ARG A 1 407 ? -9.939 15.229 10.071 1.00 97.50 407 ARG A CA 1
ATOM 3289 C C . ARG A 1 407 ? -8.949 15.493 11.205 1.00 97.50 407 ARG A C 1
ATOM 3291 O O . ARG A 1 407 ? -8.390 14.567 11.791 1.00 97.50 407 ARG A O 1
ATOM 3298 N N . SER A 1 408 ? -8.777 16.772 11.534 1.00 96.12 408 SER A N 1
ATOM 3299 C CA . SER A 1 408 ? -8.003 17.256 12.687 1.00 96.12 408 SER A CA 1
ATOM 3300 C C . SER A 1 408 ? -8.737 17.126 14.023 1.00 96.12 408 SER A C 1
ATOM 3302 O O . SER A 1 408 ? -8.138 17.362 15.069 1.00 96.12 408 SER A O 1
ATOM 3304 N N . GLU A 1 409 ? -10.012 16.745 14.013 1.00 97.25 409 GLU A N 1
ATOM 3305 C CA . GLU A 1 409 ? -10.825 16.576 15.214 1.00 97.25 409 GLU A CA 1
ATOM 3306 C C . GLU A 1 409 ? -11.036 15.093 15.539 1.00 97.25 409 GLU A C 1
ATOM 3308 O O . GLU A 1 409 ? -11.180 14.253 14.646 1.00 97.25 409 GLU A O 1
ATOM 3313 N N . ALA A 1 410 ? -11.094 14.775 16.835 1.00 97.12 410 ALA A N 1
ATOM 3314 C CA . ALA A 1 410 ? -11.537 13.468 17.307 1.00 97.12 410 ALA A CA 1
ATOM 3315 C C . ALA A 1 410 ? -13.029 13.273 17.005 1.00 97.12 410 ALA A C 1
ATOM 3317 O O . ALA A 1 410 ? -13.797 14.238 16.975 1.00 97.12 410 ALA A O 1
ATOM 3318 N N . ARG A 1 411 ? -13.460 12.024 16.818 1.00 95.44 411 ARG A N 1
ATOM 3319 C CA . ARG A 1 411 ? -14.874 11.715 16.568 1.00 95.44 411 ARG A CA 1
ATOM 3320 C C . ARG A 1 411 ? -15.265 10.327 17.043 1.00 95.44 411 ARG A C 1
ATOM 3322 O O . ARG A 1 411 ? -14.450 9.409 17.037 1.00 95.44 411 ARG A O 1
ATOM 3329 N N . THR A 1 412 ? -16.547 10.172 17.341 1.00 97.31 412 THR A N 1
ATOM 3330 C CA . THR A 1 412 ? -17.181 8.867 17.532 1.00 97.31 412 THR A CA 1
ATOM 3331 C C . THR A 1 412 ? -18.009 8.535 16.297 1.00 97.31 412 THR A C 1
ATOM 3333 O O . THR A 1 412 ? -18.673 9.413 15.741 1.00 97.31 412 THR A O 1
ATOM 3336 N N . LEU A 1 413 ? -17.943 7.288 15.841 1.00 96.38 413 LEU A N 1
ATOM 3337 C CA . LEU A 1 413 ? -18.714 6.773 14.713 1.00 96.38 413 LEU A CA 1
ATOM 3338 C C . LEU A 1 413 ? -19.454 5.502 15.118 1.00 96.38 413 LEU A C 1
ATOM 3340 O O . LEU A 1 413 ? -18.891 4.650 15.798 1.00 96.38 413 LEU A O 1
ATOM 3344 N N . GLU A 1 414 ? -20.676 5.353 14.619 1.00 96.94 414 GLU A N 1
ATOM 3345 C CA . GLU A 1 414 ? -21.416 4.092 14.651 1.00 96.94 414 GLU A CA 1
ATOM 3346 C C . GLU A 1 414 ? -21.224 3.372 13.315 1.00 96.94 414 GLU A C 1
ATOM 3348 O O . GLU A 1 414 ? -21.708 3.830 12.277 1.00 96.94 414 GLU A O 1
ATOM 3353 N N . LEU A 1 415 ? -20.490 2.260 13.325 1.00 96.62 415 LEU A N 1
ATOM 3354 C CA . LEU A 1 415 ? -20.276 1.438 12.139 1.00 96.62 415 LEU A CA 1
ATOM 3355 C C . LEU A 1 415 ? -21.412 0.435 11.979 1.00 96.62 415 LEU A C 1
ATOM 3357 O O . LEU A 1 415 ? -21.580 -0.441 12.823 1.00 96.62 415 LEU A O 1
ATOM 3361 N N . ASP A 1 416 ? -22.133 0.505 10.865 1.00 95.12 416 ASP A N 1
ATOM 3362 C CA . ASP A 1 416 ? -23.093 -0.530 10.485 1.00 95.12 416 ASP A CA 1
ATOM 3363 C C . ASP A 1 416 ? -22.382 -1.674 9.743 1.00 95.12 416 ASP A C 1
ATOM 3365 O O . ASP A 1 416 ? -21.942 -1.536 8.598 1.00 95.12 416 ASP A O 1
ATOM 3369 N N . LEU A 1 417 ? -22.251 -2.814 10.420 1.00 95.50 417 LEU A N 1
ATOM 3370 C CA . LEU A 1 417 ? -21.621 -4.035 9.919 1.00 95.50 417 LEU A CA 1
ATOM 3371 C C . LEU A 1 417 ? -22.645 -5.098 9.498 1.00 95.50 417 LEU A C 1
ATOM 3373 O O . LEU A 1 417 ? -22.247 -6.197 9.097 1.00 95.50 417 LEU A O 1
ATOM 3377 N N . SER A 1 418 ? -23.947 -4.798 9.565 1.00 91.69 418 SER A N 1
ATOM 3378 C CA . SER A 1 418 ? -25.032 -5.760 9.312 1.00 91.69 418 SER A CA 1
ATOM 3379 C C . SER A 1 418 ? -24.907 -6.442 7.943 1.00 91.69 418 SER A C 1
ATOM 3381 O O . SER A 1 418 ? -25.081 -7.656 7.819 1.00 91.69 418 SER A O 1
ATOM 3383 N N . ALA A 1 419 ? -24.482 -5.693 6.923 1.00 89.69 419 ALA A N 1
ATOM 3384 C CA . ALA A 1 419 ? -24.304 -6.196 5.565 1.00 89.69 419 ALA A CA 1
ATOM 3385 C C . ALA A 1 419 ? -23.188 -7.253 5.423 1.00 89.69 419 ALA A C 1
ATOM 3387 O O . ALA A 1 419 ? -23.148 -7.960 4.412 1.00 89.69 419 ALA A O 1
ATOM 3388 N N . LEU A 1 420 ? -22.261 -7.365 6.382 1.00 93.19 420 LEU A N 1
ATOM 3389 C CA . LEU A 1 420 ? -21.084 -8.240 6.278 1.00 93.19 420 LEU A CA 1
ATOM 3390 C C . LEU A 1 420 ? -21.350 -9.691 6.714 1.00 93.19 420 LEU A C 1
ATOM 3392 O O . LEU A 1 420 ? -20.492 -10.546 6.492 1.00 93.19 420 LEU A O 1
ATOM 3396 N N . ASN A 1 421 ? -22.526 -9.971 7.295 1.00 88.12 421 ASN A N 1
ATOM 3397 C CA . ASN A 1 421 ? -22.939 -11.285 7.803 1.00 88.12 421 ASN A CA 1
ATOM 3398 C C . ASN A 1 421 ? -21.857 -11.960 8.671 1.00 88.12 421 ASN A C 1
ATOM 3400 O O . ASN A 1 421 ? -21.241 -12.959 8.295 1.00 88.12 421 ASN A O 1
ATOM 3404 N N . LEU A 1 422 ? -21.611 -11.386 9.848 1.00 93.00 422 LEU A N 1
ATOM 3405 C CA . LEU A 1 422 ? -20.531 -11.798 10.750 1.00 93.00 422 LEU A CA 1
ATOM 3406 C C . LEU A 1 422 ? -20.935 -12.923 11.721 1.00 93.00 422 LEU A C 1
ATOM 3408 O O . LEU A 1 422 ? -20.264 -13.144 12.728 1.00 93.00 422 LEU A O 1
ATOM 3412 N N . ALA A 1 423 ? -22.021 -13.646 11.439 1.00 88.75 423 ALA A N 1
ATOM 3413 C CA . ALA A 1 423 ? -22.483 -14.743 12.282 1.00 88.75 423 ALA A CA 1
ATOM 3414 C C . ALA A 1 423 ? -21.392 -15.818 12.455 1.00 88.75 423 ALA A C 1
ATOM 3416 O O . ALA A 1 423 ? -20.764 -16.261 11.490 1.00 88.75 423 ALA A O 1
ATOM 3417 N N . GLY A 1 424 ? -21.151 -16.230 13.705 1.00 89.56 424 GLY A N 1
ATOM 3418 C CA . GLY A 1 424 ? -20.126 -17.225 14.042 1.00 89.56 424 GLY A CA 1
ATOM 3419 C C . GLY A 1 424 ? -18.679 -16.753 13.841 1.00 89.56 424 GLY A C 1
ATOM 3420 O O . GLY A 1 424 ? -17.773 -17.585 13.787 1.00 89.56 424 GLY A O 1
ATOM 3421 N N . LYS A 1 425 ? -18.450 -15.441 13.695 1.00 94.38 425 LYS A N 1
ATOM 3422 C CA . LYS A 1 425 ? -17.118 -14.827 13.646 1.00 94.38 425 LYS A CA 1
ATOM 3423 C C . LYS A 1 425 ? -16.763 -14.194 14.989 1.00 94.38 425 LYS A C 1
ATOM 3425 O O . LYS A 1 425 ? -17.637 -13.812 15.759 1.00 94.38 425 LYS A O 1
ATOM 3430 N N . GLU A 1 426 ? -15.469 -14.037 15.215 1.00 96.06 426 GLU A N 1
ATOM 3431 C CA . GLU A 1 426 ? -14.883 -13.192 16.250 1.00 96.06 426 GLU A CA 1
ATOM 3432 C C . GLU A 1 426 ? -14.108 -12.058 15.590 1.00 96.06 426 GLU A C 1
ATOM 3434 O O . GLU A 1 426 ? -13.548 -12.214 14.499 1.00 96.06 426 GLU A O 1
ATOM 3439 N N . LEU A 1 427 ? -14.082 -10.915 16.266 1.00 96.88 427 LEU A N 1
ATOM 3440 C CA . LEU A 1 427 ? -13.363 -9.731 15.845 1.00 96.88 427 LEU A CA 1
ATOM 3441 C C . LEU A 1 427 ? -12.045 -9.621 16.614 1.00 96.88 427 LEU A C 1
ATOM 3443 O O . LEU A 1 427 ? -11.998 -9.769 17.839 1.00 96.88 427 LEU A O 1
ATOM 3447 N N . THR A 1 428 ? -10.985 -9.293 15.883 1.00 97.62 428 THR A N 1
ATOM 3448 C CA . THR A 1 428 ? -9.815 -8.614 16.433 1.00 97.62 428 THR A CA 1
ATOM 3449 C C . THR A 1 428 ? -9.907 -7.138 16.069 1.00 97.62 428 THR A C 1
ATOM 3451 O O . THR A 1 428 ? -10.001 -6.787 14.893 1.00 97.62 428 THR A O 1
ATOM 3454 N N . LEU A 1 429 ? -9.904 -6.278 17.080 1.00 98.38 429 LEU A N 1
ATOM 3455 C CA . LEU A 1 429 ? -10.081 -4.840 16.968 1.00 98.38 429 LEU A CA 1
ATOM 3456 C C . LEU A 1 429 ? -8.750 -4.141 17.239 1.00 98.38 429 LEU A C 1
ATOM 3458 O O . LEU A 1 429 ? -8.147 -4.339 18.293 1.00 98.38 429 LEU A O 1
ATOM 3462 N N . TYR A 1 430 ? -8.313 -3.312 16.297 1.00 98.62 430 TYR A N 1
ATOM 3463 C CA . TYR A 1 430 ? -7.115 -2.486 16.395 1.00 98.62 430 TYR A CA 1
ATOM 3464 C C . TYR A 1 430 ? -7.547 -1.028 16.513 1.00 98.62 430 TYR A C 1
ATOM 3466 O O . TYR A 1 430 ? -8.235 -0.505 15.632 1.00 98.62 430 TYR A O 1
ATOM 3474 N N . ARG A 1 431 ? -7.153 -0.384 17.610 1.00 98.56 431 ARG A N 1
ATOM 3475 C CA . ARG A 1 431 ? -7.543 0.983 17.967 1.00 98.56 431 ARG A CA 1
ATOM 3476 C C . ARG A 1 431 ? -6.319 1.839 18.233 1.00 98.56 431 ARG A C 1
ATOM 3478 O O . ARG A 1 431 ? -5.283 1.332 18.677 1.00 98.56 431 ARG A O 1
ATOM 3485 N N . ASP A 1 432 ? -6.459 3.133 17.983 1.00 98.25 432 ASP A N 1
ATOM 3486 C CA . ASP A 1 432 ? -5.485 4.127 18.422 1.00 98.25 432 ASP A CA 1
ATOM 3487 C C . ASP A 1 432 ? -5.222 3.992 19.930 1.00 98.25 432 ASP A C 1
ATOM 3489 O O . ASP A 1 432 ? -6.142 3.771 20.720 1.00 98.25 432 ASP A O 1
ATOM 3493 N N . GLY A 1 433 ? -3.955 4.096 20.330 1.00 95.75 433 GLY A N 1
ATOM 3494 C CA . GLY A 1 433 ? -3.579 4.162 21.739 1.00 95.75 433 GLY A CA 1
ATOM 3495 C C . GLY A 1 433 ? -3.485 5.604 22.260 1.00 95.75 433 GLY A C 1
ATOM 3496 O O . GLY A 1 433 ? -3.822 6.552 21.550 1.00 95.75 433 GLY A O 1
ATOM 3497 N N . PRO A 1 434 ? -2.998 5.792 23.501 1.00 93.56 434 PRO A N 1
ATOM 3498 C CA . PRO A 1 434 ? -2.858 7.116 24.117 1.00 93.56 434 PRO A CA 1
ATOM 3499 C C . PRO A 1 434 ? -1.915 8.070 23.368 1.00 93.56 434 PRO A C 1
ATOM 3501 O O . PRO A 1 434 ? -2.052 9.285 23.467 1.00 93.56 434 PRO A O 1
ATOM 3504 N N . THR A 1 435 ? -0.939 7.530 22.634 1.00 95.25 435 THR A N 1
ATOM 3505 C CA . THR A 1 435 ? -0.045 8.289 21.749 1.00 95.25 435 THR A CA 1
ATOM 3506 C C . THR A 1 435 ? -0.249 7.864 20.301 1.00 95.25 435 THR A C 1
ATOM 3508 O O . THR A 1 435 ? -0.627 6.718 20.040 1.00 95.25 435 THR A O 1
ATOM 3511 N N . SER A 1 436 ? 0.086 8.740 19.349 1.00 95.44 436 SER A N 1
ATOM 3512 C CA . SER A 1 436 ? -0.046 8.450 17.914 1.00 95.44 436 SER A CA 1
ATOM 3513 C C . SER A 1 436 ? 0.707 7.192 17.475 1.00 95.44 436 SER A C 1
ATOM 3515 O O . SER A 1 436 ? 0.256 6.514 16.560 1.00 95.44 436 SER A O 1
ATOM 3517 N N . ALA A 1 437 ? 1.814 6.849 18.140 1.00 95.44 437 ALA A N 1
ATOM 3518 C CA . ALA A 1 437 ? 2.616 5.669 17.824 1.00 95.44 437 ALA A CA 1
ATOM 3519 C C . ALA A 1 437 ? 2.159 4.379 18.527 1.00 95.44 437 ALA A C 1
ATOM 3521 O O . ALA A 1 437 ? 2.609 3.289 18.173 1.00 95.44 437 ALA A O 1
ATOM 3522 N N . SER A 1 438 ? 1.282 4.494 19.523 1.00 95.44 438 SER A N 1
ATOM 3523 C CA . SER A 1 438 ? 0.773 3.365 20.301 1.00 95.44 438 SER A CA 1
ATOM 3524 C C . SER A 1 438 ? -0.537 2.822 19.729 1.00 95.44 438 SER A C 1
ATOM 3526 O O . SER A 1 438 ? -1.275 3.524 19.038 1.00 95.44 438 SER A O 1
ATOM 3528 N N . CYS A 1 439 ? -0.844 1.565 20.039 1.00 96.69 439 CYS A N 1
ATOM 3529 C CA . CYS A 1 439 ? -2.100 0.933 19.652 1.00 96.69 439 CYS A CA 1
ATOM 3530 C C . CYS A 1 439 ? -2.660 0.066 20.779 1.00 96.69 439 CYS A C 1
ATOM 3532 O O . CYS A 1 439 ? -1.926 -0.385 21.659 1.00 96.69 439 CYS A O 1
ATOM 3534 N N . GLN A 1 440 ? -3.964 -0.177 20.718 1.00 97.50 440 GLN A N 1
ATOM 3535 C CA . GLN A 1 440 ? -4.676 -1.140 21.546 1.00 97.50 440 GLN A CA 1
ATOM 3536 C C . GLN A 1 440 ? -5.229 -2.239 20.640 1.00 97.50 440 GLN A C 1
ATOM 3538 O O . GLN A 1 440 ? -5.866 -1.947 19.626 1.00 97.50 440 GLN A O 1
ATOM 3543 N N . ILE A 1 441 ? -4.975 -3.498 20.997 1.00 97.56 441 ILE A N 1
ATOM 3544 C CA . ILE A 1 441 ? -5.420 -4.665 20.233 1.00 97.56 441 ILE A CA 1
ATOM 3545 C C . ILE A 1 441 ? -6.257 -5.544 21.154 1.00 97.56 441 ILE A C 1
ATOM 3547 O O . ILE A 1 441 ? -5.785 -5.983 22.198 1.00 97.56 441 ILE A O 1
ATOM 3551 N N . GLU A 1 442 ? -7.491 -5.814 20.752 1.00 96.69 442 GLU A N 1
ATOM 3552 C CA . GLU A 1 442 ? -8.443 -6.633 21.499 1.00 96.69 442 GLU A CA 1
ATOM 3553 C C . GLU A 1 442 ? -8.916 -7.776 20.599 1.00 96.69 442 GLU A C 1
ATOM 3555 O O . GLU A 1 442 ? -9.312 -7.532 19.465 1.00 96.69 442 GLU A O 1
ATOM 3560 N N . SER A 1 443 ? -8.844 -9.026 21.055 1.00 94.44 443 SER A N 1
ATOM 3561 C CA . SER A 1 443 ? -9.229 -10.207 20.263 1.00 94.44 443 SER A CA 1
ATOM 3562 C C . SER A 1 443 ? -10.344 -10.992 20.940 1.00 94.44 443 SER A C 1
ATOM 3564 O O . SER A 1 443 ? -10.484 -10.934 22.157 1.00 94.44 443 SER A O 1
ATOM 3566 N N . GLY A 1 444 ? -11.106 -11.756 20.154 1.00 93.69 444 GLY A N 1
ATOM 3567 C CA . GLY A 1 444 ? -12.218 -12.566 20.665 1.00 93.69 444 GLY A CA 1
ATOM 3568 C C . GLY A 1 444 ? -13.488 -11.754 20.925 1.00 93.69 444 GLY A C 1
ATOM 3569 O O . GLY A 1 444 ? -14.393 -12.214 21.619 1.00 93.69 444 GLY A O 1
ATOM 3570 N N . VAL A 1 445 ? -13.573 -10.538 20.376 1.00 95.62 445 VAL A N 1
ATOM 3571 C CA . VAL A 1 445 ? -14.753 -9.686 20.535 1.00 95.62 445 VAL A CA 1
ATOM 3572 C C . VAL A 1 445 ? -15.878 -10.249 19.677 1.00 95.62 445 VAL A C 1
ATOM 3574 O O . VAL A 1 445 ? -15.710 -10.481 18.478 1.00 95.62 445 VAL A O 1
ATOM 3577 N N . LYS A 1 446 ? -17.046 -10.476 20.276 1.00 94.62 446 LYS A N 1
ATOM 3578 C CA . LYS A 1 446 ? -18.224 -10.919 19.527 1.00 94.62 446 LYS A CA 1
ATOM 3579 C C . LYS A 1 446 ? -18.776 -9.753 18.698 1.00 94.62 446 LYS A C 1
ATOM 3581 O O . LYS A 1 446 ? -18.896 -8.653 19.238 1.00 94.62 446 LYS A O 1
ATOM 3586 N N . PRO A 1 447 ? -19.135 -9.967 17.419 1.00 93.81 447 PRO A N 1
ATOM 3587 C CA . PRO A 1 447 ? -19.852 -8.965 16.644 1.00 93.81 447 PRO A CA 1
ATOM 3588 C C . PRO A 1 447 ? -21.135 -8.521 17.371 1.00 93.81 447 PRO A C 1
ATOM 3590 O O . PRO A 1 447 ? -21.822 -9.379 17.936 1.00 93.81 447 PRO A O 1
ATOM 3593 N N . PRO A 1 448 ? -21.473 -7.218 17.362 1.00 90.56 448 PRO A N 1
ATOM 3594 C CA . PRO A 1 448 ? -22.709 -6.716 17.958 1.00 90.56 448 PRO A CA 1
ATOM 3595 C C . PRO A 1 448 ? -23.940 -7.407 17.365 1.00 90.56 448 PRO A C 1
ATOM 3597 O O . PRO A 1 448 ? -24.001 -7.639 16.156 1.00 90.56 448 PRO A O 1
ATOM 3600 N N . SER A 1 449 ? -24.932 -7.731 18.199 1.00 87.81 449 SER A N 1
ATOM 3601 C CA . SER A 1 449 ? -26.133 -8.458 17.759 1.00 87.81 449 SER A CA 1
ATOM 3602 C C . SER A 1 449 ? -27.029 -7.641 16.829 1.00 87.81 449 SER A C 1
ATOM 3604 O O . SER A 1 449 ? -27.698 -8.213 15.974 1.00 87.81 449 SER A O 1
ATOM 3606 N N . ASP A 1 450 ? -27.031 -6.317 16.975 1.00 89.94 450 ASP A N 1
ATOM 3607 C CA . ASP A 1 450 ? -27.703 -5.368 16.078 1.00 89.94 450 ASP A CA 1
ATOM 3608 C C . ASP A 1 450 ? -26.834 -4.973 14.866 1.00 89.94 450 ASP A C 1
ATOM 3610 O O . ASP A 1 450 ? -27.259 -4.192 14.015 1.00 89.94 450 ASP A O 1
ATOM 3614 N N . GLY A 1 451 ? -25.613 -5.514 14.781 1.00 89.69 451 GLY A N 1
ATOM 3615 C CA . GLY A 1 451 ? -24.640 -5.218 13.738 1.00 89.69 451 GLY A CA 1
ATOM 3616 C C . GLY A 1 451 ? -23.975 -3.847 13.851 1.00 89.69 451 GLY A C 1
ATOM 3617 O O . GLY A 1 451 ? -23.200 -3.513 12.956 1.00 89.69 451 GLY A O 1
ATOM 3618 N N . ARG A 1 452 ? -24.233 -3.058 14.903 1.00 94.19 452 ARG A N 1
ATOM 3619 C CA . ARG A 1 452 ? -23.701 -1.696 15.047 1.00 94.19 452 ARG A CA 1
ATOM 3620 C C . ARG A 1 452 ? -22.568 -1.638 16.059 1.00 94.19 452 ARG A C 1
ATOM 3622 O O . ARG A 1 452 ? -22.705 -2.090 17.191 1.00 94.19 452 ARG A O 1
ATOM 3629 N N . LEU A 1 453 ? -21.428 -1.097 15.641 1.00 95.94 453 LEU A N 1
ATOM 3630 C CA . LEU A 1 453 ? -20.237 -0.980 16.478 1.00 95.94 453 LEU A CA 1
ATOM 3631 C C . LEU A 1 453 ? -19.842 0.484 16.666 1.00 95.94 453 LEU A C 1
ATOM 3633 O O . LEU A 1 453 ? -19.388 1.131 15.721 1.00 95.94 453 LEU A O 1
ATOM 3637 N N . SER A 1 454 ? -19.936 0.957 17.907 1.00 96.88 454 SER A N 1
ATOM 3638 C CA . SER A 1 454 ? -19.434 2.271 18.305 1.00 96.88 454 SER A CA 1
ATOM 3639 C C . SER A 1 454 ? -17.909 2.282 18.372 1.00 96.88 454 SER A C 1
ATOM 3641 O O . SER A 1 454 ? -17.300 1.431 19.029 1.00 96.88 454 SER A O 1
ATOM 3643 N N . ILE A 1 455 ? -17.277 3.250 17.712 1.00 97.50 455 ILE A N 1
ATOM 3644 C CA . ILE A 1 455 ? -15.823 3.432 17.729 1.00 97.50 455 ILE A CA 1
ATOM 3645 C C . ILE A 1 455 ? -15.453 4.890 17.991 1.00 97.50 455 ILE A C 1
ATOM 3647 O O . ILE A 1 455 ? -16.075 5.807 17.458 1.00 97.50 455 ILE A O 1
ATOM 3651 N N . ALA A 1 456 ? -14.399 5.102 18.774 1.00 97.25 456 ALA A N 1
ATOM 3652 C CA . ALA A 1 456 ? -13.776 6.407 18.965 1.00 97.25 456 ALA A CA 1
ATOM 3653 C C . ALA A 1 456 ? -12.499 6.501 18.119 1.00 97.25 456 ALA A C 1
ATOM 3655 O O . ALA A 1 456 ? -11.685 5.577 18.116 1.00 97.25 456 ALA A O 1
ATOM 3656 N N . LEU A 1 457 ? -12.327 7.616 17.413 1.00 97.75 457 LEU A N 1
ATOM 3657 C CA . LEU A 1 457 ? -11.210 7.885 16.512 1.00 97.75 457 LEU A CA 1
ATOM 3658 C C . LEU A 1 457 ? -10.497 9.167 16.934 1.00 97.75 457 LEU A C 1
ATOM 3660 O O . LEU A 1 457 ? -11.135 10.202 17.145 1.00 97.75 457 LEU A O 1
ATOM 3664 N N . GLN A 1 458 ? -9.169 9.106 17.004 1.00 98.00 458 GLN A N 1
ATOM 3665 C CA . GLN A 1 458 ? -8.328 10.280 17.244 1.00 98.00 458 GLN A CA 1
ATOM 3666 C C . GLN A 1 458 ? -8.271 11.189 16.000 1.00 98.00 458 GLN A C 1
ATOM 3668 O O . GLN A 1 458 ? -8.615 10.739 14.900 1.00 98.00 458 GLN A O 1
ATOM 3673 N N . PRO A 1 459 ? -7.827 12.456 16.123 1.00 97.81 459 PRO A N 1
ATOM 3674 C CA . PRO A 1 459 ? -7.410 13.266 14.977 1.00 97.81 459 PRO A CA 1
ATOM 3675 C C . PRO A 1 459 ? -6.399 12.518 14.105 1.00 97.81 459 PRO A C 1
ATOM 3677 O O . PRO A 1 459 ? -5.411 12.003 14.628 1.00 97.81 459 PRO A O 1
ATOM 3680 N N . GLY A 1 460 ? -6.639 12.422 12.794 1.00 98.31 460 GLY A N 1
ATOM 3681 C CA . GLY A 1 460 ? -5.789 11.609 11.912 1.00 98.31 460 GLY A CA 1
ATOM 3682 C C . GLY A 1 460 ? -5.675 10.141 12.347 1.00 98.31 460 GLY A C 1
ATOM 3683 O O . GLY A 1 460 ? -4.659 9.496 12.087 1.00 98.31 460 GLY A O 1
ATOM 3684 N N . GLY A 1 461 ? -6.679 9.645 13.073 1.00 98.56 461 GLY A N 1
ATOM 3685 C CA . GLY A 1 461 ? -6.722 8.333 13.707 1.00 98.56 461 GLY A CA 1
ATOM 3686 C C . GLY A 1 461 ? -7.437 7.275 12.879 1.00 98.56 461 GLY A C 1
ATOM 3687 O O . GLY A 1 461 ? -8.159 7.575 11.922 1.00 98.56 461 GLY A O 1
ATOM 3688 N N . GLY A 1 462 ? -7.241 6.014 13.245 1.00 98.50 462 GLY A N 1
ATOM 3689 C CA . GLY A 1 462 ? -7.757 4.885 12.486 1.00 98.50 462 GLY A CA 1
ATOM 3690 C C . GLY A 1 462 ? -8.385 3.810 13.352 1.00 98.50 462 GLY A C 1
ATOM 3691 O O . GLY A 1 462 ? -8.193 3.736 14.564 1.00 98.50 462 GLY A O 1
ATOM 3692 N N . PHE A 1 463 ? -9.108 2.920 12.686 1.00 98.81 463 PHE A N 1
ATOM 3693 C CA . PHE A 1 463 ? -9.653 1.719 13.300 1.00 98.81 463 PHE A CA 1
ATOM 3694 C C . PHE A 1 463 ? -9.610 0.558 12.317 1.00 98.81 463 PHE A C 1
ATOM 3696 O O . PHE A 1 463 ? -9.843 0.743 11.121 1.00 98.81 463 PHE A O 1
ATOM 3703 N N . ILE A 1 464 ? -9.340 -0.645 12.822 1.00 98.81 464 ILE A N 1
ATOM 3704 C CA . ILE A 1 464 ? -9.445 -1.876 12.039 1.00 98.81 464 ILE A CA 1
ATOM 3705 C C . ILE A 1 464 ? -10.234 -2.913 12.834 1.00 98.81 464 ILE A C 1
ATOM 3707 O O . ILE A 1 464 ? -9.906 -3.185 13.985 1.00 98.81 464 ILE A O 1
ATOM 3711 N N . ALA A 1 465 ? -11.215 -3.550 12.200 1.00 98.31 465 ALA A N 1
ATOM 3712 C CA . ALA A 1 465 ? -11.823 -4.784 12.683 1.00 98.31 465 ALA A CA 1
ATOM 3713 C C . ALA A 1 465 ? -11.520 -5.923 11.707 1.00 98.31 465 ALA A C 1
ATOM 3715 O O . ALA A 1 465 ? -11.911 -5.880 10.541 1.00 98.31 465 ALA A O 1
ATOM 3716 N N . HIS A 1 466 ? -10.837 -6.957 12.185 1.00 97.88 466 HIS A N 1
ATOM 3717 C CA . HIS A 1 466 ? -10.602 -8.192 11.444 1.00 97.88 466 HIS A CA 1
ATOM 3718 C C . HIS A 1 466 ? -11.544 -9.274 11.967 1.00 97.88 466 HIS A C 1
ATOM 3720 O O . HIS A 1 466 ? -11.384 -9.752 13.086 1.00 97.88 466 HIS A O 1
ATOM 3726 N N . ALA A 1 467 ? -12.541 -9.642 11.166 1.00 97.00 467 ALA A N 1
ATOM 3727 C CA . ALA A 1 467 ? -13.513 -10.675 11.485 1.00 97.00 467 ALA A CA 1
ATOM 3728 C C . ALA A 1 467 ? -13.110 -12.012 10.860 1.00 97.00 467 ALA A C 1
ATOM 3730 O O . ALA A 1 467 ? -13.012 -12.142 9.635 1.00 97.00 467 ALA A O 1
ATOM 3731 N N . ARG A 1 468 ? -12.944 -13.034 11.696 1.00 93.31 468 ARG A N 1
ATOM 3732 C CA . ARG A 1 468 ? -12.589 -14.393 11.271 1.00 93.31 468 ARG A CA 1
ATOM 3733 C C . ARG A 1 468 ? -13.305 -15.430 12.119 1.00 93.31 468 ARG A C 1
ATOM 3735 O O . ARG A 1 468 ? -13.880 -15.113 13.152 1.00 93.31 468 ARG A O 1
ATOM 3742 N N . SER A 1 469 ? -13.322 -16.675 11.658 1.00 87.75 469 SER A N 1
ATOM 3743 C CA . SER A 1 469 ? -13.858 -17.760 12.484 1.00 87.75 469 SER A CA 1
ATOM 3744 C C . SER A 1 469 ? -12.972 -17.954 13.724 1.00 87.75 469 SER A C 1
ATOM 3746 O O . SER A 1 469 ? -11.752 -17.804 13.591 1.00 87.75 469 SER A O 1
ATOM 3748 N N . PRO A 1 470 ? -13.551 -18.291 14.893 1.00 78.62 470 PRO A N 1
ATOM 3749 C CA . PRO A 1 470 ? -12.784 -18.607 16.090 1.00 78.62 470 PRO A CA 1
ATOM 3750 C C . PRO A 1 470 ? -11.726 -19.661 15.770 1.00 78.62 470 PRO A C 1
ATOM 3752 O O . PRO A 1 470 ? -12.029 -20.704 15.185 1.00 78.62 470 PRO A O 1
ATOM 3755 N N . GLN A 1 471 ? -10.474 -19.380 16.117 1.00 69.44 471 GLN A N 1
ATOM 3756 C CA . GLN A 1 471 ? -9.399 -20.354 15.984 1.00 69.44 471 GLN A CA 1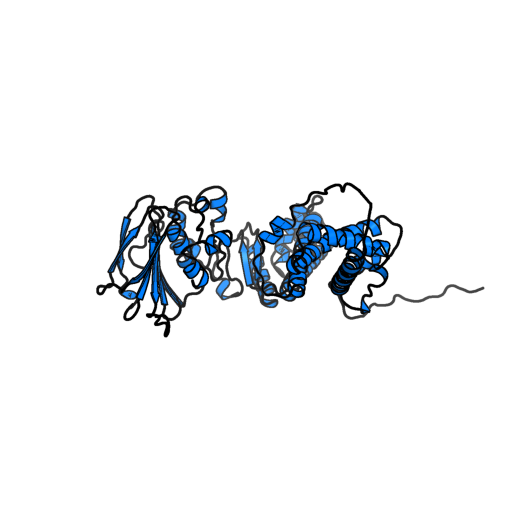
ATOM 3757 C C . GLN A 1 471 ? -9.257 -21.078 17.317 1.00 69.44 471 GLN A C 1
ATOM 3759 O O . GLN A 1 471 ? -8.685 -20.551 18.266 1.00 69.44 471 GLN A O 1
ATOM 3764 N N . THR A 1 472 ? -9.781 -22.299 17.398 1.00 55.81 472 THR A N 1
ATOM 3765 C CA . THR A 1 472 ? -9.416 -23.215 18.478 1.00 55.81 472 THR A CA 1
ATOM 3766 C C . THR A 1 472 ? -8.037 -23.774 18.165 1.00 55.81 472 THR A C 1
ATOM 3768 O O . THR A 1 472 ? -7.886 -24.483 17.171 1.00 55.81 472 THR A O 1
ATOM 3771 N N . PHE A 1 473 ? -7.039 -23.472 18.992 1.00 50.78 473 PHE A N 1
ATOM 3772 C CA . PHE A 1 473 ? -5.748 -24.155 18.954 1.00 50.78 473 PHE A CA 1
ATOM 3773 C C . PHE A 1 473 ? -5.816 -25.350 19.910 1.00 50.78 473 PHE A C 1
ATOM 3775 O O . PHE A 1 473 ? -5.789 -25.150 21.127 1.00 50.78 473 PHE A O 1
ATOM 3782 N N . PRO A 1 474 ? -5.944 -26.596 19.419 1.00 36.25 474 PRO A N 1
ATOM 3783 C CA . PRO A 1 474 ? -5.929 -27.754 20.299 1.00 36.25 474 PRO A CA 1
ATOM 3784 C C . PRO A 1 474 ? -4.530 -27.866 20.920 1.00 36.25 474 PRO A C 1
ATOM 3786 O O . PRO A 1 474 ? -3.549 -27.992 20.191 1.00 36.25 474 PRO A O 1
ATOM 3789 N N . GLY A 1 475 ? -4.430 -27.817 22.251 1.00 42.38 475 GLY A N 1
ATOM 3790 C CA . GLY A 1 475 ? -3.186 -28.119 22.974 1.00 42.38 475 GLY A CA 1
ATOM 3791 C C . GLY A 1 475 ? -2.424 -26.940 23.590 1.00 42.38 475 GLY A C 1
ATOM 3792 O O . GLY A 1 475 ? -1.332 -27.160 24.100 1.00 42.38 475 GLY A O 1
ATOM 3793 N N . TRP A 1 476 ? -2.972 -25.723 23.601 1.00 33.41 476 TRP A N 1
ATOM 3794 C CA . TRP A 1 476 ? -2.491 -24.660 24.497 1.00 33.41 476 TRP A CA 1
ATOM 3795 C C . TRP A 1 476 ? -3.400 -24.600 25.733 1.00 33.41 476 TRP A C 1
ATOM 3797 O O . TRP A 1 476 ? -4.476 -24.005 25.686 1.00 33.41 476 TRP A O 1
ATOM 3807 N N . LYS A 1 477 ? -2.993 -25.294 26.802 1.00 33.78 477 LYS A N 1
ATOM 3808 C CA . LYS A 1 477 ? -3.483 -25.103 28.174 1.00 33.78 477 LYS A CA 1
ATOM 3809 C C . LYS A 1 477 ? -2.392 -24.439 28.992 1.00 33.78 477 LYS A C 1
ATOM 3811 O O . LYS A 1 477 ? -1.227 -24.854 28.804 1.00 33.78 477 LYS A O 1
#

Solvent-accessible surface area (backbone atoms only — not comparable to full-atom values): 27115 Å² total; per-residue (Å²): 134,88,79,91,82,90,85,81,87,83,77,87,84,71,86,88,82,82,70,101,53,69,53,71,41,61,50,40,52,66,54,78,91,48,77,64,19,58,53,31,42,52,52,48,50,70,68,44,42,62,58,48,26,58,46,34,50,71,75,70,42,52,71,71,54,22,60,47,50,50,54,54,48,52,50,52,38,57,78,65,51,50,65,76,73,66,45,78,90,79,49,57,67,66,60,50,51,53,50,51,47,54,51,48,52,56,53,46,58,65,45,72,76,53,85,84,87,90,83,92,76,89,80,85,86,78,94,66,84,56,72,60,65,60,54,74,70,51,77,93,70,95,63,53,70,67,59,48,45,49,36,54,49,44,51,52,48,50,51,49,53,52,54,48,50,52,53,74,31,64,66,67,93,32,49,67,51,48,65,64,45,53,39,53,58,22,32,97,84,42,64,76,52,51,57,51,52,10,60,76,69,76,45,54,37,70,74,42,43,55,56,53,56,50,50,38,50,52,54,55,48,47,48,49,50,38,37,75,48,68,46,56,56,48,78,49,69,78,42,94,59,88,46,69,40,48,54,44,22,52,54,41,49,47,51,52,28,46,75,46,67,22,32,36,31,39,32,57,31,71,68,59,84,53,59,44,77,84,37,66,38,41,48,33,26,28,42,57,95,41,53,74,50,36,81,82,54,69,74,62,46,36,53,70,21,29,34,60,78,47,68,44,65,42,34,54,31,44,41,48,44,41,42,59,54,64,88,63,34,70,77,33,17,27,33,22,24,48,19,37,53,71,62,51,53,22,70,58,85,54,71,67,54,64,68,67,63,45,74,76,34,95,54,36,66,53,73,75,64,64,73,52,67,67,81,42,77,44,78,40,88,84,47,38,82,27,37,24,40,33,38,37,37,26,45,91,87,30,38,38,35,26,30,39,36,22,39,87,58,64,47,76,48,76,42,76,47,58,91,69,66,60,80,83,32,26,26,35,38,40,33,57,35,99,45,51,58,36,68,41,78,50,71,75,42,69,67,51,93,86,23,55,44,80,46,77,30,48,42,18,11,10,30,34,40,40,34,30,64,74,80,82,68,91,85,81,127

Secondary structure (DSSP, 8-state):
-PPP---------------SS-HHHHHHTTSTTSHHHHHHHHHHHHHHHHHHHHHHHHTT--HHHHHHHHHHHHHHHHHTTGGGG--GGG--HHHHHHHHHHHHHHHHHHHHTS-------PPPP-----HHHHHHTSPP--S-HHHHHHHHHHHHHHHHHHHHHHHHHHSSTTHHHHHHHGGGGG-SS-SS-HHHHHHHTT--HHHHHHHHHHHHHHHHHHHHHHHHTT--EEEE-------HHHHHHHHHHHHHHHHTT-EEEE-S-PPP-SHHHH-TTEEEE--S--GGGGGTS---HHHHHHGGGTGGGGS---------SHHHHTTS-HHHHHHHHHHS--SS----S-HHHHHTSTTHHHHHH--S--SEEEEPTT-BTTTEEEEEEEETTEEEEEEEE-SSS-EEEEEE-GGG--TT-EEEEEEE-SSTT-EEEEEEEPPPTTSEEEEEE-TT-EEEEEEE-----TT--

Radius of gyration: 29.33 Å; Cα contacts (8 Å, |Δi|>4): 675; chains: 1; bounding box: 90×46×82 Å

Foldseek 3Di:
DDDDDDDDDDDPDDDDDDDPACVVLLVQCVPPDDPSNVVSLVVVLVLCLLLQLLLCVVVVDDNVCSNVLSVVLSVVCNVVVVSVVDDVVVDHVVVVSVVSSVVSVVVVVVVVVDDDDDDDDDDDDDDDDRSVVVSVLDDDDPDDSVLVSLLVSLVVVVVCLVVVVCVVQVPPPRVVVCVQLLLLLQAPPPDDQCCRVCVVVVHDSVVSVVVSVVSNVVLLVNLLSCLVSVNAADEEEDDQDPDPSSVSRVVSNLVSNVVSNYAYEYEPDAQAQCVCVVRVSPQEYANAPALVCLVVNDDQLLSLLACLVPSCVNHAHQRQFQDLDPSSQHQAFNQLRLLSLVSGQTQDHDHPDRPVSLVPDPCVVVVVDPGNDFPDKDFFPPRDRSAKTWMWTDDDLKIKTKIWGSAQAKDKDKGQQVVVPLPQKKKWKWFGDPDRSDIDTDTRHDQDPNRIDIDIAHRNGMMMIMIDHDDDDPPDD

Nearest PDB structures (foldseek):
  9bs5-assembly1_B  TM=8.517E-01  e=3.679E-16  Bacteroides ovatus ATCC 8483
  9bs5-assembly1_A  TM=8.501E-01  e=5.825E-16  Bacteroides ovatus ATCC 8483
  2jke-assembly1_B  TM=8.495E-01  e=7.913E-16  Bacteroides thetaiotaomicron VPI-5482
  2zq0-assembly1_B  TM=8.447E-01  e=1.791E-15  Bacteroides thetaiotaomicron
  2zq0-assembly1_A  TM=8.257E-01  e=1.702E-15  Bacteroides thetaiotaomicron

Mean predicted aligned error: 16.94 Å

Sequence (477 aa):
MLPHDDIPPQSWTGPGTFHTTHWSVVLATREGGDVRAARALETLCRAYWYPLYAYLRREGWSEPDAQDLPQGFFAHLFEHHTLDRAAREKGRFRSFLLASLKYYIASQRARDQRQKRGGGQTLLSLDAMSGQERYHSEPRDERTPDQLFERRWAMKLLDRTLARLAREYGEGDRTGLFAALQPFLAVKGGGESCAALAARFGRSEETITKPVQRMRRRYQELFRNCRKAGVKGVKIDFFNSESKTIIDAYEDLARRAAKYQLMINFHGANKPTGEARTWPNEITREGIREQEYVLWGSLPLTHYGALPFTRMAAGHADFLPGYVQPRFLKNTTTIFQMACVLVFSSPFLCWPDNPEAYLNSPLLQFVRTVPVTWDETRILPGSAIGDTVIMARRKKAEWYVAVLNCRSEARTLELDLSALNLAGKELTLYRDGPTSASCQIESGVKPPSDGRLSIALQPGGGFIAHARSPQTFPGWK